Protein AF-A0A4Q2CZ76-F1 (afdb_monomer)

InterPro domains:
  IPR004839 Aminotransferase, class I/classII, large domain [PF00155] (88-412)
  IPR005103 Auxiliary Activity family 9, catalytic domain [PF03443] (423-597)
  IPR005103 Auxiliary Activity family 9, catalytic domain [cd21175] (411-605)
  IPR015421 Pyridoxal phosphate-dependent transferase, major domain [G3DSA:3.40.640.10] (71-321)
  IPR015422 Pyridoxal phosphate-dependent transferase, small domain [G3DSA:3.90.1150.10] (42-412)
  IPR015424 Pyridoxal phosphate-dependent transferase [SSF53383] (43-417)
  IPR049892 Auxiliary Activity family 9 [PTHR33353] (420-607)

Sequence (607 aa):
MSPDASNVDSCPKLSQYGVIRLHEGIKVAKYEEEVLKNMFSDTNPDGVVNMGVAENTLMCDFLSDYFEKHFKLRDLDFTYGDSLASSRRLRDALARFFNAKFGPWKEVSVENLMAGAGLLPVTAQLGRALVDPGNGILLTSPYYHGFDFALTSQHDIKLVGVPVPLGDLCTLRELNHFATSLKESEARGTEIQAVLLCNPQNPYGRCYPLEVIAEYCRFCEEHNLHLISDEIYALSTFSSQDVPNPEPFHSIISLNLDSIGVKESRIHMIYGMSKDFDANGFRAGVLFTRNDELFKSILATSIFMLVATPTAGLWSALLNDQGALETYVERNQEALRGAYEHITSWLRFHGVSYFPSAAGHFLMVDLRQKLLTQVEAYGALVGITEDQNMVERERSLQAYLATQCKVVLGPGIIAGGVQSNAAVRQPLNNTPVEAVNSQAMLCNNNPRGASETISVSAGSTVGFKLDNTLYHQGPAAIYLGQVPGGQAAASWNGAGSAWFKIAEWGARFNPFQFTTQNLSQLSTTIPRNTPSGDYLLRIEQIGLHVAGKPQYYISCAQITVTGGGSGNPPKVSIPGYVSASDPGLAVNIYNPVPTSYTVPGPRVWTG

Nearest PDB structures (foldseek):
  3piu-assembly1_A-2  TM=8.944E-01  e=2.252E-29  Malus domestica
  1ynu-assembly1_A  TM=8.884E-01  e=5.801E-29  Malus domestica
  1m4n-assembly1_A-2  TM=8.720E-01  e=4.068E-29  Malus domestica
  1m7y-assembly1_A  TM=8.665E-01  e=1.180E-28  Malus domestica
  6s8w-assembly2_C  TM=8.066E-01  e=1.119E-11  Aspergillus fumigatus Af293

pLDDT: mean 90.1, std 10.75, range [34.75, 98.88]

Solvent-accessible surface area (backbone atoms only — not comparable to full-atom values): 32699 Å² total; per-residue (Å²): 136,80,82,83,92,78,79,79,82,79,71,83,78,70,52,71,70,50,56,68,44,44,65,56,51,52,51,52,53,48,45,42,60,67,38,70,75,32,39,49,41,97,92,32,78,87,27,28,45,71,65,43,60,84,70,46,68,90,54,54,68,60,53,49,59,46,43,73,75,65,50,77,90,53,80,60,49,80,54,91,57,80,39,65,46,22,44,55,66,29,35,53,21,48,23,52,39,42,52,72,74,43,56,41,60,60,87,57,50,51,90,32,45,35,38,15,51,16,49,56,58,44,49,25,50,50,40,61,74,63,42,55,70,63,22,26,33,40,29,61,24,56,55,63,69,63,51,52,59,29,36,36,69,82,46,52,29,40,79,42,51,27,76,49,58,79,92,32,57,71,38,70,64,36,55,58,41,46,58,48,47,50,55,54,31,46,74,71,73,29,54,67,38,33,37,46,45,53,40,34,28,48,60,59,8,40,38,38,46,64,68,38,56,52,46,54,47,42,52,22,52,76,68,72,26,31,38,38,38,38,33,38,30,57,64,30,43,35,58,42,94,87,33,70,79,52,67,64,74,61,48,79,59,36,52,63,40,74,84,67,74,30,63,58,64,34,46,32,39,35,36,36,41,36,53,57,59,45,32,60,88,64,25,41,11,35,41,38,40,72,27,66,69,59,51,54,57,45,48,76,60,27,77,82,32,45,35,55,51,60,50,34,43,47,51,26,44,48,50,64,33,62,68,61,44,50,54,48,46,56,51,46,23,50,50,49,34,51,53,51,53,53,54,49,52,51,31,56,77,71,68,50,50,63,51,83,47,35,18,50,82,57,64,41,71,50,53,49,81,75,51,67,67,32,38,93,83,36,9,87,78,36,65,35,57,89,77,52,46,71,68,55,32,48,51,27,41,50,51,35,31,40,73,76,66,31,33,38,68,54,83,84,74,58,65,78,74,86,79,64,74,49,22,26,24,43,53,80,63,88,76,60,51,64,58,58,78,32,73,38,62,42,34,26,71,80,31,44,79,40,83,46,65,46,79,43,48,35,57,36,79,48,67,47,80,49,99,58,58,34,79,61,49,31,37,36,38,34,31,43,27,56,49,57,90,95,60,49,43,87,77,55,75,62,75,48,70,37,30,33,33,52,39,74,37,46,62,47,62,88,69,67,43,41,68,41,61,72,36,45,59,55,71,43,40,41,30,46,25,40,48,54,44,41,20,37,42,31,42,39,35,39,28,37,78,45,69,67,52,42,29,34,47,48,34,27,30,26,31,31,35,35,85,29,38,87,49,81,75,77,57,36,29,45,42,67,54,50,60,88,82,34,66,60,52,53,44,44,72,77,69,70,62,52,85,72,82,59,70,78,53,75,72,66,50,78,91

Radius of gyration: 27.8 Å; Cα contacts (8 Å, |Δi|>4): 1175; chains: 1; bounding box: 68×81×77 Å

Organism: NCBI:txid2316362

Mean predicted aligned error: 13.36 Å

Foldseek 3Di:
DDDDPPCPPPDDDDDPLCVVCVVVVVVVVVCCVQAVVFADDPVRPVGFDEAADQFDDLCVVLLVVCCVPQADDDPQLVDLEDALLFHPLLLQLVQLLCVVQQQFPDRRDSLQKGKFQAVLQVLLLLLQLFDAAQAEEEEEPPADPSNCVSRCSPGNYDYQHQDDDPVCPLHLSSVVSVVVSQVVCVVVVHHYAAYEAEAVGPPAAAGRAPVNLLVNQVSCQVSVHAYEYECAFQLQFEAEPVRNDGRHHHDSSNDPCVVSVGDQQRYKYKYFCRFLPSCVPQGIIMIGGPNSVSSVSSSVVSSVTYRNSSSSRSSSRQSVPPVSVVVSSVVSRVSLRVLLCVVVVVCVVVVWDWRDHGIGNHTGTDCCVPAQVPCVVCCVPLVHDPFDAPVVSQVSNQCSCCPVVSYHHHGSDGPPPPDDPLQKQAEPDQAFDFDLQDLCLQAHDNGHARPDAAEDEQFDKDWDQAPDQDAQFAKKWKKKFADDPPDALRPDSSFDFGIATADMWGFDVPPTGTPSHRDRMDMGGRAQQPDFAKIKIKMWTWRCVDALGITIDIMIGIYTYPNHRNDDGRTDGGSPQFDSPPCLNNDDCPPPHDRDHDHGGDDRDRD

Secondary structure (DSSP, 8-state):
-PPP------PPPPPHHHHHHHHHHHHHHHHHHHTGGGB-BTTBTTSBEEESS----TTHHHHHHHHHHH----GGGGTT-S-TTS-HHHHHHHHHHHHHHS--SS---GGGEEEESSHHHHHHHHHHHH--TT-EEEEEES--THHIIIIIHHH-PEEEEEE--TTTTTSTTHHHHHHHHHHHHHHTT--EEEEEEESS-TTT--PPPHHHHHHHHHHHHHTT-EEEEE-TTTT-B---SS-SSPPPP--GGGS-GGGGT--GGGEEEEEEHHHHTS-GGG--EEEEE--HHHHHHHHTTGGGGPPPHHHHHHHHHHHH-HHHHHHHHHHHHHHHHHHHHHHHHHHHHTT-EEE---BSS--EEE-IIIIIS-HHHHHHHHT--TTS-HHHHHHHHHHHIIIII-EEE-----------STTEE--SS-PPB--TTSGGGTTSSSPPPPS--EEEETTSEEEEE-SS---S-S-EEEEEEEPPTT--TTT----SEEEEEEEEE-EETTTTEETTTT-SEEEEEPPTTSPSEEEEEEEEEEE-SSTT--EEEEEEEEEEEES-----PPPEETTTSS-TT-HHHH--SSSSPPS----SSSPPP--

Structure (mmCIF, N/CA/C/O backbone):
data_AF-A0A4Q2CZ76-F1
#
_entry.id   AF-A0A4Q2CZ76-F1
#
loop_
_atom_site.group_PDB
_atom_site.id
_atom_site.type_symbol
_atom_site.label_atom_id
_atom_site.label_alt_id
_atom_site.label_comp_id
_atom_site.label_asym_id
_atom_site.label_entity_id
_atom_site.label_seq_id
_atom_site.pdbx_PDB_ins_code
_atom_site.Cartn_x
_atom_site.Cartn_y
_atom_site.Cartn_z
_atom_site.occupancy
_atom_site.B_iso_or_equiv
_atom_site.auth_seq_id
_atom_site.auth_comp_id
_atom_site.auth_asym_id
_atom_site.auth_atom_id
_atom_site.pdbx_PDB_model_num
ATOM 1 N N . MET A 1 1 ? -0.044 56.359 30.256 1.00 38.72 1 MET A N 1
ATOM 2 C CA . MET A 1 1 ? -0.125 55.834 28.879 1.00 38.72 1 MET A CA 1
ATOM 3 C C . MET A 1 1 ? 0.753 54.602 28.832 1.00 38.72 1 MET A C 1
ATOM 5 O O . MET A 1 1 ? 1.966 54.736 28.765 1.00 38.72 1 MET A O 1
ATOM 9 N N . SER A 1 2 ? 0.152 53.429 29.025 1.00 34.75 2 SER A N 1
ATOM 10 C CA . SER A 1 2 ? 0.850 52.150 28.882 1.00 34.75 2 SER A CA 1
ATOM 11 C C . SER A 1 2 ? 1.024 51.867 27.388 1.00 34.75 2 SER A C 1
ATOM 13 O O . SER A 1 2 ? 0.061 52.085 26.650 1.00 34.75 2 SER A O 1
ATOM 15 N N . PRO A 1 3 ? 2.212 51.444 26.927 1.00 43.62 3 PRO A N 1
ATOM 16 C CA . PRO A 1 3 ? 2.411 51.117 25.529 1.00 43.62 3 PRO A CA 1
ATOM 17 C C . PRO A 1 3 ? 1.664 49.829 25.180 1.00 43.62 3 PRO A C 1
ATOM 19 O O . PRO A 1 3 ? 1.620 48.874 25.955 1.00 43.62 3 PRO A O 1
ATOM 22 N N . ASP A 1 4 ? 1.049 49.887 24.010 1.00 42.38 4 ASP A N 1
ATOM 23 C CA . ASP A 1 4 ? 0.194 48.902 23.370 1.00 42.38 4 ASP A CA 1
ATOM 24 C C . ASP A 1 4 ? 0.905 47.545 23.221 1.00 42.38 4 ASP A C 1
ATOM 26 O O . ASP A 1 4 ? 1.942 47.432 22.565 1.00 42.38 4 ASP A O 1
ATOM 30 N N . ALA A 1 5 ? 0.349 46.508 23.845 1.00 47.62 5 ALA A N 1
ATOM 31 C CA . ALA A 1 5 ? 0.760 45.122 23.663 1.00 47.62 5 ALA A CA 1
ATOM 32 C C . ALA A 1 5 ? -0.071 44.508 22.527 1.00 47.62 5 ALA A C 1
ATOM 34 O O . ALA A 1 5 ? -0.942 43.673 22.757 1.00 47.62 5 ALA A O 1
ATOM 35 N N . SER A 1 6 ? 0.168 44.949 21.294 1.00 51.31 6 SER A N 1
ATOM 36 C CA . SER A 1 6 ? -0.503 44.407 20.109 1.00 51.31 6 SER A CA 1
ATOM 37 C C . SER A 1 6 ? 0.462 44.277 18.931 1.00 51.31 6 SER A C 1
ATOM 39 O O . SER A 1 6 ? 0.296 44.864 17.871 1.00 51.31 6 SER A O 1
ATOM 41 N N . ASN A 1 7 ? 1.497 43.457 19.111 1.00 47.97 7 ASN A N 1
ATOM 42 C CA . ASN A 1 7 ? 2.179 42.836 17.978 1.00 47.97 7 ASN A CA 1
ATOM 43 C C . ASN A 1 7 ? 2.759 41.485 18.408 1.00 47.97 7 ASN A C 1
ATOM 45 O O . ASN A 1 7 ? 3.966 41.302 18.544 1.00 47.97 7 ASN A O 1
ATOM 49 N N . VAL A 1 8 ? 1.862 40.540 18.706 1.00 54.59 8 VAL A N 1
ATOM 50 C CA . VAL A 1 8 ? 2.235 39.124 18.740 1.00 54.59 8 VAL A CA 1
ATOM 51 C C . VAL A 1 8 ? 2.258 38.661 17.290 1.00 54.59 8 VAL A C 1
ATOM 53 O O . VAL A 1 8 ? 1.216 38.570 16.648 1.00 54.59 8 VAL A O 1
ATOM 56 N N . ASP A 1 9 ? 3.475 38.457 16.805 1.00 54.34 9 ASP A N 1
ATOM 57 C CA . ASP A 1 9 ? 3.898 37.945 15.503 1.00 54.34 9 ASP A CA 1
ATOM 58 C C . ASP A 1 9 ? 2.855 37.019 14.834 1.00 54.34 9 ASP A C 1
ATOM 60 O O . ASP A 1 9 ? 2.777 35.817 15.108 1.00 54.34 9 ASP A O 1
ATOM 64 N N . SER A 1 10 ? 1.980 37.577 13.988 1.00 63.91 10 SER A N 1
ATOM 65 C CA . SER A 1 10 ? 0.907 36.811 13.345 1.00 63.91 10 SER A CA 1
ATOM 66 C C . SER A 1 10 ? 1.432 36.145 12.075 1.00 63.91 10 SER A C 1
ATOM 68 O O . SER A 1 10 ? 1.146 36.582 10.958 1.00 63.91 10 SER A O 1
ATOM 70 N N . CYS A 1 11 ? 2.233 35.095 12.242 1.00 74.31 11 CYS A N 1
ATOM 71 C CA . CYS A 1 11 ? 2.697 34.293 11.115 1.00 74.31 11 CYS A CA 1
ATOM 72 C C . CYS A 1 11 ? 1.478 33.773 10.313 1.00 74.31 11 CYS A C 1
ATOM 74 O O . CYS A 1 11 ? 0.494 33.332 10.927 1.00 74.31 11 CYS A O 1
ATOM 76 N N . PRO A 1 12 ? 1.490 33.828 8.965 1.00 82.62 12 PRO A N 1
ATOM 77 C CA . PRO A 1 12 ? 0.405 33.285 8.155 1.00 82.62 12 PRO A CA 1
ATOM 78 C C . PRO A 1 12 ? 0.113 31.826 8.527 1.00 82.62 12 PRO A C 1
ATOM 80 O O . PRO A 1 12 ? 1.020 31.000 8.615 1.00 82.62 12 PRO A O 1
ATOM 83 N N . LYS A 1 13 ? -1.164 31.495 8.756 1.00 87.62 13 LYS A N 1
ATOM 84 C CA . LYS A 1 13 ? -1.570 30.122 9.088 1.00 87.62 13 LYS A CA 1
ATOM 85 C C . LYS A 1 13 ? -1.468 29.228 7.852 1.00 87.62 13 LYS A C 1
ATOM 87 O O . LYS A 1 13 ? -1.825 29.645 6.751 1.00 87.62 13 LYS A O 1
ATOM 92 N N . LEU A 1 14 ? -1.049 27.978 8.052 1.00 86.38 14 LEU A N 1
ATOM 93 C CA . LEU A 1 14 ? -1.166 26.937 7.030 1.00 86.38 14 LEU A CA 1
ATOM 94 C C . LEU A 1 14 ? -2.639 26.729 6.640 1.00 86.38 14 LEU A C 1
ATOM 96 O O . LEU A 1 14 ? -3.550 26.964 7.440 1.00 86.38 14 LEU A O 1
ATOM 100 N N . SER A 1 15 ? -2.871 26.240 5.420 1.00 84.69 15 SER A N 1
ATOM 101 C CA . SER A 1 15 ? -4.197 25.771 5.005 1.00 84.69 15 SER A CA 1
ATOM 102 C C . SER A 1 15 ? -4.664 24.609 5.892 1.00 84.69 15 SER A C 1
ATOM 104 O O . SER A 1 15 ? -3.853 23.945 6.537 1.00 84.69 15 SER A O 1
ATOM 106 N N . GLN A 1 16 ? -5.966 24.307 5.890 1.00 75.75 16 GLN A N 1
ATOM 107 C CA . GLN A 1 16 ? -6.500 23.150 6.623 1.00 75.75 16 GLN A CA 1
ATOM 108 C C . GLN A 1 16 ? -5.801 21.842 6.217 1.00 75.75 16 GLN A C 1
ATOM 110 O O . GLN A 1 16 ? -5.419 21.064 7.087 1.00 75.75 16 GLN A O 1
ATOM 115 N N . TYR A 1 17 ? -5.525 21.652 4.921 1.00 73.31 17 TYR A N 1
ATOM 116 C CA . TYR A 1 17 ? -4.724 20.528 4.423 1.00 73.31 17 TYR A CA 1
ATOM 117 C C . TYR A 1 17 ? -3.311 20.507 5.018 1.00 73.31 17 TYR A C 1
ATOM 119 O O . TYR A 1 17 ? -2.848 19.459 5.465 1.00 73.31 17 TYR A O 1
ATOM 127 N N . GLY A 1 18 ? -2.639 21.662 5.074 1.00 79.12 18 GLY A N 1
ATOM 128 C CA . GLY A 1 18 ? -1.312 21.782 5.681 1.00 79.12 18 GLY A CA 1
ATOM 129 C C . GLY A 1 18 ? -1.313 21.457 7.178 1.00 79.12 18 GLY A C 1
ATOM 130 O O . GLY A 1 18 ? -0.443 20.728 7.644 1.00 79.12 18 GLY A O 1
ATOM 131 N N . VAL A 1 19 ? -2.318 21.927 7.925 1.00 78.75 19 VAL A N 1
ATOM 132 C CA . VAL A 1 19 ? -2.466 21.639 9.364 1.00 78.75 19 VAL A CA 1
ATOM 133 C C . VAL A 1 19 ? -2.749 20.157 9.618 1.00 78.75 19 VAL A C 1
ATOM 135 O O . VAL A 1 19 ? -2.127 19.564 10.496 1.00 78.75 19 VAL A O 1
ATOM 138 N N . ILE A 1 20 ? -3.638 19.532 8.837 1.00 71.06 20 ILE A N 1
ATOM 139 C CA . ILE A 1 20 ? -3.931 18.092 8.948 1.00 71.06 20 ILE A CA 1
ATOM 140 C C . ILE A 1 20 ? -2.655 17.269 8.726 1.00 71.06 20 ILE A C 1
ATOM 142 O O . ILE A 1 20 ? -2.410 16.295 9.438 1.00 71.06 20 ILE A O 1
ATOM 146 N N . ARG A 1 21 ? -1.806 17.687 7.778 1.00 73.06 21 ARG A N 1
ATOM 147 C CA . ARG A 1 21 ? -0.557 16.992 7.435 1.00 73.06 21 ARG A CA 1
ATOM 148 C C . ARG A 1 21 ? 0.594 17.257 8.394 1.00 73.06 21 ARG A C 1
ATOM 150 O O . ARG A 1 21 ? 1.510 16.441 8.442 1.00 73.06 21 ARG A O 1
ATOM 157 N N . LEU A 1 22 ? 0.549 18.339 9.167 1.00 77.31 22 LEU A N 1
ATOM 158 C CA . LEU A 1 22 ? 1.632 18.720 10.073 1.00 77.31 22 LEU A CA 1
ATOM 159 C C . LEU A 1 22 ? 1.988 17.5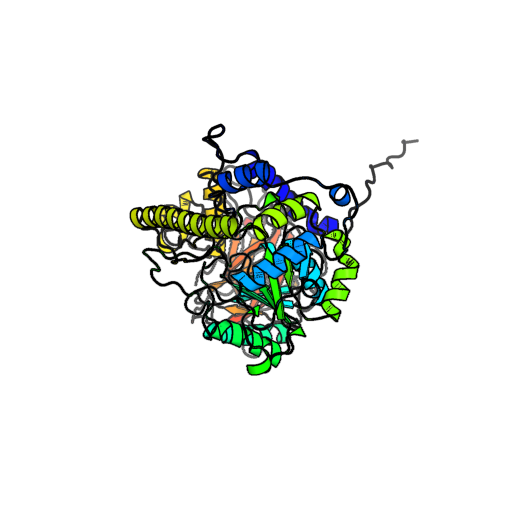95 11.056 1.00 77.31 22 LEU A C 1
ATOM 161 O O . LEU A 1 22 ? 3.165 17.308 11.255 1.00 77.31 22 LEU A O 1
ATOM 165 N N . HIS A 1 23 ? 0.986 16.912 11.616 1.00 68.56 23 HIS A N 1
ATOM 166 C CA . HIS A 1 23 ? 1.210 15.802 12.547 1.00 68.56 23 HIS A CA 1
ATOM 167 C C . HIS A 1 23 ? 1.973 14.633 11.909 1.00 68.56 23 HIS A C 1
ATOM 169 O O . HIS A 1 23 ? 2.876 14.083 12.536 1.00 68.56 23 HIS A O 1
ATOM 175 N N . GLU A 1 24 ? 1.649 14.269 10.665 1.00 67.50 24 GLU A N 1
ATOM 176 C CA . GLU A 1 24 ? 2.380 13.227 9.934 1.00 67.50 24 GLU A CA 1
ATOM 177 C C . GLU A 1 24 ? 3.778 13.708 9.530 1.00 67.50 24 GLU A C 1
ATOM 179 O O . GLU A 1 24 ? 4.747 12.971 9.687 1.00 67.50 24 GLU A O 1
ATOM 184 N N . GLY A 1 25 ? 3.914 14.970 9.110 1.00 75.25 25 GLY A N 1
ATOM 185 C CA . GLY A 1 25 ? 5.209 15.575 8.792 1.00 75.25 25 GLY A CA 1
ATOM 186 C C . GLY A 1 25 ? 6.185 15.553 9.972 1.00 75.25 25 GLY A C 1
ATOM 187 O O . GLY A 1 25 ? 7.355 15.232 9.789 1.00 75.25 25 GLY A O 1
ATOM 188 N N . ILE A 1 26 ? 5.706 15.803 11.195 1.00 78.94 26 ILE A N 1
ATOM 189 C CA . ILE A 1 26 ? 6.522 15.703 12.417 1.00 78.94 26 ILE A CA 1
ATOM 190 C C . ILE A 1 26 ? 7.009 14.263 12.643 1.00 78.94 26 ILE A C 1
ATOM 192 O O . ILE A 1 26 ? 8.168 14.060 13.002 1.00 78.94 26 ILE A O 1
ATOM 196 N N . LYS A 1 27 ? 6.158 13.252 12.413 1.00 71.88 27 LYS A N 1
ATOM 197 C CA . LYS A 1 27 ? 6.563 11.839 12.525 1.00 71.88 27 LYS A CA 1
ATOM 198 C C . LYS A 1 27 ? 7.611 11.468 11.478 1.00 71.88 27 LYS A C 1
ATOM 200 O O . LYS A 1 27 ? 8.577 10.795 11.817 1.00 71.88 27 LYS A O 1
ATOM 205 N N . VAL A 1 28 ? 7.435 11.921 10.235 1.00 76.12 28 VAL A N 1
ATOM 206 C CA . VAL A 1 28 ? 8.400 11.691 9.149 1.00 76.12 28 VAL A CA 1
ATOM 207 C C . VAL A 1 28 ? 9.739 12.353 9.467 1.00 76.12 28 VAL A C 1
ATOM 209 O O . VAL A 1 28 ? 10.765 11.694 9.361 1.00 76.12 28 VAL A O 1
ATOM 212 N N . ALA A 1 29 ? 9.739 13.603 9.940 1.00 79.25 29 ALA A N 1
ATOM 213 C CA . ALA A 1 29 ? 10.963 14.298 10.344 1.00 79.25 29 ALA A CA 1
ATOM 214 C C . ALA A 1 29 ? 11.687 13.570 11.488 1.00 79.25 29 ALA A C 1
ATOM 216 O O . ALA A 1 29 ? 12.908 13.438 11.476 1.00 79.25 29 ALA A O 1
ATOM 217 N N . LYS A 1 30 ? 10.934 13.041 12.460 1.00 80.88 30 LYS A N 1
ATOM 218 C CA . LYS A 1 30 ? 11.495 12.215 13.534 1.00 80.88 30 LYS A CA 1
ATOM 219 C C . LYS A 1 30 ? 12.101 10.913 12.997 1.00 80.88 30 LYS A C 1
ATOM 221 O O . LYS A 1 30 ? 13.199 10.554 13.399 1.00 80.88 30 LYS A O 1
ATOM 226 N N . TYR A 1 31 ? 11.412 10.225 12.086 1.00 79.00 31 TYR A N 1
ATOM 227 C CA . TYR A 1 31 ? 11.931 9.016 11.440 1.00 79.00 31 TYR A CA 1
ATOM 228 C C . TYR A 1 31 ? 13.206 9.298 10.633 1.00 79.00 31 TYR A C 1
ATOM 230 O O . TYR A 1 31 ? 14.155 8.521 10.685 1.00 79.00 31 TYR A O 1
ATOM 238 N N . GLU A 1 32 ? 13.259 10.422 9.920 1.00 81.81 32 GLU A N 1
ATOM 239 C CA . GLU A 1 32 ? 14.459 10.851 9.204 1.00 81.81 32 GLU A CA 1
ATOM 240 C C . GLU A 1 32 ? 15.646 11.032 10.161 1.00 81.81 32 GLU A C 1
ATOM 242 O O . GLU A 1 32 ? 16.732 10.516 9.900 1.00 81.81 32 GLU A O 1
ATOM 247 N N . GLU A 1 33 ? 15.429 11.709 11.289 1.00 85.81 33 GLU A N 1
ATOM 248 C CA . GLU A 1 33 ? 16.470 11.967 12.283 1.00 85.81 33 GLU A CA 1
ATOM 249 C C . GLU A 1 33 ? 16.933 10.693 13.007 1.00 85.81 33 GLU A C 1
ATOM 251 O O . GLU A 1 33 ? 18.130 10.455 13.142 1.00 85.81 33 GLU A O 1
ATOM 256 N N . GLU A 1 34 ? 15.997 9.860 13.464 1.00 83.00 34 GLU A N 1
ATOM 257 C CA . GLU A 1 34 ? 16.302 8.708 14.322 1.00 83.00 34 GLU A CA 1
ATOM 258 C C . GLU A 1 34 ? 16.700 7.450 13.543 1.00 83.00 34 GLU A C 1
ATOM 260 O O . GLU A 1 34 ? 17.435 6.615 14.073 1.00 83.00 34 GLU A O 1
ATOM 265 N N . VAL A 1 35 ? 16.216 7.297 12.306 1.00 85.06 35 VAL A N 1
ATOM 266 C CA . VAL A 1 35 ? 16.440 6.100 11.484 1.00 85.06 35 VAL A CA 1
ATOM 267 C C . VAL A 1 35 ? 17.337 6.418 10.299 1.00 85.06 35 VAL A C 1
ATOM 269 O O . VAL A 1 35 ? 18.436 5.879 10.229 1.00 85.06 35 VAL A O 1
ATOM 272 N N . LEU A 1 36 ? 16.916 7.295 9.379 1.00 84.81 36 LEU A N 1
ATOM 273 C CA . LEU A 1 36 ? 17.634 7.487 8.108 1.00 84.81 36 LEU A CA 1
ATOM 274 C C . LEU A 1 36 ? 19.033 8.087 8.299 1.00 84.81 36 LEU A C 1
ATOM 276 O O . LEU A 1 36 ? 19.985 7.635 7.666 1.00 84.81 36 LEU A O 1
ATOM 280 N N . LYS A 1 37 ? 19.186 9.064 9.198 1.00 88.88 37 LYS A N 1
ATOM 281 C CA . LYS A 1 37 ? 20.495 9.667 9.510 1.00 88.88 37 LYS A CA 1
ATOM 282 C C . LYS A 1 37 ? 21.375 8.800 10.409 1.00 88.88 37 LYS A C 1
ATOM 284 O O . LYS A 1 37 ? 22.561 9.083 10.544 1.00 88.88 37 LYS A O 1
ATOM 289 N N . ASN A 1 38 ? 20.816 7.749 11.005 1.00 91.69 38 ASN A N 1
ATOM 290 C CA . ASN A 1 38 ? 21.509 6.858 11.928 1.00 91.69 38 ASN A CA 1
ATOM 291 C C . ASN A 1 38 ? 21.495 5.402 11.440 1.00 91.69 38 ASN A C 1
ATOM 293 O O . ASN A 1 38 ? 21.516 4.483 12.252 1.00 91.69 38 ASN A O 1
ATOM 297 N N . MET A 1 39 ? 21.431 5.158 10.128 1.00 91.06 39 MET A N 1
ATOM 298 C CA . MET A 1 39 ? 21.422 3.791 9.600 1.00 91.06 39 MET A CA 1
ATOM 299 C C . MET A 1 39 ? 22.748 3.074 9.860 1.00 91.06 39 MET A C 1
ATOM 301 O O . MET A 1 39 ? 23.823 3.684 9.865 1.00 91.06 39 MET A O 1
ATOM 305 N N . PHE A 1 40 ? 22.652 1.763 10.067 1.00 93.00 40 PHE A N 1
ATOM 306 C CA . PHE A 1 40 ? 23.796 0.867 10.144 1.00 93.00 40 PHE A CA 1
ATOM 307 C C . PHE A 1 40 ? 24.637 0.954 8.863 1.00 93.00 40 PHE A C 1
ATOM 309 O O . PHE A 1 40 ? 24.106 0.938 7.753 1.00 93.00 40 PHE A O 1
ATOM 316 N N . SER A 1 41 ? 25.956 1.037 9.024 1.00 91.62 41 SER A N 1
ATOM 317 C CA . SER A 1 41 ? 26.944 0.957 7.941 1.00 91.62 41 SER A CA 1
ATOM 318 C C . SER A 1 41 ? 28.304 0.549 8.508 1.00 91.62 41 SER A C 1
ATOM 320 O O . SER A 1 41 ? 28.500 0.602 9.721 1.00 91.62 41 SER A O 1
ATOM 322 N N . ASP A 1 42 ? 29.281 0.243 7.651 1.00 91.56 42 ASP A N 1
ATOM 323 C CA . ASP A 1 42 ? 30.663 -0.028 8.087 1.00 91.56 42 ASP A CA 1
ATOM 324 C C . ASP A 1 42 ? 31.254 1.124 8.922 1.00 91.56 42 ASP A C 1
ATOM 326 O O . ASP A 1 42 ? 32.062 0.908 9.824 1.00 91.56 42 ASP A O 1
ATOM 330 N N . THR A 1 43 ? 30.820 2.360 8.653 1.00 94.75 43 THR A N 1
ATOM 331 C CA . THR A 1 43 ? 31.214 3.565 9.398 1.00 94.75 43 THR A CA 1
ATOM 332 C C . THR A 1 43 ? 30.299 3.903 10.578 1.00 94.75 43 THR A C 1
ATOM 334 O O . THR A 1 43 ? 30.635 4.777 11.373 1.00 94.75 43 THR A O 1
ATOM 337 N N . ASN A 1 44 ? 29.153 3.230 10.704 1.00 94.81 44 ASN A N 1
ATOM 338 C CA . ASN A 1 44 ? 28.199 3.373 11.805 1.00 94.81 44 ASN A CA 1
ATOM 339 C C . ASN A 1 44 ? 27.704 1.984 12.260 1.00 94.81 44 ASN A C 1
ATOM 341 O O . ASN A 1 44 ? 26.535 1.646 12.042 1.00 94.81 44 ASN A O 1
ATOM 345 N N . PRO A 1 45 ? 28.576 1.148 12.856 1.00 94.06 45 PRO A N 1
ATOM 346 C CA . PRO A 1 45 ? 28.246 -0.242 13.184 1.00 94.06 45 PRO A CA 1
ATOM 347 C C . PRO A 1 45 ? 27.191 -0.369 14.293 1.00 94.06 45 PRO A C 1
ATOM 349 O O . PRO A 1 45 ? 26.556 -1.411 14.422 1.00 94.06 45 PRO A O 1
ATOM 352 N N . ASP A 1 46 ? 26.970 0.697 15.065 1.00 91.88 46 ASP A N 1
ATOM 353 C CA . ASP A 1 46 ? 25.925 0.792 16.087 1.00 91.88 46 ASP A CA 1
ATOM 354 C C . ASP A 1 46 ? 24.636 1.449 15.559 1.00 91.88 46 ASP A C 1
ATOM 356 O O . ASP A 1 46 ? 23.762 1.818 16.351 1.00 91.88 46 ASP A O 1
ATOM 360 N N . GLY A 1 47 ? 24.526 1.662 14.247 1.00 93.25 47 GLY A N 1
ATOM 361 C CA . GLY A 1 47 ? 23.362 2.272 13.615 1.00 93.25 47 GLY A CA 1
ATOM 362 C C . GLY A 1 47 ? 22.132 1.362 13.571 1.00 93.25 47 GLY A C 1
ATOM 363 O O . GLY A 1 47 ? 22.156 0.193 13.952 1.00 93.25 47 GLY A O 1
ATOM 364 N N . VAL A 1 48 ? 21.028 1.921 13.088 1.00 93.00 48 VAL A N 1
ATOM 365 C CA . VAL A 1 48 ? 19.743 1.246 12.917 1.00 93.00 48 VAL A CA 1
ATOM 366 C C . VAL A 1 48 ? 19.768 0.346 11.686 1.00 93.00 48 VAL A C 1
ATOM 368 O O . VAL A 1 48 ? 20.021 0.806 10.572 1.00 93.00 48 VAL A O 1
ATOM 371 N N . VAL A 1 49 ? 19.431 -0.928 11.867 1.00 92.75 49 VAL A N 1
ATOM 372 C CA . VAL A 1 49 ? 19.190 -1.867 10.769 1.00 92.75 49 VAL A CA 1
ATOM 373 C C . VAL A 1 49 ? 17.736 -1.720 10.325 1.00 92.75 49 VAL A C 1
ATOM 375 O O . VAL A 1 49 ? 16.802 -2.135 11.018 1.00 92.75 49 VAL A O 1
ATOM 378 N N . ASN A 1 50 ? 17.530 -1.093 9.169 1.00 88.44 50 ASN A N 1
ATOM 379 C CA . ASN A 1 50 ? 16.198 -0.866 8.623 1.00 88.44 50 ASN A CA 1
ATOM 380 C C . ASN A 1 50 ? 15.773 -2.016 7.703 1.00 88.44 50 ASN A C 1
ATOM 382 O O . ASN A 1 50 ? 16.144 -2.057 6.537 1.00 88.44 50 ASN A O 1
ATOM 386 N N . MET A 1 51 ? 14.958 -2.926 8.228 1.00 88.62 51 MET A N 1
ATOM 387 C CA . MET A 1 51 ? 14.329 -4.019 7.475 1.00 88.62 51 MET A CA 1
ATOM 388 C C . MET A 1 51 ? 12.833 -3.756 7.233 1.00 88.62 51 MET A C 1
ATOM 390 O O . MET A 1 51 ? 12.082 -4.667 6.890 1.00 88.62 51 MET A O 1
ATOM 394 N N . GLY A 1 52 ? 12.367 -2.523 7.463 1.00 81.94 52 GLY A N 1
ATOM 395 C CA . GLY A 1 52 ? 10.970 -2.131 7.269 1.00 81.94 52 GLY A CA 1
ATOM 396 C C . GLY A 1 52 ? 10.682 -1.485 5.923 1.00 81.94 52 GLY A C 1
ATOM 397 O O . GLY A 1 52 ? 9.520 -1.256 5.590 1.00 81.94 52 GLY A O 1
ATOM 398 N N . VAL A 1 53 ? 11.723 -1.202 5.143 1.00 82.44 53 VAL A N 1
ATOM 399 C CA . VAL A 1 53 ? 11.604 -0.661 3.794 1.00 82.44 53 VAL A CA 1
ATOM 400 C C . VAL A 1 53 ? 11.934 -1.764 2.807 1.00 82.44 53 VAL A C 1
ATOM 402 O O . VAL A 1 53 ? 12.998 -2.370 2.855 1.00 82.44 53 VAL A O 1
ATOM 405 N N . ALA A 1 54 ? 11.011 -2.003 1.882 1.00 84.94 54 ALA A N 1
ATOM 406 C CA . ALA A 1 54 ? 11.244 -2.885 0.757 1.00 84.94 54 ALA A CA 1
ATOM 407 C C . ALA A 1 54 ? 12.180 -2.159 -0.235 1.00 84.94 54 ALA A C 1
ATOM 409 O O . ALA A 1 54 ? 11.715 -1.505 -1.174 1.00 84.94 54 ALA A O 1
ATOM 410 N N . GLU A 1 55 ? 13.485 -2.238 -0.004 1.00 86.38 55 GLU A N 1
ATOM 411 C CA . GLU A 1 55 ? 14.545 -1.707 -0.860 1.00 86.38 55 GLU A CA 1
ATOM 412 C C . GLU A 1 55 ? 15.489 -2.839 -1.258 1.00 86.38 55 GLU A C 1
ATOM 414 O O . GLU A 1 55 ? 15.994 -3.559 -0.400 1.00 86.38 55 GLU A O 1
ATOM 419 N N . ASN A 1 56 ? 15.677 -3.009 -2.567 1.00 87.19 56 ASN A N 1
ATOM 420 C CA . ASN A 1 56 ? 16.626 -3.959 -3.128 1.00 87.19 56 ASN A CA 1
ATOM 421 C C . ASN A 1 56 ? 17.925 -3.210 -3.436 1.00 87.19 56 ASN A C 1
ATOM 423 O O . ASN A 1 56 ? 17.881 -2.117 -4.005 1.00 87.19 56 ASN A O 1
ATOM 427 N N . THR A 1 57 ? 19.050 -3.776 -3.010 1.00 90.31 57 THR A N 1
ATOM 428 C CA . THR A 1 57 ? 20.395 -3.231 -3.251 1.00 90.31 57 THR A CA 1
ATOM 429 C C . THR A 1 57 ? 21.342 -4.272 -3.842 1.00 90.31 57 THR A C 1
ATOM 431 O O . THR A 1 57 ? 22.546 -4.030 -3.956 1.00 90.31 57 THR A O 1
ATOM 434 N N . LEU A 1 58 ? 20.818 -5.445 -4.207 1.00 94.38 58 LEU A N 1
ATOM 435 C CA . LEU A 1 58 ? 21.606 -6.626 -4.551 1.00 94.38 58 LEU A CA 1
ATOM 436 C C . LEU A 1 58 ? 22.315 -6.495 -5.903 1.00 94.38 58 LEU A C 1
ATOM 438 O O . LEU A 1 58 ? 23.286 -7.210 -6.141 1.00 94.38 58 LEU A O 1
ATOM 442 N N . MET A 1 59 ? 21.850 -5.584 -6.763 1.00 96.00 59 MET A N 1
ATOM 443 C CA . MET A 1 59 ? 22.373 -5.394 -8.122 1.00 96.00 59 MET A CA 1
ATOM 444 C C . MET A 1 59 ? 22.849 -3.959 -8.415 1.00 96.00 59 MET A C 1
ATOM 446 O O . MET A 1 59 ? 22.955 -3.550 -9.577 1.00 96.00 59 MET A O 1
ATOM 450 N N . CYS A 1 60 ? 23.141 -3.169 -7.376 1.00 93.75 60 CYS A N 1
ATOM 451 C CA . CYS A 1 60 ? 23.616 -1.789 -7.528 1.00 93.75 60 CYS A CA 1
ATOM 452 C C . CYS A 1 60 ? 24.939 -1.685 -8.308 1.00 93.75 60 CYS A C 1
ATOM 454 O O . CYS A 1 60 ? 25.147 -0.712 -9.037 1.00 93.75 60 CYS A O 1
ATOM 456 N N . ASP A 1 61 ? 25.826 -2.673 -8.176 1.00 95.50 61 ASP A N 1
ATOM 457 C CA . ASP A 1 61 ? 27.106 -2.746 -8.887 1.00 95.50 61 ASP A CA 1
ATOM 458 C C . ASP A 1 61 ? 26.903 -2.856 -10.405 1.00 95.50 61 ASP A C 1
ATOM 460 O O . ASP A 1 61 ? 27.499 -2.095 -11.167 1.00 95.50 61 ASP A O 1
ATOM 464 N N . PHE A 1 62 ? 25.999 -3.741 -10.837 1.00 97.00 62 PHE A N 1
ATOM 465 C CA . PHE A 1 62 ? 25.651 -3.925 -12.240 1.00 97.00 62 PHE A CA 1
ATOM 466 C C . PHE A 1 62 ? 25.097 -2.637 -12.843 1.00 97.00 62 PHE A C 1
ATOM 468 O O . PHE A 1 62 ? 25.548 -2.207 -13.903 1.00 97.00 62 PHE A O 1
ATOM 475 N N . LEU A 1 63 ? 24.116 -2.017 -12.179 1.00 96.19 63 LEU A N 1
ATOM 476 C CA . LEU A 1 63 ? 23.461 -0.818 -12.705 1.00 96.19 63 LEU A CA 1
ATOM 477 C C . LEU A 1 63 ? 24.429 0.360 -12.786 1.00 96.19 63 LEU A C 1
ATOM 479 O O . LEU A 1 63 ? 24.400 1.098 -13.769 1.00 96.19 63 LEU A O 1
ATOM 483 N N . SER A 1 64 ? 25.300 0.514 -11.786 1.00 95.69 64 SER A N 1
ATOM 484 C CA . SER A 1 64 ? 26.314 1.572 -11.780 1.00 95.69 64 SER A CA 1
ATOM 485 C C . SER A 1 64 ? 27.277 1.409 -12.957 1.00 95.69 64 SER A C 1
ATOM 487 O O . SER A 1 64 ? 27.396 2.316 -13.780 1.00 95.69 64 SER A O 1
ATOM 489 N N . ASP A 1 65 ? 27.878 0.223 -13.106 1.00 97.38 65 ASP A N 1
ATOM 490 C CA . ASP A 1 65 ? 28.812 -0.075 -14.199 1.00 97.38 65 ASP A CA 1
ATOM 491 C C . ASP A 1 65 ? 28.152 0.061 -15.582 1.00 97.38 65 ASP A C 1
ATOM 493 O O . ASP A 1 65 ? 28.736 0.623 -16.514 1.00 97.38 65 ASP A O 1
ATOM 497 N N . TYR A 1 66 ? 26.908 -0.407 -15.715 1.00 97.69 66 TYR A N 1
ATOM 498 C CA . TYR A 1 66 ? 26.157 -0.309 -16.960 1.00 97.69 66 TYR A CA 1
ATOM 499 C C . TYR A 1 66 ? 25.865 1.152 -17.320 1.00 97.69 66 TYR A C 1
ATOM 501 O O . TYR A 1 66 ? 26.172 1.611 -18.424 1.00 97.69 66 TYR A O 1
ATOM 509 N N . PHE A 1 67 ? 25.293 1.927 -16.400 1.00 96.56 67 PHE A N 1
ATOM 510 C CA . PHE A 1 67 ? 24.908 3.298 -16.709 1.00 96.56 67 PHE A CA 1
ATOM 511 C C . PHE A 1 67 ? 26.110 4.209 -16.959 1.00 96.56 67 PHE A C 1
ATOM 513 O O . PHE A 1 67 ? 26.039 5.027 -17.874 1.00 96.56 67 PHE A O 1
ATOM 520 N N . GLU A 1 68 ? 27.233 4.029 -16.262 1.00 96.12 68 GLU A N 1
ATOM 521 C CA . GLU A 1 68 ? 28.468 4.776 -16.541 1.00 96.12 68 GLU A CA 1
ATOM 522 C C . GLU A 1 68 ? 28.961 4.599 -17.988 1.00 96.12 68 GLU A C 1
ATOM 524 O O . GLU A 1 68 ? 29.472 5.542 -18.597 1.00 96.12 68 GLU A O 1
ATOM 529 N N . LYS A 1 69 ? 28.774 3.409 -18.572 1.00 96.38 69 LYS A N 1
ATOM 530 C CA . LYS A 1 69 ? 29.230 3.081 -19.935 1.00 96.38 69 LYS A CA 1
ATOM 531 C C . LYS A 1 69 ? 28.210 3.423 -21.018 1.00 96.38 69 LYS A C 1
ATOM 533 O O . LYS A 1 69 ? 28.592 3.771 -22.139 1.00 96.38 69 LYS A O 1
ATOM 538 N N . HIS A 1 70 ? 26.922 3.301 -20.704 1.00 94.94 70 HIS A N 1
ATOM 539 C CA . HIS A 1 70 ? 25.849 3.295 -21.701 1.00 94.94 70 HIS A CA 1
ATOM 540 C C . HIS A 1 70 ? 24.962 4.549 -21.674 1.00 94.94 70 HIS A C 1
ATOM 542 O O . HIS A 1 70 ? 24.194 4.776 -22.614 1.00 94.94 70 HIS A O 1
ATOM 548 N N . PHE A 1 71 ? 25.086 5.411 -20.661 1.00 92.00 71 PHE A N 1
ATOM 549 C CA . PHE A 1 71 ? 24.329 6.658 -20.583 1.00 92.00 71 PHE A CA 1
ATOM 550 C C . PHE A 1 71 ? 25.067 7.842 -21.212 1.00 92.00 71 PHE A C 1
ATOM 552 O O . PHE A 1 71 ? 26.237 8.104 -20.941 1.00 92.00 71 PHE A O 1
ATOM 559 N N . LYS A 1 72 ? 24.345 8.614 -22.031 1.00 89.94 72 LYS A N 1
ATOM 560 C CA . LYS A 1 72 ? 24.804 9.905 -22.553 1.00 89.94 72 LYS A CA 1
ATOM 561 C C . LYS A 1 72 ? 23.668 10.918 -22.525 1.00 89.94 72 LYS A C 1
ATOM 563 O O . LYS A 1 72 ? 22.571 10.634 -23.016 1.00 89.94 72 LYS A O 1
ATOM 568 N N . LEU A 1 73 ? 23.969 12.103 -22.000 1.00 93.62 73 LEU A N 1
ATOM 569 C CA . LEU A 1 73 ? 23.091 13.266 -22.096 1.00 93.62 73 LEU A CA 1
ATOM 570 C C . LEU A 1 73 ? 22.962 13.711 -23.557 1.00 93.62 73 LEU A C 1
ATOM 572 O O . LEU A 1 73 ? 23.922 13.662 -24.328 1.00 93.62 73 LEU A O 1
ATOM 576 N N . ARG A 1 74 ? 21.762 14.153 -23.926 1.00 92.69 74 ARG A N 1
ATOM 577 C CA . ARG A 1 74 ? 21.430 14.775 -25.212 1.00 92.69 74 ARG A CA 1
ATOM 578 C C . ARG A 1 74 ? 20.940 16.197 -24.970 1.00 92.69 74 ARG A C 1
ATOM 580 O O . ARG A 1 74 ? 20.426 16.485 -23.896 1.00 92.69 74 ARG A O 1
ATOM 587 N N . ASP A 1 75 ? 20.974 17.046 -25.991 1.00 94.88 75 ASP A N 1
ATOM 588 C CA . ASP A 1 75 ? 20.474 18.427 -25.888 1.00 94.88 75 ASP A CA 1
ATOM 589 C C . ASP A 1 75 ? 19.017 18.496 -25.392 1.00 94.88 75 ASP A C 1
ATOM 591 O O . ASP A 1 75 ? 18.668 19.355 -24.586 1.00 94.88 75 ASP A O 1
ATOM 595 N N . LEU A 1 76 ? 18.178 17.534 -25.803 1.00 91.62 76 LEU A N 1
ATOM 596 C CA . LEU A 1 76 ? 16.789 17.404 -25.343 1.00 91.62 76 LEU A CA 1
ATOM 597 C C . LEU A 1 76 ? 16.674 17.207 -23.820 1.00 91.62 76 LEU A C 1
ATOM 599 O O . LEU A 1 76 ? 15.665 17.581 -23.229 1.00 91.62 76 LEU A O 1
ATOM 603 N N . ASP A 1 77 ? 17.691 16.632 -23.175 1.00 93.50 77 ASP A N 1
ATOM 604 C CA . ASP A 1 77 ? 17.670 16.366 -21.736 1.00 93.50 77 ASP A CA 1
ATOM 605 C C . ASP A 1 77 ? 17.827 17.661 -20.903 1.00 93.50 77 ASP A C 1
ATOM 607 O O . ASP A 1 77 ? 17.547 17.655 -19.708 1.00 93.50 77 ASP A O 1
ATOM 611 N N . PHE A 1 78 ? 18.189 18.788 -21.534 1.00 94.50 78 PHE A N 1
ATOM 612 C CA . PHE A 1 78 ? 18.240 20.123 -20.919 1.00 94.50 78 PHE A CA 1
ATOM 613 C C . PHE A 1 78 ? 16.974 20.969 -21.168 1.00 94.50 78 PHE A C 1
ATOM 615 O O . PHE A 1 78 ? 16.941 22.148 -20.813 1.00 94.50 78 PHE A O 1
ATOM 622 N N . THR A 1 79 ? 15.933 20.402 -21.789 1.00 92.12 79 THR A N 1
ATOM 623 C CA . THR A 1 79 ? 14.663 21.092 -22.087 1.00 92.12 79 THR A CA 1
ATOM 624 C C . THR A 1 79 ? 13.479 20.425 -21.373 1.00 92.12 79 THR A C 1
ATOM 626 O O . THR A 1 79 ? 13.652 19.483 -20.601 1.00 92.12 79 THR A O 1
ATOM 629 N N . TYR A 1 80 ? 12.247 20.875 -21.647 1.00 86.00 80 TYR A N 1
ATOM 630 C CA . TYR A 1 80 ? 11.016 20.226 -21.166 1.00 86.00 80 TYR A CA 1
ATOM 631 C C . TYR A 1 80 ? 10.752 18.831 -21.772 1.00 86.00 80 TYR A C 1
ATOM 633 O O . TYR A 1 80 ? 9.737 18.208 -21.459 1.00 86.00 80 TYR A O 1
ATOM 641 N N . GLY A 1 81 ? 11.645 18.322 -22.625 1.00 88.69 81 GLY A N 1
ATOM 642 C CA . GLY A 1 81 ? 11.488 17.035 -23.292 1.00 88.69 81 GLY A CA 1
ATOM 643 C C . GLY A 1 81 ? 10.587 17.103 -24.526 1.00 88.69 81 GLY A C 1
ATOM 644 O O . GLY A 1 81 ? 10.340 18.166 -25.091 1.00 88.69 81 GLY A O 1
ATOM 645 N N . ASP A 1 82 ? 10.132 15.936 -24.980 1.00 91.88 82 ASP A N 1
ATOM 646 C CA . ASP A 1 82 ? 9.415 15.737 -26.247 1.00 91.88 82 ASP A CA 1
ATOM 647 C C . ASP A 1 82 ? 7.946 15.310 -26.070 1.00 91.88 82 ASP A C 1
ATOM 649 O O . ASP A 1 82 ? 7.259 15.034 -27.054 1.00 91.88 82 ASP A O 1
ATOM 653 N N . SER A 1 83 ? 7.442 15.227 -24.831 1.00 93.12 83 SER A N 1
ATOM 654 C CA . SER A 1 83 ? 6.064 14.806 -24.565 1.00 93.12 83 SER A CA 1
ATOM 655 C C . SER A 1 83 ? 5.596 15.104 -23.137 1.00 93.12 83 SER A C 1
ATOM 657 O O . SER A 1 83 ? 6.328 14.906 -22.170 1.00 93.12 83 SER A O 1
ATOM 659 N N . LEU A 1 84 ? 4.319 15.481 -23.004 1.00 92.69 84 LEU A N 1
ATOM 660 C CA . LEU A 1 84 ? 3.631 15.633 -21.715 1.00 92.69 84 LEU A CA 1
ATOM 661 C C . LEU A 1 84 ? 3.226 14.292 -21.084 1.00 92.69 84 LEU A C 1
ATOM 663 O O . LEU A 1 84 ? 2.909 14.252 -19.904 1.00 92.69 84 LEU A O 1
ATOM 667 N N . ALA A 1 85 ? 3.283 13.178 -21.816 1.00 93.94 85 ALA A N 1
ATOM 668 C CA . ALA A 1 85 ? 3.123 11.839 -21.242 1.00 93.94 85 ALA A CA 1
ATOM 669 C C . ALA A 1 85 ? 4.461 11.269 -20.716 1.00 93.94 85 ALA A C 1
ATOM 671 O O . ALA A 1 85 ? 4.577 10.062 -20.502 1.00 93.94 85 ALA A O 1
ATOM 672 N N . SER A 1 86 ? 5.466 12.137 -20.522 1.00 92.00 86 SER A N 1
ATOM 673 C CA . SER A 1 86 ? 6.887 11.818 -20.333 1.00 92.00 86 SER A CA 1
ATOM 674 C C . SER A 1 86 ? 7.593 11.342 -21.608 1.00 92.00 86 SER A C 1
ATOM 676 O O . SER A 1 86 ? 6.963 11.092 -22.640 1.00 92.00 86 SER A O 1
ATOM 678 N N . SER A 1 87 ? 8.926 11.272 -21.539 1.00 93.38 87 SER A N 1
ATOM 679 C CA . SER A 1 87 ? 9.831 11.136 -22.684 1.00 93.38 87 SER A CA 1
ATOM 680 C C . SER A 1 87 ? 9.403 10.042 -23.661 1.00 93.38 87 SER A C 1
ATOM 682 O O . SER A 1 87 ? 9.217 8.885 -23.273 1.00 93.38 87 SER A O 1
ATOM 684 N N . ARG A 1 88 ? 9.325 10.383 -24.954 1.00 94.94 88 ARG A N 1
ATOM 685 C CA . ARG A 1 88 ? 8.985 9.419 -26.009 1.00 94.94 88 ARG A CA 1
ATOM 686 C C . ARG A 1 88 ? 10.008 8.287 -26.087 1.00 94.94 88 ARG A C 1
ATOM 688 O O . ARG A 1 88 ? 9.607 7.137 -26.194 1.00 94.94 88 ARG A O 1
ATOM 695 N N . ARG A 1 89 ? 11.302 8.594 -25.910 1.00 94.12 89 ARG A N 1
ATOM 696 C CA . ARG A 1 89 ? 12.386 7.592 -25.846 1.00 94.12 89 ARG A CA 1
ATOM 697 C C . ARG A 1 89 ? 12.123 6.526 -24.770 1.00 94.12 89 ARG A C 1
ATOM 699 O O . ARG A 1 89 ? 12.292 5.341 -25.042 1.00 94.12 89 ARG A O 1
ATOM 706 N N . LEU A 1 90 ? 11.686 6.945 -23.579 1.00 96.50 90 LEU A N 1
ATOM 707 C CA . LEU A 1 90 ? 11.368 6.025 -22.483 1.00 96.50 90 LEU A CA 1
ATOM 708 C C . LEU A 1 90 ? 10.114 5.211 -22.782 1.00 96.50 90 LEU A C 1
ATOM 710 O O . LEU A 1 90 ? 10.113 4.003 -22.579 1.00 96.50 90 LEU A O 1
ATOM 714 N N . ARG A 1 91 ? 9.056 5.850 -23.287 1.00 97.69 91 ARG A N 1
ATOM 715 C CA . ARG A 1 91 ? 7.809 5.150 -23.616 1.00 97.69 91 ARG A CA 1
ATOM 716 C C . ARG A 1 91 ? 7.983 4.137 -24.747 1.00 97.69 91 ARG A C 1
ATOM 718 O O . ARG A 1 91 ? 7.436 3.046 -24.642 1.00 97.69 91 ARG A O 1
ATOM 725 N N . ASP A 1 92 ? 8.783 4.451 -25.768 1.00 97.69 92 ASP A N 1
ATOM 726 C CA . ASP A 1 92 ? 9.156 3.510 -26.835 1.00 97.69 92 ASP A CA 1
ATOM 727 C C . ASP A 1 92 ? 9.885 2.280 -26.252 1.00 97.69 92 ASP A C 1
ATOM 729 O O . ASP A 1 92 ? 9.581 1.143 -26.616 1.00 97.69 92 ASP A O 1
ATOM 733 N N . ALA A 1 93 ? 10.819 2.494 -25.316 1.00 98.06 93 ALA A N 1
ATOM 734 C CA . ALA A 1 93 ? 11.547 1.413 -24.649 1.00 98.06 93 ALA A CA 1
ATOM 735 C C . ALA A 1 93 ? 10.631 0.559 -23.751 1.00 98.06 93 ALA A C 1
ATOM 737 O O . ALA A 1 93 ? 10.693 -0.666 -23.790 1.00 98.06 93 ALA A O 1
ATOM 738 N N . LEU A 1 94 ? 9.733 1.198 -22.993 1.00 98.38 94 LEU A N 1
ATOM 739 C CA . LEU A 1 94 ? 8.733 0.529 -22.156 1.00 98.38 94 LEU A CA 1
ATOM 740 C C . LEU A 1 94 ? 7.757 -0.315 -22.981 1.00 98.38 94 LEU A C 1
ATOM 742 O O . LEU A 1 94 ? 7.460 -1.440 -22.598 1.00 98.38 94 LEU A O 1
ATOM 746 N N . ALA A 1 95 ? 7.281 0.190 -24.123 1.00 98.50 95 ALA A N 1
ATOM 747 C CA . ALA A 1 95 ? 6.405 -0.572 -25.010 1.00 98.50 95 ALA A CA 1
ATOM 748 C C . ALA A 1 95 ? 7.094 -1.857 -25.496 1.00 98.50 95 ALA A C 1
ATOM 750 O O . ALA A 1 95 ? 6.522 -2.941 -25.401 1.00 98.50 95 ALA A O 1
ATOM 751 N N . ARG A 1 96 ? 8.351 -1.765 -25.951 1.00 98.31 96 ARG A N 1
ATOM 752 C CA . ARG A 1 96 ? 9.150 -2.943 -26.343 1.00 98.31 96 ARG A CA 1
ATOM 753 C C . ARG A 1 96 ? 9.340 -3.909 -25.178 1.00 98.31 96 ARG A C 1
ATOM 755 O O . ARG A 1 96 ? 9.118 -5.105 -25.341 1.00 98.31 96 ARG A O 1
ATOM 762 N N . PHE A 1 97 ? 9.700 -3.381 -24.012 1.00 98.44 97 PHE A N 1
ATOM 763 C CA . PHE A 1 97 ? 9.880 -4.150 -22.787 1.00 98.44 97 PHE A CA 1
ATOM 764 C C . PHE A 1 97 ? 8.619 -4.935 -22.409 1.00 98.44 97 PHE A C 1
ATOM 766 O O . PHE A 1 97 ? 8.696 -6.147 -22.223 1.00 98.44 97 PHE A O 1
ATOM 773 N N . PHE A 1 98 ? 7.450 -4.289 -22.364 1.00 98.56 98 PHE A N 1
ATOM 774 C CA . PHE A 1 98 ? 6.198 -4.965 -22.023 1.00 98.56 98 PHE A CA 1
ATOM 775 C C . PHE A 1 98 ? 5.803 -6.013 -23.062 1.00 98.56 98 PHE A C 1
ATOM 777 O O . PHE A 1 98 ? 5.462 -7.131 -22.685 1.00 98.56 98 PHE A O 1
ATOM 784 N N . ASN A 1 99 ? 5.923 -5.714 -24.358 1.00 98.44 99 ASN A N 1
ATOM 785 C CA . ASN A 1 99 ? 5.658 -6.709 -25.401 1.00 98.44 99 ASN A CA 1
ATOM 786 C C . ASN A 1 99 ? 6.591 -7.931 -25.301 1.00 98.44 99 ASN A C 1
ATOM 788 O O . ASN A 1 99 ? 6.161 -9.044 -25.587 1.00 98.44 99 ASN A O 1
ATOM 792 N N . ALA A 1 100 ? 7.840 -7.746 -24.859 1.00 97.31 100 ALA A N 1
ATOM 793 C CA . ALA A 1 100 ? 8.810 -8.830 -24.714 1.00 97.31 100 ALA A CA 1
ATOM 794 C C . ALA A 1 100 ? 8.675 -9.624 -23.400 1.00 97.31 100 ALA A C 1
ATOM 796 O O . ALA A 1 100 ? 8.893 -10.834 -23.400 1.00 97.31 100 ALA A O 1
ATOM 797 N N . LYS A 1 101 ? 8.359 -8.965 -22.277 1.00 96.56 101 LYS A N 1
ATOM 798 C CA . LYS A 1 101 ? 8.416 -9.570 -20.931 1.00 96.56 101 LYS A CA 1
ATOM 799 C C . LYS A 1 101 ? 7.053 -9.872 -20.307 1.00 96.56 101 LYS A C 1
ATOM 801 O O . LYS A 1 101 ? 6.982 -10.751 -19.460 1.00 96.56 101 LYS A O 1
ATOM 806 N N . PHE A 1 102 ? 5.992 -9.166 -20.701 1.00 97.94 102 PHE A N 1
ATOM 807 C CA . PHE A 1 102 ? 4.672 -9.259 -20.054 1.00 97.94 102 PHE A CA 1
ATOM 808 C C . PHE A 1 102 ? 3.654 -10.043 -20.896 1.00 97.94 102 PHE A C 1
ATOM 810 O O . PHE A 1 102 ? 2.537 -10.279 -20.442 1.00 97.94 102 PHE A O 1
ATOM 817 N N . GLY A 1 103 ? 4.034 -10.464 -22.110 1.00 96.38 103 GLY A N 1
ATOM 818 C CA . GLY A 1 103 ? 3.214 -11.299 -22.993 1.00 96.38 103 GLY A CA 1
ATOM 819 C C . GLY A 1 103 ? 1.805 -10.748 -23.244 1.00 96.38 103 GLY A C 1
ATOM 820 O O . GLY A 1 103 ? 0.839 -11.485 -23.047 1.00 96.38 103 GLY A O 1
ATOM 821 N N . PRO A 1 104 ? 1.652 -9.464 -23.620 1.00 98.19 104 PRO A N 1
ATOM 822 C CA . PRO A 1 104 ? 0.342 -8.849 -23.742 1.00 98.19 104 PRO A CA 1
ATOM 823 C C . PRO A 1 104 ? -0.497 -9.521 -24.837 1.00 98.19 104 PRO A C 1
ATOM 825 O O . PRO A 1 104 ? 0.011 -9.838 -25.912 1.00 98.19 104 PRO A O 1
ATOM 828 N N . TRP A 1 105 ? -1.803 -9.684 -24.600 1.00 97.69 105 TRP A N 1
ATOM 829 C CA . TRP A 1 105 ? -2.720 -10.286 -25.580 1.00 97.69 105 TRP A CA 1
ATOM 830 C C . TRP A 1 105 ? -2.846 -9.447 -26.860 1.00 97.69 105 TRP A C 1
ATOM 832 O O . TRP A 1 105 ? -2.934 -9.966 -27.971 1.00 97.69 105 TRP A O 1
ATOM 842 N N . LYS A 1 106 ? -2.850 -8.123 -26.698 1.00 97.62 106 LYS A N 1
ATOM 843 C CA . LYS A 1 106 ? -2.808 -7.137 -27.783 1.00 97.62 106 LYS A CA 1
ATOM 844 C C . LYS A 1 106 ? -1.563 -6.291 -27.586 1.00 97.62 106 LYS A C 1
ATOM 846 O O . LYS A 1 106 ? -1.303 -5.889 -26.453 1.00 97.62 106 LYS A O 1
ATOM 851 N N . GLU A 1 107 ? -0.869 -5.969 -28.671 1.00 98.12 107 GLU A N 1
ATOM 852 C CA . GLU A 1 107 ? 0.369 -5.186 -28.642 1.00 98.12 107 GLU A CA 1
ATOM 853 C C . GLU A 1 107 ? 0.224 -3.899 -27.807 1.00 98.12 107 GLU A C 1
ATOM 855 O O . GLU A 1 107 ? -0.791 -3.193 -27.864 1.00 98.12 107 GLU A O 1
ATOM 860 N N . VAL A 1 108 ? 1.240 -3.619 -26.990 1.00 98.50 108 VAL A N 1
ATOM 861 C CA . VAL A 1 108 ? 1.356 -2.372 -26.226 1.00 98.50 108 VAL A CA 1
ATOM 862 C C . VAL A 1 108 ? 2.028 -1.327 -27.105 1.00 98.50 108 VAL A C 1
ATOM 864 O O . VAL A 1 108 ? 3.156 -1.535 -27.551 1.00 98.50 108 VAL A O 1
ATOM 867 N N . SER A 1 109 ? 1.371 -0.186 -27.311 1.00 97.12 109 SER A N 1
ATOM 868 C CA . SER A 1 109 ? 1.945 0.952 -28.033 1.00 97.12 109 SER A CA 1
ATOM 869 C C . SER A 1 109 ? 2.256 2.120 -27.095 1.00 97.12 109 SER A C 1
ATOM 871 O O . SER A 1 109 ? 1.808 2.169 -25.946 1.00 97.12 109 SER A O 1
ATOM 873 N N . VAL A 1 110 ? 3.027 3.100 -27.573 1.00 96.69 110 VAL A N 1
ATOM 874 C CA . VAL A 1 110 ? 3.398 4.274 -26.763 1.00 96.69 110 VAL A CA 1
ATOM 875 C C . VAL A 1 110 ? 2.208 5.146 -26.383 1.00 96.69 110 VAL A C 1
ATOM 877 O O . VAL A 1 110 ? 2.257 5.840 -25.369 1.00 96.69 110 VAL A O 1
ATOM 880 N N . GLU A 1 111 ? 1.138 5.108 -27.169 1.00 95.38 111 GLU A N 1
ATOM 881 C CA . GLU A 1 111 ? -0.128 5.796 -26.926 1.00 95.38 111 GLU A CA 1
ATOM 882 C C . GLU A 1 111 ? -0.875 5.217 -25.721 1.00 95.38 111 GLU A C 1
ATOM 884 O O . GLU A 1 111 ? -1.718 5.898 -25.149 1.00 95.38 111 GLU A O 1
ATOM 889 N N . ASN A 1 112 ? -0.552 3.989 -25.300 1.00 96.12 112 ASN A N 1
ATOM 890 C CA . ASN A 1 112 ? -1.135 3.379 -24.106 1.00 96.12 112 ASN A CA 1
ATOM 891 C C . ASN A 1 112 ? -0.368 3.730 -22.823 1.00 96.12 112 ASN A C 1
ATOM 893 O O . ASN A 1 112 ? -0.812 3.362 -21.738 1.00 96.12 112 ASN A O 1
ATOM 897 N N . LEU A 1 113 ? 0.792 4.392 -22.931 1.00 98.31 113 LEU A N 1
ATOM 898 C CA . LEU A 1 113 ? 1.755 4.535 -21.840 1.00 98.31 113 LEU A CA 1
ATOM 899 C C . LEU A 1 113 ? 1.951 5.990 -21.411 1.00 98.31 113 LEU A C 1
ATOM 901 O O . LEU A 1 113 ? 2.149 6.885 -22.234 1.00 98.31 113 LEU A O 1
ATOM 905 N N . MET A 1 114 ? 2.005 6.201 -20.099 1.00 97.94 114 MET A N 1
ATOM 906 C CA . MET A 1 114 ? 2.437 7.450 -19.476 1.00 97.94 114 MET A CA 1
ATOM 907 C C . MET A 1 114 ? 3.416 7.144 -18.350 1.00 97.94 114 MET A C 1
ATOM 909 O O . MET A 1 114 ? 3.144 6.274 -17.532 1.00 97.94 114 MET A O 1
ATOM 913 N N . ALA A 1 115 ? 4.539 7.858 -18.282 1.00 97.00 115 ALA A N 1
ATOM 914 C CA . ALA A 1 115 ? 5.510 7.666 -17.206 1.00 97.00 115 ALA A CA 1
ATOM 915 C C . ALA A 1 115 ? 5.522 8.843 -16.223 1.00 97.00 115 ALA A C 1
ATOM 917 O O . ALA A 1 115 ? 5.418 10.000 -16.627 1.00 97.00 115 ALA A O 1
ATOM 918 N N . GLY A 1 116 ? 5.701 8.541 -14.939 1.00 96.75 116 GLY A N 1
ATOM 919 C CA . GLY A 1 116 ? 5.835 9.521 -13.866 1.00 96.75 116 GLY A CA 1
ATOM 920 C C . GLY A 1 116 ? 6.964 9.193 -12.886 1.00 96.75 116 GLY A C 1
ATOM 921 O O . GLY A 1 116 ? 7.592 8.140 -12.986 1.00 96.75 116 GLY A O 1
ATOM 922 N N . ALA A 1 117 ? 7.240 10.097 -11.945 1.00 95.50 117 ALA A N 1
ATOM 923 C CA . ALA A 1 117 ? 8.358 10.075 -10.996 1.00 95.50 117 ALA A CA 1
ATOM 924 C C . ALA A 1 117 ? 8.215 8.997 -9.888 1.00 95.50 117 ALA A C 1
ATOM 926 O O . ALA A 1 117 ? 8.271 9.262 -8.680 1.00 95.50 117 ALA A O 1
ATOM 927 N N . GLY A 1 118 ? 8.046 7.745 -10.316 1.00 95.88 118 GLY A N 1
ATOM 928 C CA . GLY A 1 118 ? 7.696 6.570 -9.520 1.00 95.88 118 GLY A CA 1
ATOM 929 C C . GLY A 1 118 ? 6.187 6.337 -9.425 1.00 95.88 118 GLY A C 1
ATOM 930 O O . GLY A 1 118 ? 5.396 7.132 -9.927 1.00 95.88 118 GLY A O 1
ATOM 931 N N . LEU A 1 119 ? 5.789 5.240 -8.773 1.00 95.50 119 LEU A N 1
ATOM 932 C CA . LEU A 1 119 ? 4.378 4.846 -8.733 1.00 95.50 119 LEU A CA 1
ATOM 933 C C . LEU A 1 119 ? 3.504 5.705 -7.824 1.00 95.50 119 LEU A C 1
ATOM 935 O O . LEU A 1 119 ? 2.409 6.034 -8.240 1.00 95.50 119 LEU A O 1
ATOM 939 N N . LEU A 1 120 ? 3.967 6.155 -6.653 1.00 92.94 120 LEU A N 1
ATOM 940 C CA . LEU A 1 120 ? 3.129 6.975 -5.759 1.00 92.94 120 LEU A CA 1
ATOM 941 C C . LEU A 1 120 ? 2.456 8.188 -6.447 1.00 92.94 120 LEU A C 1
ATOM 943 O O . LEU A 1 120 ? 1.239 8.318 -6.318 1.00 92.94 120 LEU A O 1
ATOM 947 N N . PRO A 1 121 ? 3.166 9.056 -7.201 1.00 94.06 121 PRO A N 1
ATOM 948 C CA . PRO A 1 121 ? 2.507 10.154 -7.913 1.00 94.06 121 PRO A CA 1
ATOM 949 C C . PRO A 1 121 ? 1.618 9.680 -9.075 1.00 94.06 121 PRO A C 1
ATOM 951 O O . PRO A 1 121 ? 0.583 10.296 -9.322 1.00 94.06 121 PRO A O 1
ATOM 954 N N . VAL A 1 122 ? 1.975 8.584 -9.757 1.00 96.56 122 VAL A N 1
ATOM 955 C CA . VAL A 1 122 ? 1.143 7.983 -10.816 1.00 96.56 122 VAL A CA 1
ATOM 956 C C . VAL A 1 122 ? -0.170 7.458 -10.232 1.00 96.56 122 VAL A C 1
ATOM 958 O O . VAL A 1 122 ? -1.239 7.786 -10.737 1.00 96.56 122 VAL A O 1
ATOM 961 N N . THR A 1 123 ? -0.105 6.710 -9.132 1.00 95.94 123 THR A N 1
ATOM 962 C CA . THR A 1 123 ? -1.254 6.184 -8.390 1.00 95.94 123 THR A CA 1
ATOM 963 C C . THR A 1 123 ? -2.137 7.308 -7.855 1.00 95.94 123 THR A C 1
ATOM 965 O O . THR A 1 123 ? -3.354 7.200 -7.944 1.00 95.94 123 THR A O 1
ATOM 968 N N . ALA A 1 124 ? -1.559 8.406 -7.355 1.00 94.12 124 ALA A N 1
ATOM 969 C CA . ALA A 1 124 ? -2.329 9.565 -6.899 1.00 94.12 124 ALA A CA 1
ATOM 970 C C . ALA A 1 124 ? -3.133 10.213 -8.044 1.00 94.12 124 ALA A C 1
ATOM 972 O O . ALA A 1 124 ? -4.337 10.431 -7.909 1.00 94.12 124 ALA A O 1
ATOM 973 N N . GLN A 1 125 ? -2.499 10.459 -9.199 1.00 94.81 125 GLN A N 1
ATOM 974 C CA . GLN A 1 125 ? -3.187 11.010 -10.376 1.00 94.81 125 GLN A CA 1
ATOM 975 C C . GLN A 1 125 ? -4.248 10.051 -10.925 1.00 94.81 125 GLN A C 1
ATOM 977 O O . GLN A 1 125 ? -5.342 10.488 -11.272 1.00 94.81 125 GLN A O 1
ATOM 982 N N . LEU A 1 126 ? -3.945 8.751 -10.966 1.00 96.06 126 LEU A N 1
ATOM 983 C CA . LEU A 1 126 ? -4.888 7.721 -11.390 1.00 96.06 126 LEU A CA 1
ATOM 984 C C . LEU A 1 126 ? -6.104 7.665 -10.460 1.00 96.06 126 LEU A C 1
ATOM 986 O O . LEU A 1 126 ? -7.231 7.716 -10.936 1.00 96.06 126 LEU A O 1
ATOM 990 N N . GLY A 1 127 ? -5.885 7.635 -9.142 1.00 95.38 127 GLY A N 1
ATOM 991 C CA . GLY A 1 127 ? -6.957 7.651 -8.148 1.00 95.38 127 GLY A CA 1
ATOM 992 C C . GLY A 1 127 ? -7.853 8.876 -8.292 1.00 95.38 127 GLY A C 1
ATOM 993 O O . GLY A 1 127 ? -9.067 8.733 -8.368 1.00 95.38 127 GLY A O 1
ATOM 994 N N . ARG A 1 128 ? -7.265 10.070 -8.432 1.00 93.12 128 ARG A N 1
ATOM 995 C CA . ARG A 1 128 ? -8.014 11.317 -8.652 1.00 93.12 128 ARG A CA 1
ATOM 996 C C . ARG A 1 128 ? -8.837 11.313 -9.941 1.00 93.12 128 ARG A C 1
ATOM 998 O O . ARG A 1 128 ? -9.876 11.962 -9.996 1.00 93.12 128 ARG A O 1
ATOM 1005 N N . ALA A 1 129 ? -8.345 10.666 -10.992 1.00 95.81 129 ALA A N 1
ATOM 1006 C CA . ALA A 1 129 ? -9.039 10.609 -12.273 1.00 95.81 129 ALA A CA 1
ATOM 1007 C C . ALA A 1 129 ? -10.160 9.556 -12.303 1.00 95.81 129 ALA A C 1
ATOM 1009 O O . ALA A 1 129 ? -11.037 9.650 -13.157 1.00 95.81 129 ALA A O 1
ATOM 1010 N N . LEU A 1 130 ? -10.121 8.570 -11.400 1.00 96.94 130 LEU A N 1
ATOM 1011 C CA . LEU A 1 130 ? -11.071 7.457 -11.343 1.00 96.94 130 LEU A CA 1
ATOM 1012 C C . LEU A 1 130 ? -12.117 7.576 -10.230 1.00 96.94 130 LEU A C 1
ATOM 1014 O O . LEU A 1 130 ? -13.185 6.985 -10.361 1.00 96.94 130 LEU A O 1
ATOM 1018 N N . VAL A 1 131 ? -11.800 8.262 -9.128 1.00 96.94 131 VAL A N 1
ATOM 1019 C CA . VAL A 1 131 ? -12.589 8.206 -7.890 1.00 96.94 131 VAL A CA 1
ATOM 1020 C C . VAL A 1 131 ? -12.905 9.602 -7.377 1.00 96.94 131 VAL A C 1
ATOM 1022 O O . VAL A 1 131 ? -12.014 10.436 -7.192 1.00 96.94 131 VAL A O 1
ATOM 1025 N N . ASP A 1 132 ? -14.186 9.834 -7.111 1.00 95.25 132 ASP A N 1
ATOM 1026 C CA . ASP A 1 132 ? -14.682 11.083 -6.554 1.00 95.25 132 ASP A CA 1
ATOM 1027 C C . ASP A 1 132 ? -14.275 11.237 -5.074 1.00 95.25 132 ASP A C 1
ATOM 1029 O O . ASP A 1 132 ? -14.182 10.250 -4.335 1.00 95.25 132 ASP A O 1
ATOM 1033 N N . PRO A 1 133 ? -14.059 12.471 -4.584 1.00 91.06 133 PRO A N 1
ATOM 1034 C CA . PRO A 1 133 ? -13.815 12.712 -3.164 1.00 91.06 133 PRO A CA 1
ATOM 1035 C C . PRO A 1 133 ? -14.933 12.134 -2.282 1.00 91.06 133 PRO A C 1
ATOM 1037 O O . PRO A 1 133 ? -16.113 12.396 -2.510 1.00 91.06 133 PRO A O 1
ATOM 1040 N N . GLY A 1 134 ? -14.567 11.370 -1.251 1.00 87.06 134 GLY A N 1
ATOM 1041 C CA . GLY A 1 134 ? -15.497 10.684 -0.350 1.00 87.06 134 GLY A CA 1
ATOM 1042 C C . GLY A 1 134 ? -15.901 9.266 -0.783 1.00 87.06 134 GLY A C 1
ATOM 1043 O O . GLY A 1 134 ? -16.411 8.520 0.067 1.00 87.06 134 GLY A O 1
ATOM 1044 N N . ASN A 1 135 ? -15.625 8.879 -2.033 1.00 93.69 135 ASN A N 1
ATOM 1045 C CA . ASN A 1 135 ? -15.823 7.529 -2.568 1.00 93.69 135 ASN A CA 1
ATOM 1046 C C . ASN A 1 135 ? -14.576 6.655 -2.358 1.00 93.69 135 ASN A C 1
ATOM 1048 O O . ASN A 1 135 ? -13.553 7.117 -1.842 1.00 93.69 135 ASN A O 1
ATOM 1052 N N . GLY A 1 136 ? -14.686 5.359 -2.662 1.00 94.19 136 GLY A N 1
ATOM 1053 C CA . GLY A 1 136 ? -13.737 4.355 -2.197 1.00 94.19 136 GLY A CA 1
ATOM 1054 C C . GLY A 1 136 ? -13.104 3.448 -3.249 1.00 94.19 136 GLY A C 1
ATOM 1055 O O . GLY A 1 136 ? -13.624 3.245 -4.348 1.00 94.19 136 GLY A O 1
ATOM 1056 N N . ILE A 1 137 ? -11.970 2.868 -2.848 1.00 98.00 137 ILE A N 1
ATOM 1057 C CA . ILE A 1 137 ? -11.237 1.821 -3.568 1.00 98.00 137 ILE A CA 1
ATOM 1058 C C . ILE A 1 137 ? -11.104 0.605 -2.652 1.00 98.00 137 ILE A C 1
ATOM 1060 O O . ILE A 1 137 ? -10.621 0.735 -1.524 1.00 98.00 137 ILE A O 1
ATOM 1064 N N . LEU A 1 138 ? -11.505 -0.570 -3.139 1.00 98.12 138 LEU A N 1
ATOM 1065 C CA . LEU A 1 138 ? -11.276 -1.839 -2.443 1.00 98.12 138 LEU A CA 1
ATOM 1066 C C . LEU A 1 138 ? -9.881 -2.380 -2.754 1.00 98.12 138 LEU A C 1
ATOM 1068 O O . LEU A 1 138 ? -9.439 -2.345 -3.900 1.00 98.12 138 LEU A O 1
ATOM 1072 N N . LEU A 1 139 ? -9.212 -2.933 -1.749 1.00 96.81 139 LEU A N 1
ATOM 1073 C CA . LEU A 1 139 ? -7.944 -3.642 -1.911 1.00 96.81 139 LEU A CA 1
ATOM 1074 C C . LEU A 1 139 ? -7.762 -4.677 -0.807 1.00 96.81 139 LEU A C 1
ATOM 1076 O O . LEU A 1 139 ? -8.267 -4.505 0.297 1.00 96.81 139 LEU A O 1
ATOM 1080 N N . THR A 1 140 ? -7.023 -5.739 -1.085 1.00 92.50 140 THR A N 1
ATOM 1081 C CA . THR A 1 140 ? -6.767 -6.831 -0.141 1.00 92.50 140 THR A CA 1
ATOM 1082 C C . THR A 1 140 ? -6.036 -6.334 1.104 1.00 92.50 140 THR A C 1
ATOM 1084 O O . THR A 1 140 ? -5.078 -5.589 0.985 1.00 92.50 140 THR A O 1
ATOM 1087 N N . SER A 1 141 ? -6.425 -6.763 2.303 1.00 84.44 141 SER A N 1
ATOM 1088 C CA . SER A 1 141 ? -5.692 -6.520 3.551 1.00 84.44 141 SER A CA 1
ATOM 1089 C C . SER A 1 141 ? -5.073 -7.833 4.051 1.00 84.44 141 SER A C 1
ATOM 1091 O O . SER A 1 141 ? -5.806 -8.821 4.175 1.00 84.44 141 SER A O 1
ATOM 1093 N N . PRO A 1 142 ? -3.757 -7.870 4.351 1.00 79.81 142 PRO A N 1
ATOM 1094 C CA . PRO A 1 142 ? -2.835 -6.729 4.438 1.00 79.81 142 PRO A CA 1
ATOM 1095 C C . PRO A 1 142 ? -2.369 -6.195 3.069 1.00 79.81 142 PRO A C 1
ATOM 1097 O O . PRO A 1 142 ? -2.227 -6.959 2.116 1.00 79.81 142 PRO A O 1
ATOM 1100 N N . TYR A 1 143 ? -2.081 -4.889 3.009 1.00 85.88 143 TYR A N 1
ATOM 1101 C CA . TYR A 1 143 ? -1.547 -4.191 1.832 1.00 85.88 143 TYR A CA 1
ATOM 1102 C C . TYR A 1 143 ? -0.415 -3.218 2.188 1.00 85.88 143 TYR A C 1
ATOM 1104 O O . TYR A 1 143 ? -0.175 -2.885 3.349 1.00 85.88 143 TYR A O 1
ATOM 1112 N N . TYR A 1 144 ? 0.259 -2.712 1.156 1.00 86.25 144 TYR A N 1
ATOM 1113 C CA . TYR A 1 144 ? 1.278 -1.675 1.264 1.00 86.25 144 TYR A CA 1
ATOM 1114 C C . TYR A 1 144 ? 0.709 -0.318 1.726 1.00 86.25 144 TYR A C 1
ATOM 1116 O O . TYR A 1 144 ? 0.022 0.374 0.976 1.00 86.25 144 TYR A O 1
ATOM 1124 N N . HIS A 1 145 ? 1.097 0.125 2.925 1.00 78.94 145 HIS A N 1
ATOM 1125 C CA . HIS A 1 145 ? 0.681 1.407 3.526 1.00 78.94 145 HIS A CA 1
ATOM 1126 C C . HIS A 1 145 ? 0.963 2.646 2.645 1.00 78.94 145 HIS A C 1
ATOM 1128 O O . HIS A 1 145 ? 0.379 3.713 2.834 1.00 78.94 145 HIS A O 1
ATOM 1134 N N . GLY A 1 146 ? 1.861 2.567 1.655 1.00 81.25 146 GLY A N 1
ATOM 1135 C CA . GLY A 1 146 ? 2.074 3.692 0.739 1.00 81.25 146 GLY A CA 1
ATOM 1136 C C . GLY A 1 146 ? 0.847 4.059 -0.095 1.00 81.25 146 GLY A C 1
ATOM 1137 O O . GLY A 1 146 ? 0.737 5.213 -0.510 1.00 81.25 146 GLY A O 1
ATOM 1138 N N . PHE A 1 147 ? -0.105 3.140 -0.276 1.00 87.69 147 PHE A N 1
ATOM 1139 C CA . PHE A 1 147 ? -1.376 3.459 -0.921 1.00 87.69 147 PHE A CA 1
ATOM 1140 C C . PHE A 1 147 ? -2.184 4.483 -0.122 1.00 87.69 147 PHE A C 1
ATOM 1142 O O . PHE A 1 147 ? -2.739 5.400 -0.729 1.00 87.69 147 PHE A O 1
ATOM 1149 N N . ASP A 1 148 ? -2.176 4.426 1.216 1.00 83.50 148 ASP A N 1
ATOM 1150 C CA . ASP A 1 148 ? -2.836 5.440 2.047 1.00 83.50 148 ASP A CA 1
ATOM 1151 C C . ASP A 1 148 ? -2.252 6.831 1.773 1.00 83.50 148 ASP A C 1
ATOM 1153 O O . ASP A 1 148 ? -2.983 7.816 1.631 1.00 83.50 148 ASP A O 1
ATOM 1157 N N . PHE A 1 149 ? -0.930 6.926 1.611 1.00 78.94 149 PHE A N 1
ATOM 1158 C CA . PHE A 1 149 ? -0.277 8.186 1.262 1.00 78.94 149 PHE A CA 1
ATOM 1159 C C . PHE A 1 149 ? -0.627 8.661 -0.151 1.00 78.94 149 PHE A C 1
ATOM 1161 O O . PHE A 1 149 ? -0.892 9.846 -0.332 1.00 78.94 149 PHE A O 1
ATOM 1168 N N . ALA A 1 150 ? -0.656 7.773 -1.144 1.00 85.12 150 ALA A N 1
ATOM 1169 C CA . ALA A 1 150 ? -0.957 8.162 -2.521 1.00 85.12 150 ALA A CA 1
ATOM 1170 C C . ALA A 1 150 ? -2.428 8.565 -2.722 1.00 85.12 150 ALA A C 1
ATOM 1172 O O . ALA A 1 150 ? -2.704 9.540 -3.415 1.00 85.12 150 ALA A O 1
ATOM 1173 N N . LEU A 1 151 ? -3.368 7.831 -2.121 1.00 86.00 151 LEU A N 1
ATOM 1174 C CA . LEU A 1 151 ? -4.786 7.904 -2.489 1.00 86.00 151 LEU A CA 1
ATOM 1175 C C . LEU A 1 151 ? -5.610 8.723 -1.494 1.00 86.00 151 LEU A C 1
ATOM 1177 O O . LEU A 1 151 ? -6.380 9.589 -1.901 1.00 86.00 151 LEU A O 1
ATOM 1181 N N . THR A 1 152 ? -5.396 8.550 -0.189 1.00 79.06 152 THR A N 1
ATOM 1182 C CA . THR A 1 152 ? -6.187 9.294 0.811 1.00 79.06 152 THR A CA 1
ATOM 1183 C C . THR A 1 152 ? -5.688 10.725 0.967 1.00 79.06 152 THR A C 1
ATOM 1185 O O . THR A 1 152 ? -6.443 11.635 1.313 1.00 79.06 152 THR A O 1
ATOM 1188 N N . SER A 1 153 ? -4.388 10.958 0.729 1.00 67.06 153 SER A N 1
ATOM 1189 C CA . SER A 1 153 ? -3.757 12.114 1.353 1.00 67.06 153 SER A CA 1
ATOM 1190 C C . SER A 1 153 ? -4.014 13.453 0.686 1.00 67.06 153 SER A C 1
ATOM 1192 O O . SER A 1 153 ? -3.901 14.494 1.341 1.00 67.06 153 SER A O 1
ATOM 1194 N N . GLN A 1 154 ? -4.356 13.408 -0.595 1.00 66.31 154 GLN A N 1
ATOM 1195 C CA . GLN A 1 154 ? -4.552 14.581 -1.436 1.00 66.31 154 GLN A CA 1
ATOM 1196 C C . GLN A 1 154 ? -5.986 14.702 -1.968 1.00 66.31 154 GLN A C 1
ATOM 1198 O O . GLN A 1 154 ? -6.326 15.746 -2.525 1.00 66.31 154 GLN A O 1
ATOM 1203 N N . HIS A 1 155 ? -6.810 13.656 -1.834 1.00 67.31 155 HIS A N 1
ATOM 1204 C CA . HIS A 1 155 ? -8.015 13.498 -2.660 1.00 67.31 155 HIS A CA 1
ATOM 1205 C C . HIS A 1 155 ? -9.274 13.077 -1.892 1.00 67.31 155 HIS A C 1
ATOM 1207 O O . HIS A 1 155 ? -10.325 12.965 -2.508 1.00 67.31 155 HIS A O 1
ATOM 1213 N N . ASP A 1 156 ? -9.187 12.867 -0.571 1.00 75.94 156 ASP A N 1
ATOM 1214 C CA . ASP A 1 156 ? -10.310 12.396 0.265 1.00 75.94 156 ASP A CA 1
ATOM 1215 C C . ASP A 1 156 ? -10.925 11.068 -0.234 1.00 75.94 156 ASP A C 1
ATOM 1217 O O . ASP A 1 156 ? -12.087 10.758 0.022 1.00 75.94 156 ASP A O 1
ATOM 1221 N N . ILE A 1 157 ? -10.135 10.275 -0.969 1.00 87.56 157 ILE A N 1
ATOM 1222 C CA . ILE A 1 157 ? -10.495 8.925 -1.409 1.00 87.56 157 ILE A CA 1
ATOM 1223 C C . ILE A 1 157 ? -10.371 7.987 -0.211 1.00 87.56 157 ILE A C 1
ATOM 1225 O O . ILE A 1 157 ? -9.361 7.995 0.498 1.00 87.56 157 ILE A O 1
ATOM 1229 N N . LYS A 1 158 ? -11.378 7.140 -0.003 1.00 88.06 158 LYS A N 1
ATOM 1230 C CA . LYS A 1 158 ? -11.387 6.128 1.054 1.00 88.06 158 LYS A CA 1
ATOM 1231 C C . LYS A 1 158 ? -10.750 4.833 0.558 1.00 88.06 158 LYS A C 1
ATOM 1233 O O . LYS A 1 158 ? -11.270 4.179 -0.339 1.00 88.06 158 LYS A O 1
ATOM 1238 N N . LEU A 1 159 ? -9.653 4.415 1.178 1.00 88.69 159 LEU A N 1
ATOM 1239 C CA . LEU A 1 159 ? -9.152 3.056 0.992 1.00 88.69 159 LEU A CA 1
ATOM 1240 C C . LEU A 1 159 ? -9.888 2.094 1.918 1.00 88.69 159 LEU A C 1
ATOM 1242 O O . LEU A 1 159 ? -9.935 2.302 3.130 1.00 88.69 159 LEU A O 1
ATOM 1246 N N . VAL A 1 160 ? -10.466 1.044 1.339 1.00 90.19 160 VAL A N 1
ATOM 1247 C CA . VAL A 1 160 ? -11.221 0.024 2.065 1.00 90.19 160 VAL A CA 1
ATOM 1248 C C . VAL A 1 160 ? -10.480 -1.304 1.960 1.00 90.19 160 VAL A C 1
ATOM 1250 O O . VAL A 1 160 ? -10.598 -2.032 0.975 1.00 90.19 160 VAL A O 1
ATOM 1253 N N . GLY A 1 161 ? -9.700 -1.607 2.999 1.00 89.94 161 GLY A N 1
ATOM 1254 C CA . GLY A 1 161 ? -8.999 -2.880 3.131 1.00 89.94 161 GLY A CA 1
ATOM 1255 C C . GLY A 1 161 ? -9.974 -4.042 3.319 1.00 89.94 161 GLY A C 1
ATOM 1256 O O . GLY A 1 161 ? -10.646 -4.121 4.344 1.00 89.94 161 GLY A O 1
ATOM 1257 N N . VAL A 1 162 ? -10.017 -4.958 2.355 1.00 90.12 162 VAL A N 1
ATOM 1258 C CA . VAL A 1 162 ? -10.791 -6.199 2.390 1.00 90.12 162 VAL A CA 1
ATOM 1259 C C . VAL A 1 162 ? -10.039 -7.210 3.256 1.00 90.12 162 VAL A C 1
ATOM 1261 O O . VAL A 1 162 ? -8.957 -7.645 2.863 1.00 90.12 162 VAL A O 1
ATOM 1264 N N . PRO A 1 163 ? -10.541 -7.591 4.440 1.00 83.19 163 PRO A N 1
ATOM 1265 C CA . PRO A 1 163 ? -9.852 -8.549 5.294 1.00 83.19 163 PRO A CA 1
ATOM 1266 C C . PRO A 1 163 ? -9.908 -9.942 4.661 1.00 83.19 163 PRO A C 1
ATOM 1268 O O . PRO A 1 163 ? -10.968 -10.561 4.612 1.00 83.19 163 PRO A O 1
ATOM 1271 N N . VAL A 1 164 ? -8.762 -10.450 4.202 1.00 83.81 164 VAL A N 1
ATOM 1272 C CA . VAL A 1 164 ? -8.676 -11.766 3.558 1.00 83.81 164 VAL A CA 1
ATOM 1273 C C . VAL A 1 164 ? -7.815 -12.692 4.417 1.00 83.81 164 VAL A C 1
ATOM 1275 O O . VAL A 1 164 ? -6.657 -12.375 4.705 1.00 83.81 164 VAL A O 1
ATOM 1278 N N . PRO A 1 165 ? -8.340 -13.848 4.859 1.00 84.00 165 PRO A N 1
ATOM 1279 C CA . PRO A 1 165 ? -7.529 -14.850 5.536 1.00 84.00 165 PRO A CA 1
ATOM 1280 C C . PRO A 1 165 ? -6.352 -15.291 4.658 1.00 84.00 165 PRO A C 1
ATOM 1282 O O . PRO A 1 165 ? -6.522 -15.537 3.470 1.00 84.00 165 PRO A O 1
ATOM 1285 N N . LEU A 1 166 ? -5.167 -15.489 5.246 1.00 81.25 166 LEU A N 1
ATOM 1286 C CA . LEU A 1 166 ? -3.961 -15.859 4.482 1.00 81.25 166 LEU A CA 1
ATOM 1287 C C . LEU A 1 166 ? -4.122 -17.131 3.636 1.00 81.25 166 LEU A C 1
ATOM 1289 O O . LEU A 1 166 ? -3.479 -17.260 2.604 1.00 81.25 166 LEU A O 1
ATOM 1293 N N . GLY A 1 167 ? -4.967 -18.072 4.067 1.00 83.19 167 GLY A N 1
ATOM 1294 C CA . GLY A 1 167 ? -5.259 -19.292 3.307 1.00 83.19 167 GLY A CA 1
ATOM 1295 C C . GLY A 1 167 ? -6.182 -19.086 2.101 1.00 83.19 167 GLY A C 1
ATOM 1296 O O . GLY A 1 167 ? -6.318 -20.005 1.295 1.00 83.19 167 GLY A O 1
ATOM 1297 N N . ASP A 1 168 ? -6.821 -17.921 1.994 1.00 90.94 168 ASP A N 1
ATOM 1298 C CA . ASP A 1 168 ? -7.684 -17.527 0.879 1.00 90.94 168 ASP A CA 1
ATOM 1299 C C . ASP A 1 168 ? -6.985 -16.538 -0.067 1.00 90.94 168 ASP A C 1
ATOM 1301 O O . ASP A 1 168 ? -7.428 -16.409 -1.210 1.00 90.94 168 ASP A O 1
ATOM 1305 N N . LEU A 1 169 ? -5.899 -15.889 0.381 1.00 91.50 169 LEU A N 1
ATOM 1306 C CA . LEU A 1 169 ? -5.108 -14.958 -0.426 1.00 91.50 169 LEU A CA 1
ATOM 1307 C C . LEU A 1 169 ? -4.639 -15.595 -1.731 1.00 91.50 169 LEU A C 1
ATOM 1309 O O . LEU A 1 169 ? -4.164 -16.733 -1.742 1.00 91.50 169 LEU A O 1
ATOM 1313 N N . CYS A 1 170 ? -4.719 -14.827 -2.816 1.00 95.00 170 CYS A N 1
ATOM 1314 C CA . CYS A 1 170 ? -4.328 -15.267 -4.157 1.00 95.00 170 CYS A CA 1
ATOM 1315 C C . CYS A 1 170 ? -5.156 -16.452 -4.685 1.00 95.00 170 CYS A C 1
ATOM 1317 O O . CYS A 1 170 ? -4.727 -17.151 -5.599 1.00 95.00 170 CYS A O 1
ATOM 1319 N N . THR A 1 171 ? -6.352 -16.688 -4.133 1.00 96.44 171 THR A N 1
ATOM 1320 C CA . THR A 1 171 ? -7.293 -17.714 -4.613 1.00 96.44 171 THR A CA 1
ATOM 1321 C C . THR A 1 171 ? -8.639 -17.095 -4.973 1.00 96.44 171 THR A C 1
ATOM 1323 O O . THR A 1 171 ? -8.979 -16.012 -4.508 1.00 96.44 171 THR A O 1
ATOM 1326 N N . LEU A 1 172 ? -9.479 -17.820 -5.719 1.00 97.75 172 LEU A N 1
ATOM 1327 C CA . LEU A 1 172 ? -10.844 -17.374 -6.042 1.00 97.75 172 LEU A CA 1
ATOM 1328 C C . LEU A 1 172 ? -11.703 -17.068 -4.800 1.00 97.75 172 LEU A C 1
ATOM 1330 O O . LEU A 1 172 ? -12.639 -16.278 -4.878 1.00 97.75 172 LEU A O 1
ATOM 1334 N N . ARG A 1 173 ? -11.392 -17.669 -3.640 1.00 96.00 173 ARG A N 1
ATOM 1335 C CA . ARG A 1 173 ? -12.132 -17.418 -2.391 1.00 96.00 173 ARG A CA 1
ATOM 1336 C C . ARG A 1 173 ? -11.972 -15.983 -1.899 1.00 96.00 173 ARG A C 1
ATOM 1338 O O . ARG A 1 173 ? -12.869 -15.492 -1.219 1.00 96.00 173 ARG A O 1
ATOM 1345 N N . GLU A 1 174 ? -10.889 -15.313 -2.283 1.00 95.44 174 GLU A N 1
ATOM 1346 C CA . GLU A 1 174 ? -10.641 -13.907 -1.982 1.00 95.44 174 GLU A CA 1
ATOM 1347 C C . GLU A 1 174 ? -11.784 -13.003 -2.468 1.00 95.44 174 GLU A C 1
ATOM 1349 O O . GLU A 1 174 ? -12.250 -12.140 -1.725 1.00 95.44 174 GLU A O 1
ATOM 1354 N N . LEU A 1 175 ? -12.329 -13.267 -3.659 1.00 98.12 175 LEU A N 1
ATOM 1355 C CA . LEU A 1 175 ? -13.368 -12.440 -4.277 1.00 98.12 175 LEU A CA 1
ATOM 1356 C C . LEU A 1 175 ? -14.706 -12.486 -3.516 1.00 98.12 175 LEU A C 1
ATOM 1358 O O . LEU A 1 175 ? -15.473 -11.526 -3.563 1.00 98.12 175 LEU A O 1
ATOM 1362 N N . ASN A 1 176 ? -14.966 -13.538 -2.729 1.00 95.94 176 ASN A N 1
ATOM 1363 C CA . ASN A 1 176 ? -16.128 -13.572 -1.830 1.00 95.94 176 ASN A CA 1
ATOM 1364 C C . ASN A 1 176 ? -16.020 -12.509 -0.724 1.00 95.94 176 ASN A C 1
ATOM 1366 O O . ASN A 1 176 ? -17.022 -11.900 -0.331 1.00 95.94 176 ASN A O 1
ATOM 1370 N N . HIS A 1 177 ? -14.801 -12.265 -0.230 1.00 95.12 177 HIS A N 1
ATOM 1371 C CA . HIS A 1 177 ? -14.534 -11.219 0.757 1.00 95.12 177 HIS A CA 1
ATOM 1372 C C . HIS A 1 177 ? -14.680 -9.834 0.119 1.00 95.12 177 HIS A C 1
ATOM 1374 O O . HIS A 1 177 ? -15.295 -8.955 0.723 1.00 95.12 177 HIS A O 1
ATOM 1380 N N . PHE A 1 178 ? -14.237 -9.663 -1.134 1.00 97.75 178 PHE A N 1
ATOM 1381 C CA . PHE A 1 178 ? -14.456 -8.429 -1.902 1.00 97.75 178 PHE A CA 1
ATOM 1382 C C . PHE A 1 178 ? -15.941 -8.140 -2.123 1.00 97.75 178 PHE A C 1
ATOM 1384 O O . PHE A 1 178 ? -16.390 -7.034 -1.836 1.00 97.75 178 PHE A O 1
ATOM 1391 N N . ALA A 1 179 ? -16.726 -9.134 -2.544 1.00 97.62 179 ALA A N 1
ATOM 1392 C CA . ALA A 1 179 ? -18.171 -8.987 -2.719 1.00 97.62 179 ALA A CA 1
ATOM 1393 C C . ALA A 1 179 ? -18.884 -8.613 -1.408 1.00 97.62 179 ALA A C 1
ATOM 1395 O O . ALA A 1 179 ? -19.839 -7.834 -1.409 1.00 97.62 179 ALA A O 1
ATOM 1396 N N . THR A 1 180 ? -18.415 -9.148 -0.277 1.00 91.75 180 THR A N 1
ATOM 1397 C CA . THR A 1 180 ? -18.934 -8.797 1.052 1.00 91.75 180 THR A CA 1
ATOM 1398 C C . THR A 1 180 ? -18.570 -7.354 1.415 1.00 91.75 180 THR A C 1
ATOM 1400 O O . THR A 1 180 ? -19.452 -6.562 1.741 1.00 91.75 180 THR A O 1
ATOM 1403 N N . SER A 1 181 ? -17.294 -6.977 1.291 1.00 88.94 181 SER A N 1
ATOM 1404 C CA . SER A 1 181 ? -16.811 -5.625 1.604 1.00 88.94 181 SER A CA 1
ATOM 1405 C C . SER A 1 181 ? -17.388 -4.541 0.693 1.00 88.94 181 SER A C 1
ATOM 1407 O O . SER A 1 181 ? -17.606 -3.423 1.162 1.00 88.94 181 SER A O 1
ATOM 1409 N N . LEU A 1 182 ? -17.683 -4.855 -0.572 1.00 95.44 182 LEU A N 1
ATOM 1410 C CA . LEU A 1 182 ? -18.402 -3.967 -1.484 1.00 95.44 182 LEU A CA 1
ATOM 1411 C C . LEU A 1 182 ? -19.786 -3.622 -0.917 1.00 95.44 182 LEU A C 1
ATOM 1413 O O . LEU A 1 182 ? -20.054 -2.458 -0.625 1.00 95.44 182 LEU A O 1
ATOM 1417 N N . LYS A 1 183 ? -20.610 -4.644 -0.641 1.00 91.44 183 LYS A N 1
ATOM 1418 C CA . LYS A 1 183 ? -21.966 -4.474 -0.084 1.00 91.44 183 LYS A CA 1
ATOM 1419 C C . LYS A 1 183 ? -21.961 -3.716 1.237 1.00 91.44 183 LYS A C 1
ATOM 1421 O O . LYS A 1 183 ? -22.802 -2.855 1.477 1.00 91.44 183 LYS A O 1
ATOM 1426 N N . GLU A 1 184 ? -21.017 -4.037 2.116 1.00 83.62 184 GLU A N 1
ATOM 1427 C CA . GLU A 1 184 ? -20.891 -3.346 3.395 1.00 83.62 184 GLU A CA 1
ATOM 1428 C C . GLU A 1 184 ? -20.474 -1.878 3.244 1.00 83.62 184 GLU A C 1
ATOM 1430 O O . GLU A 1 184 ? -20.904 -1.033 4.028 1.00 83.62 184 GLU A O 1
ATOM 1435 N N . SER A 1 185 ? -19.625 -1.561 2.267 1.00 82.75 185 SER A N 1
ATOM 1436 C CA . SER A 1 185 ? -19.187 -0.183 2.025 1.00 82.75 185 SER A CA 1
ATOM 1437 C C . SER A 1 185 ? -20.332 0.667 1.497 1.00 82.75 185 SER A C 1
ATOM 1439 O O . SER A 1 185 ? -20.577 1.751 2.032 1.00 82.75 185 SER A O 1
ATOM 1441 N N . GLU A 1 186 ? -21.099 0.129 0.551 1.00 84.56 186 GLU A N 1
ATOM 1442 C CA . GLU A 1 186 ? -22.310 0.759 0.025 1.00 84.56 186 GLU A CA 1
ATOM 1443 C C . GLU A 1 186 ? -23.351 0.977 1.132 1.00 84.56 186 GLU A C 1
ATOM 1445 O O . GLU A 1 186 ? -23.899 2.071 1.266 1.00 84.56 186 GLU A O 1
ATOM 1450 N N . ALA A 1 187 ? -23.564 -0.021 1.999 1.00 79.19 187 ALA A N 1
ATOM 1451 C CA . ALA A 1 187 ? -24.467 0.097 3.145 1.00 79.19 187 ALA A CA 1
ATOM 1452 C C . ALA A 1 187 ? -24.039 1.190 4.144 1.00 79.19 187 ALA A C 1
ATOM 1454 O O . ALA A 1 187 ? -24.888 1.787 4.806 1.00 79.19 187 ALA A O 1
ATOM 1455 N N . ARG A 1 188 ? -22.735 1.482 4.236 1.00 81.56 188 ARG A N 1
ATOM 1456 C CA . ARG A 1 188 ? -22.159 2.577 5.040 1.00 81.56 188 ARG A CA 1
ATOM 1457 C C . ARG A 1 188 ? -22.079 3.911 4.279 1.00 81.56 188 ARG A C 1
ATOM 1459 O O . ARG A 1 188 ? -21.420 4.841 4.741 1.00 81.56 188 ARG A O 1
ATOM 1466 N N . GLY A 1 189 ? -22.703 4.018 3.105 1.00 82.06 189 GLY A N 1
ATOM 1467 C CA . GLY A 1 189 ? -22.710 5.239 2.294 1.00 82.06 189 GLY A CA 1
ATOM 1468 C C . GLY A 1 189 ? -21.357 5.577 1.663 1.00 82.06 189 GLY A C 1
ATOM 1469 O O . GLY A 1 189 ? -21.073 6.745 1.411 1.00 82.06 189 GLY A O 1
ATOM 1470 N N . THR A 1 190 ? -20.494 4.581 1.452 1.00 86.19 190 THR A N 1
ATOM 1471 C CA . THR A 1 190 ? -19.255 4.727 0.681 1.00 86.19 190 THR A CA 1
ATOM 1472 C C . THR A 1 190 ? -19.412 3.991 -0.640 1.00 86.19 190 THR A C 1
ATOM 1474 O O . THR A 1 190 ? -19.348 2.765 -0.680 1.00 86.19 190 THR A O 1
ATOM 1477 N N . GLU A 1 191 ? -19.621 4.746 -1.713 1.00 96.62 191 GLU A N 1
ATOM 1478 C CA . GLU A 1 191 ? -19.643 4.205 -3.069 1.00 96.62 191 GLU A CA 1
ATOM 1479 C C . GLU A 1 191 ? -18.229 3.767 -3.465 1.00 96.62 191 GLU A C 1
ATOM 1481 O O . GLU A 1 191 ? -17.265 4.517 -3.299 1.00 96.62 191 GLU A O 1
ATOM 1486 N N . ILE A 1 192 ? -18.095 2.535 -3.954 1.00 98.31 192 ILE A N 1
ATOM 1487 C CA . ILE A 1 192 ? -16.829 2.001 -4.458 1.00 98.31 192 ILE A CA 1
ATOM 1488 C C . ILE A 1 192 ? -16.781 2.231 -5.966 1.00 98.31 192 ILE A C 1
ATOM 1490 O O . ILE A 1 192 ? -17.729 1.893 -6.664 1.00 98.31 192 ILE A O 1
ATOM 1494 N N . GLN A 1 193 ? -15.673 2.779 -6.466 1.00 98.62 193 GLN A N 1
ATOM 1495 C CA . GLN A 1 193 ? -15.492 3.077 -7.897 1.00 98.62 193 GLN A CA 1
ATOM 1496 C C . GLN A 1 193 ? -14.325 2.301 -8.526 1.00 98.62 193 GLN A C 1
ATOM 1498 O O . GLN A 1 193 ? -14.248 2.169 -9.750 1.00 98.62 193 GLN A O 1
ATOM 1503 N N . ALA A 1 194 ? -13.429 1.738 -7.708 1.00 98.69 194 ALA A N 1
ATOM 1504 C CA . ALA A 1 194 ? -12.326 0.924 -8.199 1.00 98.69 194 ALA A CA 1
ATOM 1505 C C . ALA A 1 194 ? -11.909 -0.191 -7.229 1.00 98.69 194 ALA A C 1
ATOM 1507 O O . ALA A 1 194 ? -12.179 -0.152 -6.027 1.00 98.69 194 ALA A O 1
ATOM 1508 N N . VAL A 1 195 ? -11.187 -1.162 -7.777 1.00 98.88 195 VAL A N 1
ATOM 1509 C CA . VAL A 1 195 ? -10.432 -2.190 -7.063 1.00 98.88 195 VAL A CA 1
ATOM 1510 C C . VAL A 1 195 ? -8.947 -2.011 -7.380 1.00 98.88 195 VAL A C 1
ATOM 1512 O O . VAL A 1 195 ? -8.584 -1.753 -8.528 1.00 98.88 195 VAL A O 1
ATOM 1515 N N . LEU A 1 196 ? -8.085 -2.160 -6.375 1.00 98.69 196 LEU A N 1
ATOM 1516 C CA . LEU A 1 196 ? -6.634 -2.208 -6.534 1.00 98.69 196 LEU A CA 1
ATOM 1517 C C . LEU A 1 196 ? -6.132 -3.611 -6.182 1.00 98.69 196 LEU A C 1
ATOM 1519 O O . LEU A 1 196 ? -6.248 -4.062 -5.043 1.00 98.69 196 LEU A O 1
ATOM 1523 N N . LEU A 1 197 ? -5.545 -4.274 -7.173 1.00 98.56 197 LEU A N 1
ATOM 1524 C CA . LEU A 1 197 ? -4.878 -5.564 -7.060 1.00 98.56 197 LEU A CA 1
ATOM 1525 C C . LEU A 1 197 ? -3.364 -5.342 -7.088 1.00 98.56 197 LEU A C 1
ATOM 1527 O O . LEU A 1 197 ? -2.866 -4.685 -7.991 1.00 98.56 197 LEU A O 1
ATOM 1531 N N . CYS A 1 198 ? -2.622 -5.899 -6.133 1.00 98.00 198 CYS A N 1
ATOM 1532 C CA . CYS A 1 198 ? -1.156 -5.907 -6.163 1.00 98.00 198 CYS A CA 1
ATOM 1533 C C . CYS A 1 198 ? -0.679 -7.320 -6.507 1.00 98.00 198 CYS A C 1
ATOM 1535 O O . CYS A 1 198 ? -0.952 -8.250 -5.749 1.00 98.00 198 CYS A O 1
ATOM 1537 N N . ASN A 1 199 ? -0.017 -7.485 -7.651 1.00 98.25 199 ASN A N 1
ATOM 1538 C CA . ASN A 1 199 ? 0.413 -8.773 -8.183 1.00 98.25 199 ASN A CA 1
ATOM 1539 C C . ASN A 1 199 ? 1.834 -8.668 -8.766 1.00 98.25 199 ASN A C 1
ATOM 1541 O O . ASN A 1 199 ? 1.997 -8.042 -9.807 1.00 98.25 199 ASN A O 1
ATOM 1545 N N . PRO A 1 200 ? 2.858 -9.310 -8.181 1.00 98.06 200 PRO A N 1
ATOM 1546 C CA . PRO A 1 200 ? 2.824 -10.136 -6.972 1.00 98.06 200 PRO A CA 1
ATOM 1547 C C . PRO A 1 200 ? 2.359 -9.406 -5.701 1.00 98.06 200 PRO A C 1
ATOM 1549 O O . PRO A 1 200 ? 2.582 -8.210 -5.538 1.00 98.06 200 PRO A O 1
ATOM 1552 N N . GLN A 1 201 ? 1.717 -10.140 -4.789 1.00 95.62 201 GLN A N 1
ATOM 1553 C CA . GLN A 1 201 ? 1.088 -9.598 -3.583 1.00 95.62 201 GLN A CA 1
ATOM 1554 C C . GLN A 1 201 ? 2.134 -9.081 -2.587 1.00 95.62 201 GLN A C 1
ATOM 1556 O O . GLN A 1 201 ? 3.002 -9.832 -2.147 1.00 95.62 201 GLN A O 1
ATOM 1561 N N . ASN A 1 202 ? 2.025 -7.816 -2.180 1.00 93.19 202 ASN A N 1
ATOM 1562 C CA . ASN A 1 202 ? 2.768 -7.240 -1.058 1.00 93.19 202 ASN A CA 1
ATOM 1563 C C . ASN A 1 202 ? 1.827 -7.058 0.151 1.00 93.19 202 ASN A C 1
ATOM 1565 O O . ASN A 1 202 ? 0.837 -6.330 0.008 1.00 93.19 202 ASN A O 1
ATOM 1569 N N . PRO A 1 203 ? 2.106 -7.661 1.330 1.00 90.94 203 PRO A N 1
ATOM 1570 C CA . PRO A 1 203 ? 3.390 -8.227 1.788 1.00 90.94 203 PRO A CA 1
ATOM 1571 C C . PRO A 1 203 ? 3.550 -9.761 1.715 1.00 90.94 203 PRO A C 1
ATOM 1573 O O . PRO A 1 203 ? 4.519 -10.297 2.252 1.00 90.94 203 PRO A O 1
ATOM 1576 N N . TYR A 1 204 ? 2.619 -10.496 1.108 1.00 91.88 204 TYR A N 1
ATOM 1577 C CA . TYR A 1 204 ? 2.596 -11.965 1.141 1.00 91.88 204 TYR A CA 1
ATOM 1578 C C . TYR A 1 204 ? 3.678 -12.627 0.273 1.00 91.88 204 TYR A C 1
ATOM 1580 O O . TYR A 1 204 ? 4.169 -13.703 0.612 1.00 91.88 204 TYR A O 1
ATOM 1588 N N . GLY A 1 205 ? 4.072 -11.977 -0.821 1.00 95.44 205 GLY A N 1
ATOM 1589 C CA . GLY A 1 205 ? 5.165 -12.393 -1.695 1.00 95.44 205 GLY A CA 1
ATOM 1590 C C . GLY A 1 205 ? 4.807 -13.552 -2.624 1.00 95.44 205 GLY A C 1
ATOM 1591 O O . GLY A 1 205 ? 5.592 -14.484 -2.794 1.00 95.44 205 GLY A O 1
ATOM 1592 N N . ARG A 1 206 ? 3.603 -13.536 -3.210 1.00 95.62 206 ARG A N 1
ATOM 1593 C CA . ARG A 1 206 ? 3.152 -14.554 -4.177 1.00 95.62 206 ARG A CA 1
ATOM 1594 C C . ARG A 1 206 ? 2.449 -13.943 -5.380 1.00 95.62 206 ARG A C 1
ATOM 1596 O O . ARG A 1 206 ? 1.787 -12.916 -5.255 1.00 95.62 206 ARG A O 1
ATOM 1603 N N . CYS A 1 207 ? 2.588 -14.595 -6.527 1.00 98.12 207 CYS A N 1
ATOM 1604 C CA . CYS A 1 207 ? 1.841 -14.271 -7.737 1.00 98.12 207 CYS A CA 1
ATOM 1605 C C . CYS A 1 207 ? 0.396 -14.767 -7.631 1.00 98.12 207 CYS A C 1
ATOM 1607 O O . CYS A 1 207 ? 0.124 -15.785 -6.989 1.00 98.12 207 CYS A O 1
ATOM 1609 N N . TYR A 1 208 ? -0.516 -14.057 -8.291 1.00 98.44 208 TYR A N 1
ATOM 1610 C CA . TYR A 1 208 ? -1.883 -14.521 -8.495 1.00 98.44 208 TYR A CA 1
ATOM 1611 C C . TYR A 1 208 ? -1.942 -15.447 -9.717 1.00 98.44 208 TYR A C 1
ATOM 1613 O O . TYR A 1 208 ? -1.423 -15.068 -10.771 1.00 98.44 208 TYR A O 1
ATOM 1621 N N . PRO A 1 209 ? -2.625 -16.603 -9.621 1.00 98.19 209 PRO A N 1
ATOM 1622 C CA . PRO A 1 209 ? -2.942 -17.411 -10.789 1.00 98.19 209 PRO A CA 1
ATOM 1623 C C . PRO A 1 209 ? -3.770 -16.628 -11.810 1.00 98.19 209 PRO A C 1
ATOM 1625 O O . PRO A 1 209 ? -4.607 -15.790 -11.443 1.00 98.19 209 PRO A O 1
ATOM 1628 N N . LEU A 1 210 ? -3.574 -16.920 -13.097 1.00 97.31 210 LEU A N 1
ATOM 1629 C CA . LEU A 1 210 ? -4.222 -16.197 -14.196 1.00 97.31 210 LEU A CA 1
ATOM 1630 C C . LEU A 1 210 ? -5.757 -16.214 -14.085 1.00 97.31 210 LEU A C 1
ATOM 1632 O O . LEU A 1 210 ? -6.414 -15.214 -14.381 1.00 97.31 210 LEU A O 1
ATOM 1636 N N . GLU A 1 211 ? -6.343 -17.320 -13.620 1.00 98.12 211 GLU A N 1
ATOM 1637 C CA . GLU A 1 211 ? -7.785 -17.444 -13.411 1.00 98.12 211 GLU A CA 1
ATOM 1638 C C . GLU A 1 211 ? -8.319 -16.511 -12.319 1.00 98.12 211 GLU A C 1
ATOM 1640 O O . GLU A 1 211 ? -9.448 -16.034 -12.431 1.00 98.12 211 GLU A O 1
ATOM 1645 N N . VAL A 1 212 ? -7.515 -16.202 -11.297 1.00 98.62 212 VAL A N 1
ATOM 1646 C CA . VAL A 1 212 ? -7.903 -15.279 -10.222 1.00 98.62 212 VAL A CA 1
ATOM 1647 C C . VAL A 1 212 ? -7.851 -13.838 -10.726 1.00 98.62 212 VAL A C 1
ATOM 1649 O O . VAL A 1 212 ? -8.773 -13.070 -10.465 1.00 98.62 212 VAL A O 1
ATOM 1652 N N . ILE A 1 213 ? -6.834 -13.479 -11.519 1.00 98.75 213 ILE A N 1
ATOM 1653 C CA . ILE A 1 213 ? -6.744 -12.158 -12.170 1.00 98.75 213 ILE A CA 1
ATOM 1654 C C . ILE A 1 213 ? -7.935 -11.947 -13.121 1.00 98.75 213 ILE A C 1
ATOM 1656 O O . ILE A 1 213 ? -8.557 -10.881 -13.126 1.00 98.75 213 ILE A O 1
ATOM 1660 N N . ALA A 1 214 ? -8.302 -12.976 -13.894 1.00 98.75 214 ALA A N 1
ATOM 1661 C CA . ALA A 1 214 ? -9.482 -12.937 -14.754 1.00 98.75 214 ALA A CA 1
ATOM 1662 C C . ALA A 1 214 ? -10.782 -12.759 -13.949 1.00 98.75 214 ALA A C 1
ATOM 1664 O O . ALA A 1 214 ? -11.678 -12.039 -14.390 1.00 98.75 214 ALA A O 1
ATOM 1665 N N . GLU A 1 215 ? -10.885 -13.367 -12.765 1.00 98.81 215 GLU A N 1
ATOM 1666 C CA . GLU A 1 215 ? -12.050 -13.200 -11.893 1.00 98.81 215 GLU A CA 1
ATOM 1667 C C . GLU A 1 215 ? -12.142 -11.790 -11.297 1.00 98.81 215 GLU A C 1
ATOM 1669 O O . GLU A 1 215 ? -13.228 -11.218 -11.263 1.00 98.81 215 GLU A O 1
ATOM 1674 N N . TYR A 1 216 ? -11.017 -11.162 -10.943 1.00 98.81 216 TYR A N 1
ATOM 1675 C CA . TYR A 1 216 ? -10.988 -9.738 -10.586 1.00 98.81 216 TYR A CA 1
ATOM 1676 C C . TYR A 1 216 ? -11.512 -8.841 -11.714 1.00 98.81 216 TYR A C 1
ATOM 1678 O O . TYR A 1 216 ? -12.269 -7.900 -11.463 1.00 98.81 216 TYR A O 1
ATOM 1686 N N . CYS A 1 217 ? -11.144 -9.143 -12.962 1.00 98.88 217 CYS A N 1
ATOM 1687 C CA . CYS A 1 217 ? -11.642 -8.428 -14.135 1.00 98.88 217 CYS A CA 1
ATOM 1688 C C . CYS A 1 217 ? -13.167 -8.584 -14.291 1.00 98.88 217 CYS A C 1
ATOM 1690 O O . CYS A 1 217 ? -13.856 -7.589 -14.519 1.00 98.88 217 CYS A O 1
ATOM 1692 N N . ARG A 1 218 ? -13.707 -9.802 -14.121 1.00 98.88 218 ARG A N 1
ATOM 1693 C CA . ARG A 1 218 ? -15.161 -10.057 -14.167 1.00 98.88 218 ARG A CA 1
ATOM 1694 C C . ARG A 1 218 ? -15.905 -9.363 -13.035 1.00 98.88 218 ARG A C 1
ATOM 1696 O O . ARG A 1 218 ? -16.905 -8.708 -13.304 1.00 98.88 218 ARG A O 1
ATOM 1703 N N . PHE A 1 219 ? -15.385 -9.449 -11.812 1.00 98.81 219 PHE A N 1
ATOM 1704 C CA . PHE A 1 219 ? -15.936 -8.767 -10.643 1.00 98.81 219 PHE A CA 1
ATOM 1705 C C . PHE A 1 219 ? -16.062 -7.258 -10.894 1.00 98.81 219 PHE A C 1
ATOM 1707 O O . PHE A 1 219 ? -17.111 -6.664 -10.654 1.00 98.81 219 PHE A O 1
ATOM 1714 N N . CYS A 1 220 ? -15.019 -6.631 -11.448 1.00 98.88 220 CYS A N 1
ATOM 1715 C CA . CYS A 1 220 ? -15.064 -5.206 -11.762 1.00 98.88 220 CYS A CA 1
ATOM 1716 C C . CYS A 1 220 ? -16.040 -4.880 -12.903 1.00 98.88 220 CYS A C 1
ATOM 1718 O O . CYS A 1 220 ? -16.732 -3.869 -12.829 1.00 98.88 220 CYS A O 1
ATOM 1720 N N . GLU A 1 221 ? -16.151 -5.716 -13.941 1.00 98.62 221 GLU A N 1
ATOM 1721 C CA . GLU A 1 221 ? -17.155 -5.502 -14.994 1.00 98.62 221 GLU A CA 1
ATOM 1722 C C . GLU A 1 221 ? -18.587 -5.629 -14.452 1.00 98.62 221 GLU A C 1
ATOM 1724 O O . GLU A 1 221 ? -19.405 -4.748 -14.720 1.00 98.62 221 GLU A O 1
ATOM 1729 N N . GLU A 1 222 ? -18.877 -6.669 -13.659 1.00 98.62 222 GLU A N 1
ATOM 1730 C CA . GLU A 1 222 ? -20.197 -6.924 -13.059 1.00 98.62 222 GLU A CA 1
ATOM 1731 C C . GLU A 1 222 ? -20.661 -5.756 -12.184 1.00 98.62 222 GLU A C 1
ATOM 1733 O O . GLU A 1 222 ? -21.816 -5.333 -12.261 1.00 98.62 222 GLU A O 1
ATOM 1738 N N . HIS A 1 223 ? -19.747 -5.199 -11.391 1.00 98.44 223 HIS A N 1
ATOM 1739 C CA . HIS A 1 223 ? -20.041 -4.121 -10.450 1.00 98.44 223 HIS A CA 1
ATOM 1740 C C . HIS A 1 223 ? -19.763 -2.718 -11.004 1.00 98.44 223 HIS A C 1
ATOM 1742 O O . HIS A 1 223 ? -19.844 -1.742 -10.264 1.00 98.44 223 HIS A O 1
ATOM 1748 N N . ASN A 1 224 ? -19.465 -2.589 -12.303 1.00 98.31 224 ASN A N 1
ATOM 1749 C CA . ASN A 1 224 ? -19.154 -1.312 -12.950 1.00 98.31 224 ASN A CA 1
ATOM 1750 C C . ASN A 1 224 ? -17.973 -0.547 -12.300 1.00 98.31 224 ASN A C 1
ATOM 1752 O O . ASN A 1 224 ? -17.978 0.680 -12.234 1.00 98.31 224 ASN A O 1
ATOM 1756 N N . LEU A 1 225 ? -16.938 -1.265 -11.871 1.00 98.81 225 LEU A N 1
ATOM 1757 C CA . LEU A 1 225 ? -15.739 -0.729 -11.224 1.00 98.81 225 LEU A CA 1
ATOM 1758 C C . LEU A 1 225 ? -14.555 -0.658 -12.199 1.00 98.81 225 LEU A C 1
ATOM 1760 O O . LEU A 1 225 ? -14.501 -1.378 -13.199 1.00 98.81 225 LEU A O 1
ATOM 1764 N N . HIS A 1 226 ? -13.577 0.191 -11.891 1.00 98.88 226 HIS A N 1
ATOM 1765 C CA . HIS A 1 226 ? -12.242 0.123 -12.491 1.00 98.88 226 HIS A CA 1
ATOM 1766 C C . HIS A 1 226 ? -11.361 -0.903 -11.765 1.00 98.88 226 HIS A C 1
ATOM 1768 O O . HIS A 1 226 ? -11.520 -1.116 -10.566 1.00 98.88 226 HIS A O 1
ATOM 1774 N N . LEU A 1 227 ? -10.391 -1.491 -12.467 1.00 98.88 227 LEU A N 1
ATOM 1775 C CA . LEU A 1 227 ? -9.368 -2.359 -11.881 1.00 98.88 227 LEU A CA 1
ATOM 1776 C C . LEU A 1 227 ? -7.977 -1.779 -12.133 1.00 98.88 227 LEU A C 1
ATOM 1778 O O . LEU A 1 227 ? -7.568 -1.593 -13.281 1.00 98.88 227 LEU A O 1
ATOM 1782 N N . ILE A 1 228 ? -7.249 -1.527 -11.049 1.00 98.88 228 ILE A N 1
ATOM 1783 C CA . ILE A 1 228 ? -5.850 -1.103 -11.058 1.00 98.88 228 ILE A CA 1
ATOM 1784 C C . ILE A 1 228 ? -4.993 -2.310 -10.661 1.00 98.88 228 ILE A C 1
ATOM 1786 O O . ILE A 1 228 ? -5.071 -2.761 -9.522 1.00 98.88 228 ILE A O 1
ATOM 1790 N N . SER A 1 229 ? -4.178 -2.822 -11.582 1.00 98.81 229 SER A N 1
ATOM 1791 C CA . SER A 1 229 ? -3.177 -3.867 -11.322 1.00 98.81 229 SER A CA 1
ATOM 1792 C C . SER A 1 229 ? -1.820 -3.220 -11.053 1.00 98.81 229 SER A C 1
ATOM 1794 O O . SER A 1 229 ? -1.210 -2.663 -11.966 1.00 98.81 229 SER A O 1
ATOM 1796 N N . ASP A 1 230 ? -1.362 -3.246 -9.804 1.00 98.81 230 ASP A N 1
ATOM 1797 C CA . ASP A 1 230 ? 0.003 -2.890 -9.422 1.00 98.81 230 ASP A CA 1
ATOM 1798 C C . ASP A 1 230 ? 0.931 -4.089 -9.598 1.00 98.81 230 ASP A C 1
ATOM 1800 O O . ASP A 1 230 ? 0.889 -5.043 -8.819 1.00 98.81 230 ASP A O 1
ATOM 1804 N N . GLU A 1 231 ? 1.775 -4.012 -10.625 1.00 98.75 231 GLU A N 1
ATOM 1805 C CA . GLU A 1 231 ? 2.679 -5.081 -11.042 1.00 98.75 231 GLU A CA 1
ATOM 1806 C C . GLU A 1 231 ? 4.149 -4.767 -10.757 1.00 98.75 231 GLU A C 1
ATOM 1808 O O . GLU A 1 231 ? 5.045 -5.333 -11.377 1.00 98.75 231 GLU A O 1
ATOM 1813 N N . ILE A 1 232 ? 4.435 -3.870 -9.805 1.00 98.06 232 ILE A N 1
ATOM 1814 C CA . ILE A 1 232 ? 5.796 -3.387 -9.505 1.00 98.06 232 ILE A CA 1
ATOM 1815 C C . ILE A 1 232 ? 6.825 -4.490 -9.165 1.00 98.06 232 ILE A C 1
ATOM 1817 O O . ILE A 1 232 ? 8.023 -4.232 -9.253 1.00 98.06 232 ILE A O 1
ATOM 1821 N N . TYR A 1 233 ? 6.377 -5.691 -8.780 1.00 98.19 233 TYR A N 1
ATOM 1822 C CA . TYR A 1 233 ? 7.226 -6.843 -8.437 1.00 98.19 233 TYR A CA 1
ATOM 1823 C C . TYR A 1 233 ? 7.272 -7.935 -9.523 1.00 98.19 233 TYR A C 1
ATOM 1825 O O . TYR A 1 233 ? 7.696 -9.056 -9.236 1.00 98.19 233 TYR A O 1
ATOM 1833 N N . ALA A 1 234 ? 6.802 -7.651 -10.742 1.00 98.25 234 ALA A N 1
ATOM 1834 C CA . ALA A 1 234 ? 6.653 -8.620 -11.832 1.00 98.25 234 ALA A CA 1
ATOM 1835 C C . ALA A 1 234 ? 7.905 -9.474 -12.109 1.00 98.25 234 ALA A C 1
ATOM 1837 O O . ALA A 1 234 ? 7.798 -10.675 -12.361 1.00 98.25 234 ALA A O 1
ATOM 1838 N N . LEU A 1 235 ? 9.096 -8.869 -12.064 1.00 97.56 235 LEU A N 1
ATOM 1839 C CA . LEU A 1 235 ? 10.366 -9.537 -12.368 1.00 97.56 235 LEU A CA 1
ATOM 1840 C C . LEU A 1 235 ? 11.110 -10.028 -11.121 1.00 97.56 235 LEU A C 1
ATOM 1842 O O . LEU A 1 235 ? 12.088 -10.762 -11.249 1.00 97.56 235 LEU A O 1
ATOM 1846 N N . SER A 1 236 ? 10.623 -9.705 -9.924 1.00 96.88 236 SER A N 1
ATOM 1847 C CA . SER A 1 236 ? 11.198 -10.119 -8.639 1.00 96.88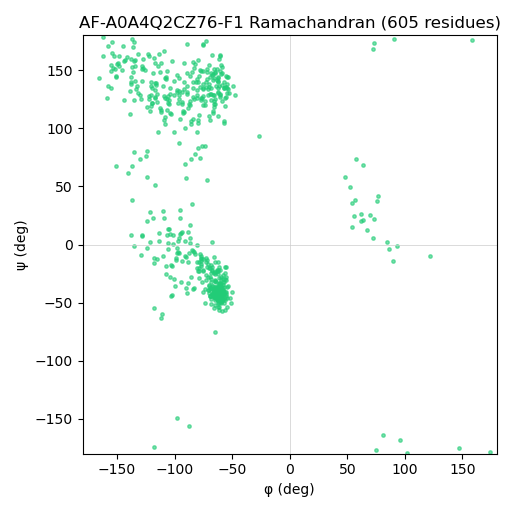 236 SER A CA 1
ATOM 1848 C C . SER A 1 236 ? 10.731 -11.510 -8.186 1.00 96.88 236 SER A C 1
ATOM 1850 O O . SER A 1 236 ? 10.515 -11.721 -6.995 1.00 96.88 236 SER A O 1
ATOM 1852 N N . THR A 1 237 ? 10.521 -12.456 -9.104 1.00 97.38 237 THR A N 1
ATOM 1853 C CA . THR A 1 237 ? 10.053 -13.818 -8.791 1.00 97.38 237 THR A CA 1
ATOM 1854 C C . THR A 1 237 ? 11.205 -14.818 -8.718 1.00 97.38 237 THR A C 1
ATOM 1856 O O . THR A 1 237 ? 12.192 -14.696 -9.437 1.00 97.38 237 THR A O 1
ATOM 1859 N N . PHE A 1 238 ? 11.109 -15.817 -7.839 1.00 97.62 238 PHE A N 1
ATOM 1860 C CA . PHE A 1 238 ? 12.157 -16.824 -7.669 1.00 97.62 238 PHE A CA 1
ATOM 1861 C C . PHE A 1 238 ? 11.607 -18.140 -7.105 1.00 97.62 238 PHE A C 1
ATOM 1863 O O . PHE A 1 238 ? 10.668 -18.161 -6.314 1.00 97.62 238 PHE A O 1
ATOM 1870 N N . SER A 1 239 ? 12.234 -19.258 -7.472 1.00 97.38 239 SER A N 1
ATOM 1871 C CA . SER A 1 239 ? 12.023 -20.559 -6.824 1.00 97.38 239 SER A CA 1
ATOM 1872 C C . SER A 1 239 ? 12.943 -20.715 -5.610 1.00 97.38 239 SER A C 1
ATOM 1874 O O . SER A 1 239 ? 14.106 -20.306 -5.665 1.00 97.38 239 SER A O 1
ATOM 1876 N N . SER A 1 240 ? 12.474 -21.379 -4.558 1.00 96.88 240 SER A N 1
ATOM 1877 C CA . SER A 1 240 ? 13.231 -21.626 -3.322 1.00 96.88 240 SER A CA 1
ATOM 1878 C C . SER A 1 240 ? 13.038 -23.062 -2.817 1.00 96.88 240 SER A C 1
ATOM 1880 O O . SER A 1 240 ? 12.270 -23.834 -3.388 1.00 96.88 240 SER A O 1
ATOM 1882 N N . GLN A 1 241 ? 13.716 -23.440 -1.734 1.00 95.94 241 GLN A N 1
ATOM 1883 C CA . GLN A 1 241 ? 13.490 -24.706 -1.032 1.00 95.94 241 GLN A CA 1
ATOM 1884 C C . GLN A 1 241 ? 12.071 -24.792 -0.458 1.00 95.94 241 GLN A C 1
ATOM 1886 O O . GLN A 1 241 ? 11.477 -25.869 -0.459 1.00 95.94 241 GLN A O 1
ATOM 1891 N N . ASP A 1 242 ? 11.519 -23.665 0.005 1.00 96.19 242 ASP A N 1
ATOM 1892 C CA . ASP A 1 242 ? 10.160 -23.620 0.552 1.00 96.19 242 ASP A CA 1
ATOM 1893 C C . ASP A 1 242 ? 9.094 -23.656 -0.557 1.00 96.19 242 ASP A C 1
ATOM 1895 O O . ASP A 1 242 ? 8.005 -24.197 -0.355 1.00 96.19 242 ASP A O 1
ATOM 1899 N N . VAL A 1 243 ? 9.395 -23.074 -1.726 1.00 96.44 243 VAL A N 1
ATOM 1900 C CA . VAL A 1 243 ? 8.493 -23.001 -2.885 1.00 96.44 243 VAL A CA 1
ATOM 1901 C C . VAL A 1 243 ? 9.268 -23.359 -4.166 1.00 96.44 243 VAL A C 1
ATOM 1903 O O . VAL A 1 243 ? 9.678 -22.470 -4.916 1.00 96.44 243 VAL A O 1
ATOM 1906 N N . PRO A 1 244 ? 9.496 -24.657 -4.443 1.00 97.00 244 PRO A N 1
ATOM 1907 C CA . PRO A 1 244 ? 10.315 -25.084 -5.582 1.00 97.00 244 PRO A CA 1
ATOM 1908 C C . PRO A 1 244 ? 9.637 -24.847 -6.936 1.00 97.00 244 PRO A C 1
ATOM 1910 O O . PRO A 1 244 ? 10.320 -24.633 -7.931 1.00 97.00 244 PRO A O 1
ATOM 1913 N N . ASN A 1 245 ? 8.301 -24.856 -6.967 1.00 96.94 245 ASN A N 1
ATOM 1914 C CA . ASN A 1 245 ? 7.491 -24.604 -8.159 1.00 96.94 245 ASN A CA 1
ATOM 1915 C C . ASN A 1 245 ? 6.513 -23.456 -7.858 1.00 96.94 245 ASN A C 1
ATOM 1917 O O . ASN A 1 245 ? 5.355 -23.724 -7.529 1.00 96.94 245 ASN A O 1
ATOM 1921 N N . PRO A 1 246 ? 6.982 -22.197 -7.842 1.00 96.88 246 PRO A N 1
ATOM 1922 C CA . PRO A 1 246 ? 6.118 -21.061 -7.556 1.00 96.88 246 PRO A CA 1
ATOM 1923 C C . PRO A 1 246 ? 5.140 -20.797 -8.704 1.00 96.88 246 PRO A C 1
ATOM 1925 O O . PRO A 1 246 ? 5.428 -21.122 -9.856 1.00 96.88 246 PRO A O 1
ATOM 1928 N N . GLU A 1 247 ? 4.002 -20.177 -8.384 1.00 97.38 247 GLU A N 1
ATOM 1929 C CA . GLU A 1 247 ? 3.077 -19.660 -9.397 1.00 97.38 247 GLU A CA 1
ATOM 1930 C C . GLU A 1 247 ? 3.819 -18.634 -10.271 1.00 97.38 247 GLU A C 1
ATOM 1932 O O . GLU A 1 247 ? 4.383 -17.673 -9.724 1.00 97.38 247 GLU A O 1
ATOM 1937 N N . PRO A 1 248 ? 3.873 -18.821 -11.601 1.00 96.50 248 PRO A N 1
ATOM 1938 C CA . PRO A 1 248 ? 4.515 -17.860 -12.482 1.00 96.50 248 PRO A CA 1
ATOM 1939 C C . PRO A 1 248 ? 3.797 -16.510 -12.433 1.00 96.50 248 PRO A C 1
ATOM 1941 O O . PRO A 1 248 ? 2.593 -16.412 -12.201 1.00 96.50 248 PRO A O 1
ATOM 1944 N N . PHE A 1 249 ? 4.547 -15.436 -12.669 1.00 98.44 249 PHE A N 1
ATOM 1945 C CA . PHE A 1 249 ? 3.933 -14.125 -12.813 1.00 98.44 249 PHE A CA 1
ATOM 1946 C C . PHE A 1 249 ? 3.102 -14.062 -14.100 1.00 98.44 249 PHE A C 1
ATOM 1948 O O . PHE A 1 249 ? 3.586 -14.355 -15.195 1.00 98.44 249 PHE A O 1
ATOM 1955 N N . HIS A 1 250 ? 1.862 -13.608 -13.952 1.00 98.31 250 HIS A N 1
ATOM 1956 C CA . HIS A 1 250 ? 0.955 -13.300 -15.044 1.00 98.31 250 HIS A CA 1
ATOM 1957 C C . HIS A 1 250 ? 0.568 -11.828 -14.982 1.00 98.31 250 HIS A C 1
ATOM 1959 O O . HIS A 1 250 ? -0.002 -11.382 -13.988 1.00 98.31 250 HIS A O 1
ATOM 1965 N N . SER A 1 251 ? 0.845 -11.080 -16.049 1.00 98.69 251 SER A N 1
ATOM 1966 C CA . SER A 1 251 ? 0.392 -9.694 -16.144 1.00 98.69 251 SER A CA 1
ATOM 1967 C C . SER A 1 251 ? -1.079 -9.618 -16.539 1.00 98.69 251 SER A C 1
ATOM 1969 O O . SER A 1 251 ? -1.543 -10.385 -17.390 1.00 98.69 251 SER A O 1
ATOM 1971 N N . ILE A 1 252 ? -1.804 -8.632 -16.014 1.00 98.75 252 ILE A N 1
ATOM 1972 C CA . ILE A 1 252 ? -3.190 -8.355 -16.393 1.00 98.75 252 ILE A CA 1
ATOM 1973 C C . ILE A 1 252 ? -3.343 -8.075 -17.895 1.00 98.75 252 ILE A C 1
ATOM 1975 O O . ILE A 1 252 ? -4.374 -8.402 -18.481 1.00 98.75 252 ILE A O 1
ATOM 1979 N N . ILE A 1 253 ? -2.313 -7.525 -18.553 1.00 98.50 253 ILE A N 1
ATOM 1980 C CA . ILE A 1 253 ? -2.362 -7.204 -19.990 1.00 98.50 253 ILE A CA 1
ATOM 1981 C C . ILE A 1 253 ? -2.205 -8.442 -20.886 1.00 98.50 253 ILE A C 1
ATOM 1983 O O . ILE A 1 253 ? -2.425 -8.350 -22.095 1.00 98.50 253 ILE A O 1
ATOM 1987 N N . SER A 1 254 ? -1.849 -9.597 -20.312 1.00 98.38 254 SER A N 1
ATOM 1988 C CA . SER A 1 254 ? -1.788 -10.885 -21.019 1.00 98.38 254 SER A CA 1
ATOM 1989 C C . SER A 1 254 ? -3.168 -11.520 -21.241 1.00 98.38 254 SER A C 1
ATOM 1991 O O . SER A 1 254 ? -3.308 -12.437 -22.051 1.00 98.38 254 SER A O 1
ATOM 1993 N N . LEU A 1 255 ? -4.209 -11.026 -20.558 1.00 98.19 255 LEU A N 1
ATOM 1994 C CA . LEU A 1 255 ? -5.565 -11.559 -20.660 1.00 98.19 255 LEU A CA 1
ATOM 1995 C C . LEU A 1 255 ? -6.259 -11.155 -21.967 1.00 98.19 255 LEU A C 1
ATOM 1997 O O . LEU A 1 255 ? -6.261 -9.993 -22.376 1.00 98.19 255 LEU A O 1
ATOM 2001 N N . ASN A 1 256 ? -6.972 -12.112 -22.565 1.00 97.94 256 ASN A N 1
ATOM 2002 C CA . ASN A 1 256 ? -7.954 -11.836 -23.609 1.00 97.94 256 ASN A CA 1
ATOM 2003 C C . ASN A 1 256 ? -9.272 -11.354 -22.978 1.00 97.94 256 ASN A C 1
ATOM 2005 O O . ASN A 1 256 ? -10.199 -12.142 -22.770 1.00 97.94 256 ASN A O 1
ATOM 2009 N N . LEU A 1 257 ? -9.342 -10.058 -22.667 1.00 98.19 257 LEU A N 1
ATOM 2010 C CA . LEU A 1 257 ? -10.488 -9.432 -21.994 1.00 98.19 257 LEU A CA 1
ATOM 2011 C C . LEU A 1 257 ? -11.805 -9.583 -22.780 1.00 98.19 257 LEU A C 1
ATOM 2013 O O . LEU A 1 257 ? -12.847 -9.846 -22.177 1.00 98.19 257 LEU A O 1
ATOM 2017 N N . ASP A 1 258 ? -11.746 -9.539 -24.117 1.00 96.94 258 ASP A N 1
ATOM 2018 C CA . ASP A 1 258 ? -12.913 -9.731 -24.990 1.00 96.94 258 ASP A CA 1
ATOM 2019 C C . ASP A 1 258 ? -13.544 -11.121 -24.780 1.00 96.94 258 ASP A C 1
ATOM 2021 O O . ASP A 1 258 ? -14.766 -11.256 -24.713 1.00 96.94 258 ASP A O 1
ATOM 2025 N N . SER A 1 259 ? -12.717 -12.161 -24.609 1.00 97.62 259 SER A N 1
ATOM 2026 C CA . SER A 1 259 ? -13.195 -13.539 -24.403 1.00 97.62 259 SER A CA 1
ATOM 2027 C C . SER A 1 259 ? -13.885 -13.774 -23.056 1.00 97.62 259 SER A C 1
ATOM 2029 O O . SER A 1 259 ? -14.653 -14.726 -22.924 1.00 97.62 259 SER A O 1
ATOM 2031 N N . ILE A 1 260 ? -13.635 -12.908 -22.069 1.00 97.75 260 ILE A N 1
ATOM 2032 C CA . ILE A 1 260 ? -14.258 -12.968 -20.740 1.00 97.75 260 ILE A CA 1
ATOM 2033 C C . ILE A 1 260 ? -15.304 -11.865 -20.529 1.00 97.75 260 ILE A C 1
ATOM 2035 O O . ILE A 1 260 ? -15.809 -11.723 -19.419 1.00 97.75 260 ILE A O 1
ATOM 2039 N N . GLY A 1 261 ? -15.651 -11.119 -21.585 1.00 98.00 261 GLY A N 1
ATOM 2040 C CA . GLY A 1 261 ? -16.707 -10.106 -21.566 1.00 98.00 261 GLY A CA 1
ATOM 2041 C C . GLY A 1 261 ? -16.358 -8.823 -20.808 1.00 98.00 261 GLY A C 1
ATOM 2042 O O . GLY A 1 261 ? -17.271 -8.121 -20.388 1.00 98.00 261 GLY A O 1
ATOM 2043 N N . VAL A 1 262 ? -15.071 -8.513 -20.625 1.00 98.62 262 VAL A N 1
ATOM 2044 C CA . VAL A 1 262 ? -14.605 -7.357 -19.840 1.00 98.62 262 VAL A CA 1
ATOM 2045 C C . VAL A 1 262 ? -14.140 -6.234 -20.760 1.00 98.62 262 VAL A C 1
ATOM 2047 O O . VAL A 1 262 ? -13.385 -6.459 -21.706 1.00 98.62 262 VAL A O 1
ATOM 2050 N N . LYS A 1 263 ? -14.550 -4.994 -20.472 1.00 98.38 263 LYS A N 1
ATOM 2051 C CA . LYS A 1 263 ? -14.127 -3.822 -21.250 1.00 98.38 263 LYS A CA 1
ATOM 2052 C C . LYS A 1 263 ? -12.706 -3.405 -20.884 1.00 98.38 263 LYS A C 1
ATOM 2054 O O . LYS A 1 263 ? -12.433 -3.041 -19.742 1.00 98.38 263 LYS A O 1
ATOM 2059 N N . GLU A 1 264 ? -11.824 -3.320 -21.881 1.00 96.94 264 GLU A N 1
ATOM 2060 C CA . GLU A 1 264 ? -10.436 -2.864 -21.678 1.00 96.94 264 GLU A CA 1
ATOM 2061 C C . GLU A 1 264 ? -10.346 -1.454 -21.073 1.00 96.94 264 GLU A C 1
ATOM 2063 O O . GLU A 1 264 ? -9.384 -1.138 -20.379 1.00 96.94 264 GLU A O 1
ATOM 2068 N N . SER A 1 265 ? -11.363 -0.610 -21.278 1.00 98.00 265 SER A N 1
ATOM 2069 C CA . SER A 1 265 ? -11.423 0.743 -20.714 1.00 98.00 265 SER A CA 1
ATOM 2070 C C . SER A 1 265 ? -11.536 0.781 -19.182 1.00 98.00 265 SER A C 1
ATOM 2072 O O . SER A 1 265 ? -11.395 1.858 -18.602 1.00 98.00 265 SER A O 1
ATOM 2074 N N . ARG A 1 266 ? -11.791 -0.357 -18.522 1.00 98.12 266 ARG A N 1
ATOM 2075 C CA . ARG A 1 266 ? -11.814 -0.484 -17.054 1.00 98.12 266 ARG A CA 1
ATOM 2076 C C . ARG A 1 266 ? -10.484 -0.930 -16.459 1.00 98.12 266 ARG A C 1
ATOM 2078 O O . ARG A 1 266 ? -10.325 -0.866 -15.245 1.00 98.12 266 ARG A O 1
ATOM 2085 N N . ILE A 1 267 ? -9.573 -1.430 -17.290 1.00 98.56 267 ILE A N 1
ATOM 2086 C CA . ILE A 1 267 ? -8.379 -2.138 -16.841 1.00 98.56 267 ILE A CA 1
ATOM 2087 C C . ILE A 1 267 ? -7.159 -1.236 -16.989 1.00 98.56 267 ILE A C 1
ATOM 2089 O O . ILE A 1 267 ? -6.865 -0.716 -18.070 1.00 98.56 267 ILE A O 1
ATOM 2093 N N . HIS A 1 268 ? -6.446 -1.048 -15.884 1.00 98.88 268 HIS A N 1
ATOM 2094 C CA . HIS A 1 268 ? -5.284 -0.175 -15.797 1.00 98.88 268 HIS A CA 1
ATOM 2095 C C . HIS A 1 268 ? -4.154 -0.928 -15.111 1.00 98.88 268 HIS A C 1
ATOM 2097 O O . HIS A 1 268 ? -4.351 -1.510 -14.050 1.00 98.88 268 HIS A O 1
ATOM 2103 N N . MET A 1 269 ? -2.966 -0.911 -15.703 1.00 98.88 269 MET A N 1
ATOM 2104 C CA . MET A 1 269 ? -1.779 -1.512 -15.100 1.00 98.88 269 MET A CA 1
ATOM 2105 C C . MET A 1 269 ? -0.829 -0.397 -14.688 1.00 98.88 269 MET A C 1
ATOM 2107 O O . MET A 1 269 ? -0.605 0.547 -15.449 1.00 98.88 269 MET A O 1
ATOM 2111 N N . ILE A 1 270 ? -0.252 -0.513 -13.500 1.00 98.81 270 ILE A N 1
ATOM 2112 C CA . ILE A 1 270 ? 0.857 0.322 -13.065 1.00 98.81 270 ILE A CA 1
ATOM 2113 C C . ILE A 1 270 ? 2.091 -0.550 -12.825 1.00 98.81 270 ILE A C 1
ATOM 2115 O O . ILE A 1 270 ? 2.000 -1.656 -12.304 1.00 98.81 270 ILE A O 1
ATOM 2119 N N . TYR A 1 271 ? 3.253 -0.050 -13.237 1.00 98.69 271 TYR A N 1
ATOM 2120 C CA . TYR A 1 271 ? 4.547 -0.717 -13.083 1.00 98.69 271 TYR A CA 1
ATOM 2121 C C . TYR A 1 271 ? 5.634 0.307 -12.739 1.00 98.69 271 TYR A C 1
ATOM 2123 O O . TYR A 1 271 ? 5.469 1.504 -12.977 1.00 98.69 271 TYR A O 1
ATOM 2131 N N . GLY A 1 272 ? 6.776 -0.109 -12.196 1.00 96.81 272 GLY A N 1
ATOM 2132 C CA . GLY A 1 272 ? 7.851 0.834 -11.904 1.00 96.81 272 GLY A CA 1
ATOM 2133 C C . GLY A 1 272 ? 9.214 0.200 -11.701 1.00 96.81 272 GLY A C 1
ATOM 2134 O O . GLY A 1 272 ? 9.337 -0.978 -11.403 1.00 96.81 272 GLY A O 1
ATOM 2135 N N . MET A 1 273 ? 10.248 1.034 -11.808 1.00 95.19 273 MET A N 1
ATOM 2136 C CA . MET A 1 273 ? 11.648 0.590 -11.754 1.00 95.19 273 MET A CA 1
ATOM 2137 C C . MET A 1 273 ? 12.185 0.466 -10.325 1.00 95.19 273 MET A C 1
ATOM 2139 O O . MET A 1 273 ? 13.315 0.061 -10.093 1.00 95.19 273 MET A O 1
ATOM 2143 N N . SER A 1 274 ? 11.394 0.855 -9.328 1.00 95.69 274 SER A N 1
ATOM 2144 C CA . SER A 1 274 ? 11.881 0.960 -7.955 1.00 95.69 274 SER A CA 1
ATOM 2145 C C . SER A 1 274 ? 12.201 -0.388 -7.304 1.00 95.69 274 SER A C 1
ATOM 2147 O O . SER A 1 274 ? 13.027 -0.412 -6.401 1.00 95.69 274 SER A O 1
ATOM 2149 N N . LYS A 1 275 ? 11.547 -1.483 -7.712 1.00 95.38 275 LYS A N 1
ATOM 2150 C CA . LYS A 1 275 ? 11.643 -2.778 -7.014 1.00 95.38 275 LYS A CA 1
ATOM 2151 C C . LYS A 1 275 ? 12.393 -3.811 -7.836 1.00 95.38 275 LYS A C 1
ATOM 2153 O O . LYS A 1 275 ? 13.472 -4.234 -7.437 1.00 95.38 275 LYS A O 1
ATOM 2158 N N . ASP A 1 276 ? 11.876 -4.099 -9.025 1.00 95.88 276 ASP A N 1
ATOM 2159 C CA . ASP A 1 276 ? 12.501 -5.026 -9.969 1.00 95.88 276 ASP A CA 1
ATOM 2160 C C . ASP A 1 276 ? 13.886 -4.574 -10.451 1.00 95.88 276 ASP A C 1
ATOM 2162 O O . ASP A 1 276 ? 14.660 -5.424 -10.883 1.00 95.88 276 ASP A O 1
ATOM 2166 N N . PHE A 1 277 ? 14.189 -3.267 -10.375 1.00 95.50 277 PHE A N 1
ATOM 2167 C CA . PHE A 1 277 ? 15.446 -2.677 -10.849 1.00 95.50 277 PHE A CA 1
ATOM 2168 C C . PHE A 1 277 ? 16.304 -1.991 -9.762 1.00 95.50 277 PHE A C 1
ATOM 2170 O O . PHE A 1 277 ? 17.061 -1.084 -10.094 1.00 95.50 277 PHE A O 1
ATOM 2177 N N . ASP A 1 278 ? 16.153 -2.326 -8.471 1.00 91.56 278 ASP A N 1
ATOM 2178 C CA . ASP A 1 278 ? 16.993 -1.797 -7.363 1.00 91.56 278 ASP A CA 1
ATOM 2179 C C . ASP A 1 278 ? 17.081 -0.252 -7.259 1.00 91.56 278 ASP A C 1
ATOM 2181 O O . ASP A 1 278 ? 17.949 0.309 -6.592 1.00 91.56 278 ASP A O 1
ATOM 2185 N N . ALA A 1 279 ? 16.193 0.488 -7.929 1.00 92.06 279 ALA A N 1
ATOM 2186 C CA . ALA A 1 279 ? 16.416 1.904 -8.212 1.00 92.06 279 ALA A CA 1
ATOM 2187 C C . ALA A 1 279 ? 15.286 2.791 -7.692 1.00 92.06 279 ALA A C 1
ATOM 2189 O O . ALA A 1 279 ? 14.658 3.572 -8.421 1.00 92.06 279 ALA A O 1
ATOM 2190 N N . ASN A 1 280 ? 15.046 2.713 -6.382 1.00 90.31 280 ASN A N 1
ATOM 2191 C CA . ASN A 1 280 ? 14.121 3.601 -5.680 1.00 90.31 280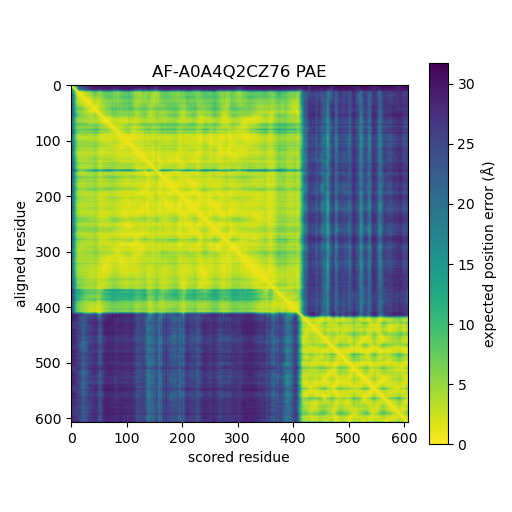 ASN A CA 1
ATOM 2192 C C . ASN A 1 280 ? 14.422 5.080 -5.979 1.00 90.31 280 ASN A C 1
ATOM 2194 O O . ASN A 1 280 ? 13.505 5.836 -6.299 1.00 90.31 280 ASN A O 1
ATOM 2198 N N . GLY A 1 281 ? 15.691 5.495 -5.921 1.00 91.56 281 GLY A N 1
ATOM 2199 C CA . GLY A 1 281 ? 16.108 6.897 -6.056 1.00 91.56 281 GLY A CA 1
ATOM 2200 C C . GLY A 1 281 ? 15.962 7.490 -7.460 1.00 91.56 281 GLY A C 1
ATOM 2201 O O . GLY A 1 281 ? 15.870 8.706 -7.595 1.00 91.56 281 GLY A O 1
ATOM 2202 N N . PHE A 1 282 ? 15.884 6.664 -8.508 1.00 93.44 282 PHE A N 1
ATOM 2203 C CA . PHE A 1 282 ? 15.864 7.161 -9.890 1.00 93.44 282 PHE A CA 1
ATOM 2204 C C . PHE A 1 282 ? 14.482 7.642 -10.328 1.00 93.44 282 PHE A C 1
ATOM 2206 O O . PHE A 1 282 ? 14.387 8.382 -11.296 1.00 93.44 282 PHE A O 1
ATOM 2213 N N . ARG A 1 283 ? 13.422 7.295 -9.588 1.00 94.62 283 ARG A N 1
ATOM 2214 C CA . ARG A 1 283 ? 12.050 7.804 -9.775 1.00 94.62 283 ARG A CA 1
ATOM 2215 C C . ARG A 1 283 ? 11.477 7.557 -11.179 1.00 94.62 283 ARG A C 1
ATOM 2217 O O . ARG A 1 283 ? 11.275 8.489 -11.951 1.00 94.62 283 ARG A O 1
ATOM 2224 N N . ALA A 1 284 ? 11.122 6.309 -11.483 1.00 96.06 284 ALA A N 1
ATOM 2225 C CA . ALA A 1 284 ? 10.371 5.969 -12.694 1.00 96.06 284 ALA A CA 1
ATOM 2226 C C . ALA A 1 284 ? 9.236 4.980 -12.395 1.00 96.06 284 ALA A C 1
ATOM 2228 O O . ALA A 1 284 ? 9.456 3.905 -11.837 1.00 96.06 284 ALA A O 1
ATOM 2229 N N . GLY A 1 285 ? 8.020 5.371 -12.760 1.00 97.44 285 GLY A N 1
ATOM 2230 C CA . GLY A 1 285 ? 6.803 4.570 -12.737 1.00 97.44 285 GLY A CA 1
ATOM 2231 C C . GLY A 1 285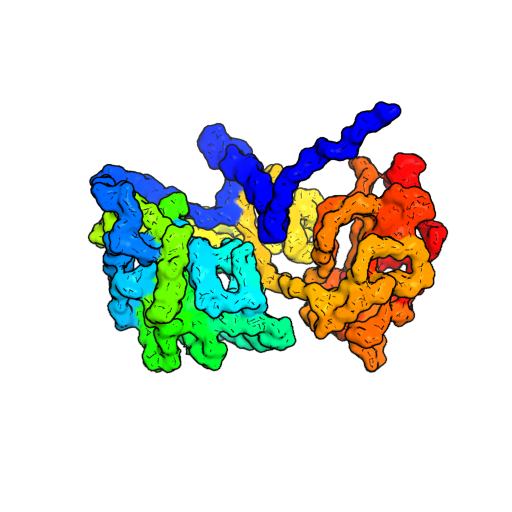 ? 6.036 4.786 -14.035 1.00 97.44 285 GLY A C 1
ATOM 2232 O O . GLY A 1 285 ? 6.245 5.791 -14.715 1.00 97.44 285 GLY A O 1
ATOM 2233 N N . VAL A 1 286 ? 5.175 3.850 -14.399 1.00 98.19 286 VAL A N 1
ATOM 2234 C CA . VAL A 1 286 ? 4.417 3.872 -15.646 1.00 98.19 286 VAL A CA 1
ATOM 2235 C C . VAL A 1 286 ? 2.981 3.442 -15.397 1.00 98.19 286 VAL A C 1
ATOM 2237 O O . VAL A 1 286 ? 2.726 2.502 -14.651 1.00 98.19 286 VAL A O 1
ATOM 2240 N N . LEU A 1 287 ? 2.065 4.156 -16.038 1.00 98.75 287 LEU A N 1
ATOM 2241 C CA . LEU A 1 287 ? 0.674 3.787 -16.228 1.00 98.75 287 LEU A CA 1
ATOM 2242 C C . LEU A 1 287 ? 0.512 3.244 -17.647 1.00 98.75 287 LEU A C 1
ATOM 2244 O O . LEU A 1 287 ? 0.877 3.917 -18.613 1.00 98.75 287 LEU A O 1
ATOM 2248 N N . PHE A 1 288 ? -0.085 2.065 -17.754 1.00 98.81 288 PHE A N 1
ATOM 2249 C CA . PHE A 1 288 ? -0.673 1.541 -18.976 1.00 98.81 288 PHE A CA 1
ATOM 2250 C C . PHE A 1 288 ? -2.199 1.617 -18.882 1.00 98.81 288 PHE A C 1
ATOM 2252 O O . PHE A 1 288 ? -2.803 1.126 -17.925 1.00 98.81 288 PHE A O 1
ATOM 2259 N N . THR A 1 289 ? -2.834 2.211 -19.890 1.00 98.69 289 THR A N 1
ATOM 2260 C CA . THR A 1 289 ? -4.293 2.222 -20.027 1.00 98.69 289 THR A CA 1
ATOM 2261 C C . THR A 1 289 ? -4.705 2.287 -21.493 1.00 98.69 289 THR A C 1
ATOM 2263 O O . THR A 1 289 ? -4.065 2.953 -22.307 1.00 98.69 289 THR A O 1
ATOM 2266 N N . ARG A 1 290 ? -5.810 1.614 -21.831 1.00 98.12 290 ARG A N 1
ATOM 2267 C CA . ARG A 1 290 ? -6.497 1.752 -23.128 1.00 98.12 290 ARG A CA 1
ATOM 2268 C C . ARG A 1 290 ? -7.772 2.587 -23.048 1.00 98.12 290 ARG A C 1
ATOM 2270 O O . ARG A 1 290 ? -8.532 2.665 -24.008 1.00 98.12 290 ARG A O 1
ATOM 2277 N N . ASN A 1 291 ? -8.001 3.233 -21.910 1.00 98.44 291 ASN A N 1
ATOM 2278 C CA . ASN A 1 291 ? -9.050 4.224 -21.761 1.00 98.44 291 ASN A CA 1
ATOM 2279 C C . ASN A 1 291 ? -8.523 5.598 -22.210 1.00 98.44 291 ASN A C 1
ATOM 2281 O O . ASN A 1 291 ? -7.759 6.241 -21.491 1.00 98.44 291 ASN A O 1
ATOM 2285 N N . ASP A 1 292 ? -8.922 6.026 -23.408 1.00 97.56 292 ASP A N 1
ATOM 2286 C CA . ASP A 1 292 ? -8.495 7.292 -24.019 1.00 97.56 292 ASP A CA 1
ATOM 2287 C C . ASP A 1 292 ? -8.972 8.526 -23.228 1.00 97.56 292 ASP A C 1
ATOM 2289 O O . ASP A 1 292 ? -8.225 9.495 -23.081 1.00 97.56 292 ASP A O 1
ATOM 2293 N N . GLU A 1 293 ? -10.176 8.480 -22.649 1.00 97.81 293 GLU A N 1
ATOM 2294 C CA . GLU A 1 293 ? -10.702 9.565 -21.810 1.00 97.81 293 GLU A CA 1
ATOM 2295 C C . GLU A 1 293 ? -9.883 9.710 -20.524 1.00 97.81 293 GLU A C 1
ATOM 2297 O O . GLU A 1 293 ? -9.458 10.814 -20.176 1.00 97.81 293 GLU A O 1
ATOM 2302 N N . LEU A 1 294 ? -9.575 8.589 -19.865 1.00 98.31 294 LEU A N 1
ATOM 2303 C CA . LEU A 1 294 ? -8.713 8.561 -18.685 1.00 98.31 294 LEU A CA 1
ATOM 2304 C C . LEU A 1 294 ? -7.298 9.046 -19.011 1.00 98.31 294 LEU A C 1
ATOM 2306 O O . LEU A 1 294 ? -6.739 9.858 -18.273 1.00 98.31 294 LEU A O 1
ATOM 2310 N N . PHE A 1 295 ? -6.723 8.580 -20.124 1.00 98.19 295 PHE A N 1
ATOM 2311 C CA . PHE A 1 295 ? -5.392 8.996 -20.558 1.00 98.19 295 PHE A CA 1
ATOM 2312 C C . PHE A 1 295 ? -5.330 10.515 -20.740 1.00 98.19 295 PHE A C 1
ATOM 2314 O O . PHE A 1 295 ? -4.428 11.166 -20.212 1.00 98.19 295 PHE A O 1
ATOM 2321 N N . LYS A 1 296 ? -6.311 11.098 -21.440 1.00 97.50 296 LYS A N 1
ATOM 2322 C CA . LYS A 1 296 ? -6.407 12.548 -21.665 1.00 97.50 296 LYS A CA 1
ATOM 2323 C C . LYS A 1 296 ? -6.662 13.322 -20.373 1.00 97.50 296 LYS A C 1
ATOM 2325 O O . LYS A 1 296 ? -6.086 14.396 -20.203 1.00 97.50 296 LYS A O 1
ATOM 2330 N N . SER A 1 297 ? -7.471 12.775 -19.467 1.00 97.06 297 SER A N 1
ATOM 2331 C CA . SER A 1 297 ? -7.733 13.361 -18.148 1.00 97.06 297 SER A CA 1
ATOM 2332 C C . SER A 1 297 ? -6.440 13.505 -17.336 1.00 97.06 297 SER A C 1
ATOM 2334 O O . SER A 1 297 ? -6.108 14.601 -16.887 1.00 97.06 297 SER A O 1
ATOM 2336 N N . ILE A 1 298 ? -5.637 12.439 -17.248 1.00 97.19 298 ILE A N 1
ATOM 2337 C CA . ILE A 1 298 ? -4.349 12.463 -16.536 1.00 97.19 298 ILE A CA 1
ATOM 2338 C C . ILE A 1 298 ? -3.313 13.318 -17.283 1.00 97.19 298 ILE A C 1
ATOM 2340 O O . ILE A 1 298 ? -2.516 14.018 -16.657 1.00 97.19 298 ILE A O 1
ATOM 2344 N N . LEU A 1 299 ? -3.325 13.323 -18.622 1.00 96.88 299 LEU A N 1
ATOM 2345 C CA . LEU A 1 299 ? -2.403 14.128 -19.434 1.00 96.88 299 LEU A CA 1
ATOM 2346 C C . LEU A 1 299 ? -2.532 15.633 -19.148 1.00 96.88 299 LEU A C 1
ATOM 2348 O O . LEU A 1 299 ? -1.548 16.362 -19.248 1.00 96.88 299 LEU A O 1
ATOM 2352 N N . ALA A 1 300 ? -3.719 16.107 -18.758 1.00 96.00 300 ALA A N 1
ATOM 2353 C CA . ALA A 1 300 ? -3.940 17.511 -18.416 1.00 96.00 300 ALA A CA 1
ATOM 2354 C C . ALA A 1 300 ? -3.156 17.964 -17.166 1.00 96.00 300 ALA A C 1
ATOM 2356 O O . ALA A 1 300 ? -2.871 19.152 -17.014 1.00 96.00 300 ALA A O 1
ATOM 2357 N N . THR A 1 301 ? -2.788 17.034 -16.279 1.00 93.38 301 THR A N 1
ATOM 2358 C CA . THR A 1 301 ? -2.071 17.299 -15.018 1.00 93.38 301 THR A CA 1
ATOM 2359 C C . THR A 1 301 ? -0.733 16.563 -14.914 1.00 93.38 301 THR A C 1
ATOM 2361 O O . THR A 1 301 ? -0.020 16.711 -13.919 1.00 93.38 301 THR A O 1
ATOM 2364 N N . SER A 1 302 ? -0.334 15.812 -15.942 1.00 93.81 302 SER A N 1
ATOM 2365 C CA . SER A 1 302 ? 0.862 14.962 -15.927 1.00 93.81 302 SER A CA 1
ATOM 2366 C C . SER A 1 302 ? 2.174 15.732 -15.752 1.00 93.81 302 SER A C 1
ATOM 2368 O O . SER A 1 302 ? 3.150 15.166 -15.258 1.00 93.81 302 SER A O 1
ATOM 2370 N N . ILE A 1 303 ? 2.200 17.030 -16.084 1.00 92.81 303 ILE A N 1
ATOM 2371 C CA . ILE A 1 303 ? 3.378 17.898 -15.921 1.00 92.81 303 ILE A CA 1
ATOM 2372 C C . ILE A 1 303 ? 3.915 17.910 -14.479 1.00 92.81 303 ILE A C 1
ATOM 2374 O O . ILE A 1 303 ? 5.114 18.078 -14.273 1.00 92.81 303 ILE A O 1
ATOM 2378 N N . PHE A 1 304 ? 3.056 17.670 -13.481 1.00 91.31 304 PHE A N 1
ATOM 2379 C CA . PHE A 1 304 ? 3.438 17.634 -12.064 1.00 91.31 304 PHE A CA 1
ATOM 2380 C C . PHE A 1 304 ? 4.135 16.342 -11.632 1.00 91.31 304 PHE A C 1
ATOM 2382 O O . PHE A 1 304 ? 4.615 16.262 -10.504 1.00 91.31 304 PHE A O 1
ATOM 2389 N N . MET A 1 305 ? 4.178 15.325 -12.494 1.00 93.75 305 MET A N 1
ATOM 2390 C CA . MET A 1 305 ? 4.747 14.023 -12.156 1.00 93.75 305 MET A CA 1
ATOM 2391 C C . MET A 1 305 ? 5.779 13.517 -13.158 1.00 93.75 305 MET A C 1
ATOM 2393 O O . MET A 1 305 ? 6.181 12.370 -13.030 1.00 93.75 305 MET A O 1
ATOM 2397 N N . LEU A 1 306 ? 6.202 14.306 -14.149 1.00 93.44 306 LEU A N 1
ATOM 2398 C CA . LEU A 1 306 ? 7.090 13.826 -15.214 1.00 93.44 306 LEU A CA 1
ATOM 2399 C C . LEU A 1 306 ? 8.380 13.189 -14.678 1.00 93.44 306 LEU A C 1
ATOM 2401 O O . LEU A 1 306 ? 8.978 13.649 -13.706 1.00 93.44 306 LEU A O 1
ATOM 2405 N N . VAL A 1 307 ? 8.838 12.145 -15.371 1.00 95.62 307 VAL A N 1
ATOM 2406 C CA . VAL A 1 307 ? 10.181 11.588 -15.166 1.00 95.62 307 VAL A CA 1
ATOM 2407 C C . VAL A 1 307 ? 11.202 12.578 -15.717 1.00 95.62 307 VAL A C 1
ATOM 2409 O O . VAL A 1 307 ? 11.054 13.050 -16.846 1.00 95.62 307 VAL A O 1
ATOM 2412 N N . ALA A 1 308 ? 12.262 12.857 -14.957 1.00 94.12 308 ALA A N 1
ATOM 2413 C CA . ALA A 1 308 ? 13.373 13.667 -15.447 1.00 94.12 308 ALA A CA 1
ATOM 2414 C C . ALA A 1 308 ? 13.967 13.048 -16.728 1.00 94.12 308 ALA A C 1
ATOM 2416 O O . ALA A 1 308 ? 14.196 11.841 -16.804 1.00 94.12 308 ALA A O 1
ATOM 2417 N N . THR A 1 309 ? 14.238 13.858 -17.749 1.00 93.44 309 THR A N 1
ATOM 2418 C CA . THR A 1 309 ? 14.728 13.382 -19.054 1.00 93.44 309 THR A CA 1
ATOM 2419 C C . THR A 1 309 ? 16.077 12.633 -18.987 1.00 93.44 309 THR A C 1
ATOM 2421 O O . THR A 1 309 ? 16.197 11.617 -19.683 1.00 93.44 309 THR A O 1
ATOM 2424 N N . PRO A 1 310 ? 17.041 12.980 -18.098 1.00 93.88 310 PRO A N 1
ATOM 2425 C CA . PRO A 1 310 ? 18.207 12.132 -17.823 1.00 93.88 310 PRO A CA 1
ATOM 2426 C C . PRO A 1 310 ? 17.841 10.743 -17.282 1.00 93.88 310 PRO A C 1
ATOM 2428 O O . PRO A 1 310 ? 18.293 9.740 -17.832 1.00 93.88 310 PRO A O 1
ATOM 2431 N N . THR A 1 311 ? 16.959 10.663 -16.277 1.00 95.12 311 THR A N 1
ATOM 2432 C CA . THR A 1 311 ? 16.427 9.393 -15.749 1.00 95.12 311 THR A CA 1
ATOM 2433 C C . THR A 1 311 ? 15.774 8.569 -16.852 1.00 95.12 311 THR A C 1
ATOM 2435 O O . THR A 1 311 ? 16.018 7.371 -16.974 1.00 95.12 311 THR A O 1
ATOM 2438 N N . ALA A 1 312 ? 14.954 9.209 -17.686 1.00 95.06 312 ALA A N 1
ATOM 2439 C CA . ALA A 1 312 ? 14.335 8.555 -18.826 1.00 95.06 312 ALA A CA 1
ATOM 2440 C C . ALA A 1 312 ? 15.393 7.977 -19.777 1.00 95.06 312 ALA A C 1
ATOM 2442 O O . ALA A 1 312 ? 15.195 6.895 -20.321 1.00 95.06 312 ALA A O 1
ATOM 2443 N N . GLY A 1 313 ? 16.527 8.660 -19.956 1.00 95.12 313 GLY A N 1
ATOM 2444 C CA . GLY A 1 313 ? 17.654 8.172 -20.744 1.00 95.12 313 GLY A CA 1
ATOM 2445 C C . GLY A 1 313 ? 18.370 6.963 -20.165 1.00 95.12 313 GLY A C 1
ATOM 2446 O O . GLY A 1 313 ? 18.655 6.049 -20.935 1.00 95.12 313 GLY A O 1
ATOM 2447 N N . LEU A 1 314 ? 18.597 6.935 -18.849 1.00 95.81 314 LEU A N 1
ATOM 2448 C CA . LEU A 1 314 ? 19.161 5.776 -18.148 1.00 95.81 314 LEU A CA 1
ATOM 2449 C C . LEU A 1 314 ? 18.306 4.532 -18.415 1.00 95.81 314 LEU A C 1
ATOM 2451 O O . LEU A 1 314 ? 18.779 3.559 -19.000 1.00 95.81 314 LEU A O 1
ATOM 2455 N N . TRP A 1 315 ? 17.009 4.610 -18.112 1.00 96.31 315 TRP A N 1
ATOM 2456 C CA . TRP A 1 315 ? 16.096 3.484 -18.314 1.00 96.31 315 TRP A CA 1
ATOM 2457 C C . TRP A 1 315 ? 15.934 3.098 -19.776 1.00 96.31 315 TRP A C 1
ATOM 2459 O O . TRP A 1 315 ? 15.922 1.917 -20.102 1.00 96.31 315 TRP A O 1
ATOM 2469 N N . SER A 1 316 ? 15.869 4.077 -20.679 1.00 96.00 316 SER A N 1
ATOM 2470 C CA . SER A 1 316 ? 15.786 3.784 -22.111 1.00 96.00 316 SER A CA 1
ATOM 2471 C C . SER A 1 316 ? 17.005 3.023 -22.628 1.00 96.00 316 SER A C 1
ATOM 2473 O O . SER A 1 316 ? 16.854 2.252 -23.570 1.00 96.00 316 SER A O 1
ATOM 2475 N N . ALA A 1 317 ? 18.200 3.257 -22.075 1.00 96.75 317 ALA A N 1
ATOM 2476 C CA . ALA A 1 317 ? 19.401 2.536 -22.486 1.00 96.75 317 ALA A CA 1
ATOM 2477 C C . ALA A 1 317 ? 19.286 1.050 -22.119 1.00 96.75 317 ALA A C 1
ATOM 2479 O O . ALA A 1 317 ? 19.330 0.209 -23.011 1.00 96.75 317 ALA A O 1
ATOM 2480 N N . LEU A 1 318 ? 19.025 0.749 -20.841 1.00 97.75 318 LEU A N 1
ATOM 2481 C CA . LEU A 1 318 ? 18.923 -0.631 -20.356 1.00 97.75 318 LEU A CA 1
ATOM 2482 C C . LEU A 1 318 ? 17.738 -1.385 -20.977 1.00 97.75 318 LEU A C 1
ATOM 2484 O O . LEU A 1 318 ? 17.897 -2.510 -21.432 1.00 97.75 318 LEU A O 1
ATOM 2488 N N . LEU A 1 319 ? 16.555 -0.766 -21.053 1.00 97.50 319 LEU A N 1
ATOM 2489 C CA . LEU A 1 319 ? 15.349 -1.430 -21.569 1.00 97.50 319 LEU A CA 1
ATOM 2490 C C . LEU A 1 319 ? 15.419 -1.752 -23.072 1.00 97.50 319 LEU A C 1
ATOM 2492 O O . LEU A 1 319 ? 14.690 -2.625 -23.536 1.00 97.50 319 LEU A O 1
ATOM 2496 N N . ASN A 1 320 ? 16.267 -1.058 -23.841 1.00 96.75 320 ASN A N 1
ATOM 2497 C CA . ASN A 1 320 ? 16.499 -1.372 -25.256 1.00 96.75 320 ASN A CA 1
ATOM 2498 C C . ASN A 1 320 ? 17.651 -2.368 -25.475 1.00 96.75 320 ASN A C 1
ATOM 2500 O O . ASN A 1 320 ? 17.818 -2.860 -26.591 1.00 96.75 320 ASN A O 1
ATOM 2504 N N . ASP A 1 321 ? 18.439 -2.663 -24.444 1.00 97.62 321 ASP A N 1
ATOM 2505 C CA . ASP A 1 321 ? 19.528 -3.632 -24.490 1.00 97.62 321 ASP A CA 1
ATOM 2506 C C . ASP A 1 321 ? 19.041 -4.979 -23.955 1.00 97.62 321 ASP A C 1
ATOM 2508 O O . ASP A 1 321 ? 19.139 -5.285 -22.767 1.00 97.62 321 ASP A O 1
ATOM 2512 N N . GLN A 1 322 ? 18.468 -5.785 -24.850 1.00 95.56 322 GLN A N 1
ATOM 2513 C CA . GLN A 1 322 ? 17.834 -7.048 -24.476 1.00 95.56 322 GLN A CA 1
ATOM 2514 C C . GLN A 1 322 ? 18.795 -8.004 -23.751 1.00 95.56 322 GLN A C 1
ATOM 2516 O O . GLN A 1 322 ? 18.391 -8.638 -22.778 1.00 95.56 322 GLN A O 1
ATOM 2521 N N . GLY A 1 323 ? 20.059 -8.076 -24.182 1.00 97.50 323 GLY A N 1
ATOM 2522 C CA . GLY A 1 323 ? 21.049 -8.964 -23.572 1.00 97.50 323 GLY A CA 1
ATOM 2523 C C . GLY A 1 323 ? 21.428 -8.527 -22.156 1.00 97.50 323 GLY A C 1
ATOM 2524 O O . GLY A 1 323 ? 21.461 -9.354 -21.241 1.00 97.50 323 GLY A O 1
ATOM 2525 N N . ALA A 1 324 ? 21.664 -7.226 -21.950 1.00 98.06 324 ALA A N 1
ATOM 2526 C CA . ALA A 1 324 ? 21.943 -6.694 -20.618 1.00 98.06 324 ALA A CA 1
ATOM 2527 C C . ALA A 1 324 ? 20.730 -6.820 -19.687 1.00 98.06 324 ALA A C 1
ATOM 2529 O O . ALA A 1 324 ? 20.888 -7.199 -18.529 1.00 98.06 324 ALA A O 1
ATOM 2530 N N . LEU A 1 325 ? 19.523 -6.557 -20.196 1.00 98.00 325 LEU A N 1
ATOM 2531 C CA . LEU A 1 325 ? 18.281 -6.694 -19.442 1.00 98.00 325 LEU A CA 1
ATOM 2532 C C . LEU A 1 325 ? 18.031 -8.143 -19.001 1.00 98.00 325 LEU A C 1
ATOM 2534 O O . LEU A 1 325 ? 17.699 -8.373 -17.843 1.00 98.00 325 LEU A O 1
ATOM 2538 N N . GLU A 1 326 ? 18.179 -9.121 -19.898 1.00 97.94 326 GLU A N 1
ATOM 2539 C CA . GLU A 1 326 ? 18.031 -10.545 -19.562 1.00 97.94 326 GLU A CA 1
ATOM 2540 C C . GLU A 1 326 ? 19.042 -10.972 -18.496 1.00 97.94 326 GLU A C 1
ATOM 2542 O O . GLU A 1 326 ? 18.648 -11.511 -17.463 1.00 97.94 326 GLU A O 1
ATOM 2547 N N . THR A 1 327 ? 20.313 -10.606 -18.686 1.00 98.25 327 THR A N 1
ATOM 2548 C CA . THR A 1 327 ? 21.379 -10.873 -17.709 1.00 98.25 327 THR A CA 1
ATOM 2549 C C . THR A 1 327 ? 21.069 -10.248 -16.347 1.00 98.25 327 THR A C 1
ATOM 2551 O O . THR A 1 327 ? 21.281 -10.878 -15.311 1.00 98.25 327 THR A O 1
ATOM 2554 N N . TYR A 1 328 ? 20.578 -9.006 -16.328 1.00 98.19 328 TYR A N 1
ATOM 2555 C CA . TYR A 1 328 ? 20.216 -8.314 -15.096 1.00 98.19 328 TYR A CA 1
ATOM 2556 C C . TYR A 1 328 ? 19.092 -9.037 -14.354 1.00 98.19 328 TYR A C 1
ATOM 2558 O O . TYR A 1 328 ? 19.232 -9.314 -13.165 1.00 98.19 328 TYR A O 1
ATOM 2566 N N . VAL A 1 329 ? 18.001 -9.371 -15.052 1.00 97.75 329 VAL A N 1
ATOM 2567 C CA . VAL A 1 329 ? 16.833 -10.027 -14.449 1.00 97.75 329 VAL A CA 1
ATOM 2568 C C . VAL A 1 329 ? 17.211 -11.389 -13.874 1.00 97.75 329 VAL A C 1
ATOM 2570 O O . VAL A 1 329 ? 16.899 -11.654 -12.717 1.00 97.75 329 VAL A O 1
ATOM 2573 N N . GLU A 1 330 ? 17.933 -12.223 -14.627 1.00 97.88 330 GLU A N 1
ATOM 2574 C CA . GLU A 1 330 ? 18.368 -13.546 -14.157 1.00 97.88 330 GLU A CA 1
ATOM 2575 C C . GLU A 1 330 ? 19.242 -13.450 -12.900 1.00 97.88 330 GLU A C 1
ATOM 2577 O O . GLU A 1 330 ? 18.999 -14.143 -11.908 1.00 97.88 330 GLU A O 1
ATOM 2582 N N . ARG A 1 331 ? 20.227 -12.542 -12.906 1.00 98.31 331 ARG A N 1
ATOM 2583 C CA . ARG A 1 331 ? 21.104 -12.321 -11.749 1.00 98.31 331 ARG A CA 1
ATOM 2584 C C . ARG A 1 331 ? 20.349 -11.760 -10.549 1.00 98.31 331 ARG A C 1
ATOM 2586 O O . ARG A 1 331 ? 20.624 -12.181 -9.428 1.00 98.31 331 ARG A O 1
ATOM 2593 N N . ASN A 1 332 ? 19.401 -10.848 -10.765 1.00 98.12 332 ASN A N 1
ATOM 2594 C CA . ASN A 1 332 ? 18.589 -10.297 -9.686 1.00 98.12 332 ASN A CA 1
ATOM 2595 C C . ASN A 1 332 ? 17.730 -11.393 -9.036 1.00 98.12 332 ASN A C 1
ATOM 2597 O O . ASN A 1 332 ? 17.733 -11.538 -7.819 1.00 98.12 332 ASN A O 1
ATOM 2601 N N . GLN A 1 333 ? 17.064 -12.237 -9.830 1.00 97.88 333 GLN A N 1
ATOM 2602 C CA . GLN A 1 333 ? 16.271 -13.362 -9.315 1.00 97.88 333 GLN A CA 1
ATOM 2603 C C . GLN A 1 333 ? 17.125 -14.379 -8.541 1.00 97.88 333 GLN A C 1
ATOM 2605 O O . GLN A 1 333 ? 16.704 -14.887 -7.499 1.00 97.88 333 GLN A O 1
ATOM 2610 N N . GLU A 1 334 ? 18.347 -14.654 -9.004 1.00 98.06 334 GLU A N 1
ATOM 2611 C CA . GLU A 1 334 ? 19.305 -15.483 -8.272 1.00 98.06 334 GLU A CA 1
ATOM 2612 C C . GLU A 1 334 ? 19.745 -14.844 -6.946 1.00 98.06 334 GLU A C 1
ATOM 2614 O O . GLU A 1 334 ? 19.779 -15.529 -5.918 1.00 98.06 334 GLU A O 1
ATOM 2619 N N . ALA A 1 335 ? 20.038 -13.543 -6.943 1.00 98.12 335 ALA A N 1
ATOM 2620 C CA . ALA A 1 335 ? 20.418 -12.820 -5.736 1.00 98.12 335 ALA A CA 1
ATOM 2621 C C . ALA A 1 335 ? 19.267 -12.777 -4.716 1.00 98.12 335 ALA A C 1
ATOM 2623 O O . ALA A 1 335 ? 19.483 -13.048 -3.533 1.00 98.12 335 ALA A O 1
ATOM 2624 N N . LEU A 1 336 ? 18.037 -12.528 -5.176 1.00 97.75 336 LEU A N 1
ATOM 2625 C CA . LEU A 1 336 ? 16.819 -12.561 -4.362 1.00 97.75 336 LEU A CA 1
ATOM 2626 C C . LEU A 1 336 ? 16.598 -13.937 -3.732 1.00 97.75 336 LEU A C 1
ATOM 2628 O O . LEU A 1 336 ? 16.376 -14.028 -2.523 1.00 97.75 336 LEU A O 1
ATOM 2632 N N . ARG A 1 337 ? 16.741 -15.015 -4.516 1.00 97.94 337 ARG A N 1
ATOM 2633 C CA . ARG A 1 337 ? 16.717 -16.391 -3.999 1.00 97.94 337 ARG A CA 1
ATOM 2634 C C . ARG A 1 337 ? 17.771 -16.589 -2.912 1.00 97.94 337 ARG A C 1
ATOM 2636 O O . ARG A 1 337 ? 17.459 -17.130 -1.856 1.00 97.94 337 ARG A O 1
ATOM 2643 N N . GLY A 1 338 ? 19.008 -16.151 -3.151 1.00 98.00 338 GLY A N 1
ATOM 2644 C CA . GLY A 1 338 ? 20.097 -16.252 -2.176 1.00 98.00 338 GLY A CA 1
ATOM 2645 C C . GLY A 1 338 ? 19.784 -15.530 -0.862 1.00 98.00 338 GLY A C 1
ATOM 2646 O O . GLY A 1 338 ? 19.955 -16.107 0.214 1.00 98.00 338 GLY A O 1
ATOM 2647 N N . ALA A 1 339 ? 19.264 -14.303 -0.941 1.00 96.81 339 ALA A N 1
ATOM 2648 C CA . ALA A 1 339 ? 18.849 -13.525 0.222 1.00 96.81 339 ALA A CA 1
ATOM 2649 C C . ALA A 1 339 ? 17.696 -14.201 0.984 1.00 96.81 339 ALA A C 1
ATOM 2651 O O . ALA A 1 339 ? 17.764 -14.323 2.209 1.00 96.81 339 ALA A O 1
ATOM 2652 N N . TYR A 1 340 ? 16.680 -14.699 0.268 1.00 97.62 340 TYR A N 1
ATOM 2653 C CA . TYR A 1 340 ? 15.551 -15.435 0.841 1.00 97.62 340 TYR A CA 1
ATOM 2654 C C . TYR A 1 340 ? 16.003 -16.705 1.578 1.00 97.62 340 TYR A C 1
ATOM 2656 O O . TYR A 1 340 ? 15.619 -16.932 2.727 1.00 97.62 340 TYR A O 1
ATOM 2664 N N . GLU A 1 341 ? 16.851 -17.528 0.960 1.00 98.00 341 GLU A N 1
ATOM 2665 C CA . GLU A 1 341 ? 17.370 -18.756 1.580 1.00 98.00 341 GLU A CA 1
ATOM 2666 C C . GLU A 1 341 ? 18.214 -18.459 2.820 1.00 98.00 341 GLU A C 1
ATOM 2668 O O . GLU A 1 341 ? 18.125 -19.164 3.828 1.00 98.00 341 GLU A O 1
ATOM 2673 N N . HIS A 1 342 ? 19.003 -17.383 2.781 1.00 97.31 342 HIS A N 1
ATOM 2674 C CA . HIS A 1 342 ? 19.808 -16.964 3.919 1.00 97.31 342 HIS A CA 1
ATOM 2675 C C . HIS A 1 342 ? 18.934 -16.610 5.130 1.00 97.31 342 HIS A C 1
ATOM 2677 O O . HIS A 1 342 ? 19.106 -17.181 6.213 1.00 97.31 342 HIS A O 1
ATOM 2683 N N . ILE A 1 343 ? 17.960 -15.710 4.950 1.00 95.88 343 ILE A N 1
ATOM 2684 C CA . ILE A 1 343 ? 17.109 -15.262 6.058 1.00 95.88 343 ILE A CA 1
ATOM 2685 C C . ILE A 1 343 ? 16.180 -16.375 6.554 1.00 95.88 343 ILE A C 1
ATOM 2687 O O . ILE A 1 343 ? 15.998 -16.531 7.759 1.00 95.88 343 ILE A O 1
ATOM 2691 N N . THR A 1 344 ? 15.635 -17.209 5.667 1.00 97.56 344 THR A N 1
ATOM 2692 C CA . THR A 1 344 ? 14.769 -18.324 6.079 1.00 97.56 344 THR A CA 1
ATOM 2693 C C . THR A 1 344 ? 15.543 -19.428 6.787 1.00 97.56 344 THR A C 1
ATOM 2695 O O . THR A 1 344 ? 15.051 -19.974 7.775 1.00 97.56 344 THR A O 1
ATOM 2698 N N . SER A 1 345 ? 16.787 -19.710 6.384 1.00 97.69 345 SER A N 1
ATOM 2699 C CA . SER A 1 345 ? 17.677 -20.598 7.137 1.00 97.69 345 SER A CA 1
ATOM 2700 C C . SER A 1 345 ? 17.930 -20.071 8.552 1.00 97.69 345 SER A C 1
ATOM 2702 O O . SER A 1 345 ? 17.864 -20.841 9.512 1.00 97.69 345 SER A O 1
ATOM 2704 N N . TRP A 1 346 ? 18.163 -18.763 8.700 1.00 96.94 346 TRP A N 1
ATOM 2705 C CA . TRP A 1 346 ? 18.316 -18.123 10.008 1.00 96.94 346 TRP A CA 1
ATOM 2706 C C . TRP A 1 346 ? 17.039 -18.249 10.857 1.00 96.94 346 TRP A C 1
ATOM 2708 O O . TRP A 1 346 ? 17.095 -18.686 12.007 1.00 96.94 346 TRP A O 1
ATOM 2718 N N . LEU A 1 347 ? 15.868 -17.964 10.277 1.00 95.56 347 LEU A N 1
ATOM 2719 C CA . LEU A 1 347 ? 14.578 -18.088 10.965 1.00 95.56 347 LEU A CA 1
ATOM 2720 C C . LEU A 1 347 ? 14.309 -19.531 11.415 1.00 95.56 347 LEU A C 1
ATOM 2722 O O . LEU A 1 347 ? 13.943 -19.748 12.571 1.00 95.56 347 LEU A O 1
ATOM 2726 N N . ARG A 1 348 ? 14.556 -20.525 10.547 1.00 95.38 348 ARG A N 1
ATOM 2727 C CA . ARG A 1 348 ? 14.430 -21.956 10.879 1.00 95.38 348 ARG A CA 1
ATOM 2728 C C . ARG A 1 348 ? 15.377 -22.361 12.004 1.00 95.38 348 ARG A C 1
ATOM 2730 O O . ARG A 1 348 ? 14.939 -23.028 12.940 1.00 95.38 348 ARG A O 1
ATOM 2737 N N . PHE A 1 349 ? 16.637 -21.922 11.955 1.00 96.38 349 PHE A N 1
ATOM 2738 C CA . PHE A 1 349 ? 17.621 -22.187 13.008 1.00 96.38 349 PHE A CA 1
ATOM 2739 C C . PHE A 1 349 ? 17.160 -21.656 14.375 1.00 96.38 349 PHE A C 1
ATOM 2741 O O . PHE A 1 349 ? 17.298 -22.344 15.385 1.00 96.38 349 PHE A O 1
ATOM 2748 N N . HIS A 1 350 ? 16.533 -20.476 14.408 1.00 92.88 350 HIS A N 1
ATOM 2749 C CA . HIS A 1 350 ? 15.969 -19.885 15.628 1.00 92.88 350 HIS A CA 1
ATOM 2750 C C . HIS A 1 350 ? 14.532 -20.341 15.950 1.00 92.88 350 HIS A C 1
ATOM 2752 O O . HIS A 1 350 ? 13.940 -19.906 16.943 1.00 92.88 350 HIS A O 1
ATOM 2758 N N . GLY A 1 351 ? 13.953 -21.228 15.137 1.00 91.62 351 GLY A N 1
ATOM 2759 C CA . GLY A 1 351 ? 12.583 -21.712 15.289 1.00 91.62 351 GLY A CA 1
ATOM 2760 C C . GLY A 1 351 ? 11.518 -20.616 15.173 1.00 91.62 351 GLY A C 1
ATOM 2761 O O . GLY A 1 351 ? 10.452 -20.748 15.776 1.00 91.62 351 GLY A O 1
ATOM 2762 N N . VAL A 1 352 ? 11.801 -19.521 14.463 1.00 91.81 352 VAL A N 1
ATOM 2763 C CA . VAL A 1 352 ? 10.852 -18.435 14.192 1.00 91.81 352 VAL A CA 1
ATOM 2764 C C . VAL A 1 352 ? 10.013 -18.809 12.973 1.00 91.81 352 VAL A C 1
ATOM 2766 O O . VAL A 1 352 ? 10.544 -19.173 11.927 1.00 91.81 352 VAL A O 1
ATOM 2769 N N . SER A 1 353 ? 8.691 -18.749 13.118 1.00 92.06 353 SER A N 1
ATOM 2770 C CA . SER A 1 353 ? 7.760 -19.061 12.032 1.00 92.06 353 SER A CA 1
ATOM 2771 C C . SER A 1 353 ? 7.668 -17.907 11.035 1.00 92.06 353 SER A C 1
ATOM 2773 O O . SER A 1 353 ? 7.813 -16.743 11.400 1.00 92.06 353 SER A O 1
ATOM 2775 N N . TYR A 1 354 ? 7.411 -18.228 9.773 1.00 93.06 354 TYR A N 1
ATOM 2776 C CA . TYR A 1 354 ? 7.224 -17.262 8.696 1.00 93.06 354 TYR A CA 1
ATOM 2777 C C . TYR A 1 354 ? 6.350 -17.871 7.595 1.00 93.06 354 TYR A C 1
ATOM 2779 O O . TYR A 1 354 ? 6.134 -19.085 7.559 1.00 93.06 354 TYR A O 1
ATOM 2787 N N . PHE A 1 355 ? 5.833 -17.026 6.708 1.00 92.38 355 PHE A N 1
ATOM 2788 C CA . PHE A 1 355 ? 5.037 -17.444 5.559 1.00 92.38 355 PHE A CA 1
ATOM 2789 C C . PHE A 1 355 ? 5.928 -17.539 4.312 1.00 92.38 355 PHE A C 1
ATOM 2791 O O . PHE A 1 355 ? 6.594 -16.553 3.987 1.00 92.38 355 PHE A O 1
ATOM 2798 N N . PRO A 1 356 ? 5.960 -18.690 3.609 1.00 95.06 356 PRO A N 1
ATOM 2799 C CA . PRO A 1 356 ? 6.800 -18.845 2.426 1.00 95.06 356 PRO A CA 1
ATOM 2800 C C . PRO A 1 356 ? 6.427 -17.891 1.292 1.00 95.06 356 PRO A C 1
ATOM 2802 O O . PRO A 1 356 ? 5.259 -17.851 0.879 1.00 95.06 356 PRO A O 1
ATOM 2805 N N . SER A 1 357 ? 7.445 -17.207 0.771 1.00 95.50 357 SER A N 1
ATOM 2806 C CA . SER A 1 357 ? 7.380 -16.252 -0.338 1.00 95.50 357 SER A CA 1
ATOM 2807 C C . SER A 1 357 ? 8.156 -16.786 -1.547 1.00 95.50 357 SER A C 1
ATOM 2809 O O . SER A 1 357 ? 9.079 -17.591 -1.407 1.00 95.50 357 SER A O 1
ATOM 2811 N N . ALA A 1 358 ? 7.753 -16.340 -2.730 1.00 97.00 358 ALA A N 1
ATOM 2812 C CA . ALA A 1 358 ? 8.396 -16.623 -4.009 1.00 97.00 358 ALA A CA 1
ATOM 2813 C C . ALA A 1 358 ? 8.482 -15.380 -4.915 1.00 97.00 358 ALA A C 1
ATOM 2815 O O . ALA A 1 358 ? 8.800 -15.490 -6.101 1.00 97.00 358 ALA A O 1
ATOM 2816 N N . ALA A 1 359 ? 8.140 -14.204 -4.385 1.00 97.19 359 ALA A N 1
ATOM 2817 C CA . ALA A 1 359 ? 8.145 -12.958 -5.130 1.00 97.19 359 ALA A CA 1
ATOM 2818 C C . ALA A 1 359 ? 8.397 -11.743 -4.228 1.00 97.19 359 ALA A C 1
ATOM 2820 O O . ALA A 1 359 ? 8.018 -11.724 -3.055 1.00 97.19 359 ALA A O 1
ATOM 2821 N N . GLY A 1 360 ? 8.992 -10.703 -4.811 1.00 94.62 360 GLY A N 1
ATOM 2822 C CA . GLY A 1 360 ? 9.402 -9.493 -4.106 1.00 94.62 360 GLY A CA 1
ATOM 2823 C C . GLY A 1 360 ? 10.656 -9.705 -3.254 1.00 94.62 360 GLY A C 1
ATOM 2824 O O . GLY A 1 360 ? 11.256 -10.771 -3.233 1.00 94.62 360 GLY A O 1
ATOM 2825 N N . HIS A 1 361 ? 11.071 -8.674 -2.528 1.00 91.81 361 HIS A N 1
ATOM 2826 C CA . HIS A 1 361 ? 12.248 -8.712 -1.648 1.00 91.81 361 HIS A CA 1
ATOM 2827 C C . HIS A 1 361 ? 11.830 -8.481 -0.189 1.00 91.81 361 HIS A C 1
ATOM 2829 O O . HIS A 1 361 ? 12.310 -7.579 0.498 1.00 91.81 361 HIS A O 1
ATOM 2835 N N . PHE A 1 362 ? 10.844 -9.261 0.249 1.00 92.19 362 PHE A N 1
ATOM 2836 C CA . PHE A 1 362 ? 10.299 -9.283 1.604 1.00 92.19 362 PHE A CA 1
ATOM 2837 C C . PHE A 1 362 ? 9.716 -10.669 1.906 1.00 92.19 362 PHE A C 1
ATOM 2839 O O . PHE A 1 362 ? 9.433 -11.462 1.007 1.00 92.19 362 PHE A O 1
ATOM 2846 N N . LEU A 1 363 ? 9.525 -10.952 3.191 1.00 92.00 363 LEU A N 1
ATOM 2847 C CA . LEU A 1 363 ? 8.802 -12.124 3.669 1.00 92.00 363 LEU A CA 1
ATOM 2848 C C . LEU A 1 363 ? 8.053 -11.759 4.948 1.00 92.00 363 LEU A C 1
ATOM 2850 O O . LEU A 1 363 ? 8.502 -10.915 5.726 1.00 92.00 363 LEU A O 1
ATOM 2854 N N . MET A 1 364 ? 6.923 -12.414 5.183 1.00 90.12 364 MET A N 1
ATOM 2855 C CA . MET A 1 364 ? 6.107 -12.132 6.355 1.00 90.12 364 MET A CA 1
ATOM 2856 C C . MET A 1 364 ? 6.494 -13.070 7.503 1.00 90.12 364 MET A C 1
ATOM 2858 O O . MET A 1 364 ? 6.319 -14.287 7.415 1.00 90.12 364 MET A O 1
ATOM 2862 N N . VAL A 1 365 ? 7.038 -12.508 8.583 1.00 90.69 365 VAL A N 1
ATOM 2863 C CA . VAL A 1 365 ? 7.457 -13.257 9.778 1.00 90.69 365 VAL A CA 1
ATOM 2864 C C . VAL A 1 365 ? 6.293 -13.359 10.766 1.00 90.69 365 VAL A C 1
ATOM 2866 O O . VAL A 1 365 ? 5.614 -12.372 11.037 1.00 90.69 365 VAL A O 1
ATOM 2869 N N . ASP A 1 366 ? 6.076 -14.540 11.346 1.00 87.06 366 ASP A N 1
ATOM 2870 C CA . ASP A 1 366 ? 5.072 -14.766 12.387 1.00 87.06 366 ASP A CA 1
ATOM 2871 C C . ASP A 1 366 ? 5.712 -14.786 13.781 1.00 87.06 366 ASP A C 1
ATOM 2873 O O . ASP A 1 366 ? 6.210 -15.804 14.271 1.00 87.06 366 ASP A O 1
ATOM 2877 N N . LEU A 1 367 ? 5.658 -13.633 14.447 1.00 86.94 367 LEU A N 1
ATOM 2878 C CA . LEU A 1 367 ? 6.178 -13.446 15.803 1.00 86.94 367 LEU A CA 1
ATOM 2879 C C . LEU A 1 367 ? 5.131 -13.707 16.894 1.00 86.94 367 LEU A C 1
ATOM 2881 O O . LEU A 1 367 ? 5.434 -13.543 18.081 1.00 86.94 367 LEU A O 1
ATOM 2885 N N . ARG A 1 368 ? 3.910 -14.134 16.533 1.00 80.62 368 ARG A N 1
ATOM 2886 C CA . ARG A 1 368 ? 2.810 -14.289 17.495 1.00 80.62 368 ARG A CA 1
ATOM 2887 C C . ARG A 1 368 ? 3.159 -15.315 18.559 1.00 80.62 368 ARG A C 1
ATOM 2889 O O . ARG A 1 368 ? 3.191 -14.976 19.733 1.00 80.62 368 ARG A O 1
ATOM 2896 N N . GLN A 1 369 ? 3.500 -16.530 18.136 1.00 77.75 369 GLN A N 1
ATOM 2897 C CA . GLN A 1 369 ? 3.751 -17.665 19.034 1.00 77.75 369 GLN A CA 1
ATOM 2898 C C . GLN A 1 369 ? 5.020 -17.513 19.881 1.00 77.75 369 GLN A C 1
ATOM 2900 O O . GLN A 1 369 ? 5.107 -18.066 20.979 1.00 77.75 369 GLN A O 1
ATOM 2905 N N . LYS A 1 370 ? 6.026 -16.799 19.358 1.00 77.50 370 LYS A N 1
ATOM 2906 C CA . LYS A 1 370 ? 7.333 -16.648 20.009 1.00 77.50 370 LYS A CA 1
ATOM 2907 C C . LYS A 1 370 ? 7.397 -15.464 20.960 1.00 77.50 370 LYS A C 1
ATOM 2909 O O . LYS A 1 370 ? 7.971 -15.610 22.029 1.00 77.50 370 LYS A O 1
ATOM 2914 N N . LEU A 1 371 ? 6.835 -14.319 20.576 1.00 76.75 371 LEU A N 1
ATOM 2915 C CA . LEU A 1 371 ? 6.973 -13.076 21.335 1.00 76.75 371 LEU A CA 1
ATOM 2916 C C . LEU A 1 371 ? 5.617 -12.572 21.819 1.00 76.75 371 LEU A C 1
ATOM 2918 O O . LEU A 1 371 ? 5.425 -12.391 23.016 1.00 76.75 371 LEU A O 1
ATOM 2922 N N . LEU A 1 372 ? 4.653 -12.391 20.913 1.00 71.94 372 LEU A N 1
ATOM 2923 C CA . LEU A 1 372 ? 3.440 -11.630 21.233 1.00 71.94 372 LEU A CA 1
ATOM 2924 C C . LEU A 1 372 ? 2.440 -12.392 22.119 1.00 71.94 372 LEU A C 1
ATOM 2926 O O . LEU A 1 372 ? 1.620 -11.760 22.779 1.00 71.94 372 LEU A O 1
ATOM 2930 N N . THR A 1 373 ? 2.473 -13.727 22.172 1.00 76.25 373 THR A N 1
ATOM 2931 C CA . THR A 1 373 ? 1.616 -14.531 23.070 1.00 76.25 373 THR A CA 1
ATOM 2932 C C . THR A 1 373 ? 2.318 -14.976 24.351 1.00 76.25 373 THR A C 1
ATOM 2934 O O . THR A 1 373 ? 1.650 -15.400 25.287 1.00 76.25 373 THR A O 1
ATOM 2937 N N . GLN A 1 374 ? 3.642 -14.855 24.422 1.00 80.00 374 GLN A N 1
ATOM 2938 C CA . GLN A 1 374 ? 4.475 -15.312 25.537 1.00 80.00 374 GLN A CA 1
ATOM 2939 C C . GLN A 1 374 ? 4.641 -14.193 26.582 1.00 80.00 374 GLN A C 1
ATOM 2941 O O . GLN A 1 374 ? 5.753 -13.753 26.876 1.00 80.00 374 GLN A O 1
ATOM 2946 N N . VAL A 1 375 ? 3.519 -13.693 27.115 1.00 79.81 375 VAL A N 1
ATOM 2947 C CA . VAL A 1 375 ? 3.488 -12.520 28.012 1.00 79.81 375 VAL A CA 1
ATOM 2948 C C . VAL A 1 375 ? 4.282 -12.763 29.297 1.00 79.81 375 VAL A C 1
ATOM 2950 O O . VAL A 1 375 ? 5.018 -11.884 29.727 1.00 79.81 375 VAL A O 1
ATOM 2953 N N . GLU A 1 376 ? 4.223 -13.960 29.879 1.00 82.44 376 GLU A N 1
ATOM 2954 C CA . GLU A 1 376 ? 5.016 -14.281 31.074 1.00 82.44 376 GLU A CA 1
ATOM 2955 C C . GLU A 1 376 ? 6.530 -14.214 30.812 1.00 82.44 376 GLU A C 1
ATOM 2957 O O . GLU A 1 376 ? 7.288 -13.743 31.658 1.00 82.44 376 GLU A O 1
ATOM 2962 N N . ALA A 1 377 ? 6.974 -14.650 29.630 1.00 81.69 377 ALA A N 1
ATOM 2963 C CA . ALA A 1 377 ? 8.393 -14.725 29.289 1.00 81.69 377 ALA A CA 1
ATOM 2964 C C . ALA A 1 377 ? 8.961 -13.394 28.770 1.00 81.69 377 ALA A C 1
ATOM 2966 O O . ALA A 1 377 ? 10.096 -13.044 29.091 1.00 81.69 377 ALA A O 1
ATOM 2967 N N . TYR A 1 378 ? 8.191 -12.649 27.969 1.00 81.56 378 TYR A N 1
ATOM 2968 C CA . TYR A 1 378 ? 8.674 -11.458 27.255 1.00 81.56 378 TYR A CA 1
ATOM 2969 C C . TYR A 1 378 ? 7.869 -10.186 27.541 1.00 81.56 378 TYR A C 1
ATOM 2971 O O . TYR A 1 378 ? 8.249 -9.112 27.076 1.00 81.56 378 TYR A O 1
ATOM 2979 N N . GLY A 1 379 ? 6.799 -10.266 28.334 1.00 81.06 379 GLY A N 1
ATOM 2980 C CA . GLY A 1 379 ? 5.905 -9.148 28.644 1.00 81.06 379 GLY A CA 1
ATOM 2981 C C . GLY A 1 379 ? 6.614 -7.932 29.205 1.00 81.06 379 GLY A C 1
ATOM 2982 O O . GLY A 1 379 ? 6.532 -6.843 28.639 1.00 81.06 379 GLY A O 1
ATOM 2983 N N . ALA A 1 380 ? 7.392 -8.141 30.266 1.00 84.00 380 ALA A N 1
ATOM 2984 C CA . ALA A 1 380 ? 8.160 -7.078 30.903 1.00 84.00 380 ALA A CA 1
ATOM 2985 C C . ALA A 1 380 ? 9.245 -6.485 29.986 1.00 84.00 380 ALA A C 1
ATOM 2987 O O . ALA A 1 380 ? 9.542 -5.299 30.087 1.00 84.00 380 ALA A O 1
ATOM 2988 N N . LEU A 1 381 ? 9.824 -7.299 29.096 1.00 84.19 381 LEU A N 1
ATOM 2989 C CA . LEU A 1 381 ? 10.886 -6.872 28.183 1.00 84.19 381 LEU A CA 1
ATOM 2990 C C . LEU A 1 381 ? 10.335 -5.993 27.057 1.00 84.19 381 LEU A C 1
ATOM 2992 O O . LEU A 1 381 ? 10.863 -4.920 26.785 1.00 84.19 381 LEU A O 1
ATOM 2996 N N . VAL A 1 382 ? 9.275 -6.469 26.406 1.00 82.31 382 VAL A N 1
ATOM 2997 C CA . VAL A 1 382 ? 8.710 -5.865 25.194 1.00 82.31 382 VAL A CA 1
ATOM 2998 C C . VAL A 1 382 ? 7.663 -4.795 25.530 1.00 82.31 382 VAL A C 1
ATOM 3000 O O . VAL A 1 382 ? 7.300 -3.990 24.680 1.00 82.31 382 VAL A O 1
ATOM 3003 N N . GLY A 1 383 ? 7.178 -4.755 26.773 1.00 78.44 383 GLY A N 1
ATOM 3004 C CA . GLY A 1 383 ? 6.070 -3.888 27.173 1.00 78.44 383 GLY A CA 1
ATOM 3005 C C . GLY A 1 383 ? 4.721 -4.420 26.688 1.00 78.44 383 GLY A C 1
ATOM 3006 O O . GLY A 1 383 ? 3.866 -3.635 26.264 1.00 78.44 383 GLY A O 1
ATOM 3007 N N . ILE A 1 384 ? 4.552 -5.748 26.714 1.00 75.12 384 ILE A N 1
ATOM 3008 C CA . ILE A 1 384 ? 3.286 -6.409 26.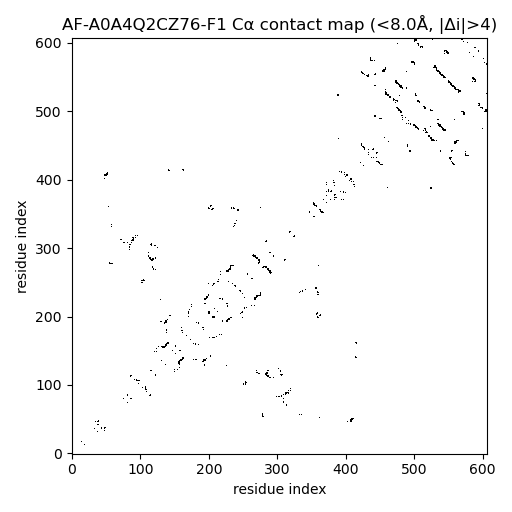388 1.00 75.12 384 ILE A CA 1
ATOM 3009 C C . ILE A 1 384 ? 2.611 -6.979 27.631 1.00 75.12 384 ILE A C 1
ATOM 3011 O O . ILE A 1 384 ? 3.274 -7.482 28.538 1.00 75.12 384 ILE A O 1
ATOM 3015 N N . THR A 1 385 ? 1.286 -6.917 27.660 1.00 72.44 385 THR A N 1
ATOM 3016 C CA . THR A 1 385 ? 0.462 -7.389 28.778 1.00 72.44 385 THR A CA 1
ATOM 3017 C C . THR A 1 385 ? -0.684 -8.271 28.277 1.00 72.44 385 THR A C 1
ATOM 3019 O O . THR A 1 385 ? -0.987 -8.309 27.081 1.00 72.44 385 THR A O 1
ATOM 3022 N N . GLU A 1 386 ? -1.311 -9.039 29.174 1.00 71.75 386 GLU A N 1
ATOM 3023 C CA . GLU A 1 386 ? -2.373 -9.983 28.795 1.00 71.75 386 GLU A CA 1
ATOM 3024 C C . GLU A 1 386 ? -3.627 -9.290 28.243 1.00 71.75 386 GLU A C 1
ATOM 3026 O O . GLU A 1 386 ? -4.291 -9.837 27.364 1.00 71.75 386 GLU A O 1
ATOM 3031 N N . ASP A 1 387 ? -3.912 -8.073 28.701 1.00 64.75 387 ASP A N 1
ATOM 3032 C CA . ASP A 1 387 ? -5.071 -7.255 28.329 1.00 64.75 387 ASP A CA 1
ATOM 3033 C C . ASP A 1 387 ? -4.948 -6.585 26.949 1.00 64.75 387 ASP A C 1
ATOM 3035 O O . ASP A 1 387 ? -5.961 -6.227 26.340 1.00 64.75 387 ASP A O 1
ATOM 3039 N N . GLN A 1 388 ? -3.729 -6.472 26.412 1.00 58.88 388 GLN A N 1
ATOM 3040 C CA . GLN A 1 388 ? -3.495 -5.907 25.084 1.00 58.88 388 GLN A CA 1
ATOM 3041 C C . GLN A 1 388 ? -3.946 -6.852 23.967 1.00 58.88 388 GLN A C 1
ATOM 3043 O O . GLN A 1 388 ? -3.662 -8.056 23.996 1.00 58.88 388 GLN A O 1
ATOM 3048 N N . ASN A 1 389 ? -4.561 -6.299 22.919 1.00 63.53 389 ASN A N 1
ATOM 3049 C CA . ASN A 1 389 ? -4.783 -7.032 21.665 1.00 63.53 389 ASN A CA 1
ATOM 3050 C C . ASN A 1 389 ? -3.494 -7.158 20.840 1.00 63.53 389 ASN A C 1
ATOM 3052 O O . ASN A 1 389 ? -2.479 -6.525 21.113 1.00 63.53 389 ASN A O 1
ATOM 3056 N N . MET A 1 390 ? -3.548 -7.955 19.771 1.00 69.44 390 MET A N 1
ATOM 3057 C CA . MET A 1 390 ? -2.377 -8.217 18.932 1.00 69.44 390 MET A CA 1
ATOM 3058 C C . MET A 1 390 ? -1.791 -6.951 18.286 1.00 69.44 390 MET A C 1
ATOM 3060 O O . MET A 1 390 ? -0.577 -6.852 18.172 1.00 69.44 390 MET A O 1
ATOM 3064 N N . VAL A 1 391 ? -2.626 -5.969 17.930 1.00 65.12 391 VAL A N 1
ATOM 3065 C CA . VAL A 1 391 ? -2.178 -4.691 17.351 1.00 65.12 391 VAL A CA 1
ATOM 3066 C C . VAL A 1 391 ? -1.371 -3.880 18.364 1.00 65.12 391 VAL A C 1
ATOM 3068 O O . VAL A 1 391 ? -0.319 -3.337 18.035 1.00 65.12 391 VAL A O 1
ATOM 3071 N N . GLU A 1 392 ? -1.840 -3.799 19.607 1.00 64.88 392 GLU A N 1
ATOM 3072 C CA . GLU A 1 392 ? -1.124 -3.125 20.694 1.00 64.88 392 GLU A CA 1
ATOM 3073 C C . GLU A 1 392 ? 0.188 -3.838 21.017 1.00 64.88 392 GLU A C 1
ATOM 3075 O O . GLU A 1 392 ? 1.230 -3.189 21.098 1.00 64.88 392 GLU A O 1
ATOM 3080 N N . ARG A 1 393 ? 0.160 -5.173 21.104 1.00 75.56 393 ARG A N 1
ATOM 3081 C CA . ARG A 1 393 ? 1.366 -5.970 21.352 1.00 75.56 393 ARG A CA 1
ATOM 3082 C C . ARG A 1 393 ? 2.397 -5.808 20.238 1.00 75.56 393 ARG A C 1
ATOM 3084 O O . ARG A 1 393 ? 3.588 -5.700 20.515 1.00 75.56 393 ARG A O 1
ATOM 3091 N N . GLU A 1 394 ? 1.951 -5.757 18.986 1.00 76.06 394 GLU A N 1
ATOM 3092 C CA . GLU A 1 394 ? 2.818 -5.526 17.833 1.00 76.06 394 GLU A CA 1
ATOM 3093 C C . GLU A 1 394 ? 3.437 -4.123 17.850 1.00 76.06 394 GLU A C 1
ATOM 3095 O O . GLU A 1 394 ? 4.633 -3.990 17.601 1.00 76.06 394 GLU A O 1
ATOM 3100 N N . ARG A 1 395 ? 2.678 -3.083 18.226 1.00 74.75 395 ARG A N 1
ATOM 3101 C CA . ARG A 1 395 ? 3.231 -1.727 18.411 1.00 74.75 395 ARG A CA 1
ATOM 3102 C C . ARG A 1 395 ? 4.277 -1.681 19.520 1.00 74.75 395 ARG A C 1
ATOM 3104 O O . ARG A 1 395 ? 5.320 -1.057 19.331 1.00 74.75 395 ARG A O 1
ATOM 3111 N N . SER A 1 396 ? 4.021 -2.335 20.654 1.00 78.12 396 SER A N 1
ATOM 3112 C CA . SER A 1 396 ? 5.000 -2.454 21.742 1.00 78.12 396 SER A CA 1
ATOM 3113 C C . SER A 1 396 ? 6.271 -3.154 21.263 1.00 78.12 396 SER A C 1
ATOM 3115 O O . SER A 1 396 ? 7.372 -2.652 21.486 1.00 78.12 396 SER A O 1
ATOM 3117 N N . LEU A 1 397 ? 6.131 -4.252 20.513 1.00 83.12 397 LEU A N 1
ATOM 3118 C CA . LEU A 1 397 ? 7.266 -4.942 19.909 1.00 83.12 397 LEU A CA 1
ATOM 3119 C C . LEU A 1 397 ? 8.029 -4.060 18.925 1.00 83.12 397 LEU A C 1
ATOM 3121 O O . LEU A 1 397 ? 9.252 -4.005 18.995 1.00 83.12 397 LEU A O 1
ATOM 3125 N N . GLN A 1 398 ? 7.340 -3.333 18.052 1.00 79.56 398 GLN A N 1
ATOM 3126 C CA . GLN A 1 398 ? 7.982 -2.426 17.108 1.00 79.56 398 GLN A CA 1
ATOM 3127 C C . GLN A 1 398 ? 8.764 -1.322 17.833 1.00 79.56 398 GLN A C 1
ATOM 3129 O O . GLN A 1 398 ? 9.903 -1.033 17.469 1.00 79.56 398 GLN A O 1
ATOM 3134 N N . ALA A 1 399 ? 8.187 -0.739 18.887 1.00 80.00 399 ALA A N 1
ATOM 3135 C CA . ALA A 1 399 ? 8.858 0.264 19.708 1.00 80.00 399 ALA A CA 1
ATOM 3136 C C . ALA A 1 399 ? 10.086 -0.316 20.426 1.00 80.00 399 ALA A C 1
ATOM 3138 O O . ALA A 1 399 ? 11.143 0.320 20.446 1.00 80.00 399 ALA A O 1
ATOM 3139 N N . TYR A 1 400 ? 9.975 -1.527 20.975 1.00 84.81 400 TYR A N 1
ATOM 3140 C CA . TYR A 1 400 ? 11.093 -2.230 21.596 1.00 84.81 400 TYR A CA 1
ATOM 3141 C C . TYR A 1 400 ? 12.213 -2.501 20.582 1.00 84.81 400 TYR A C 1
ATOM 3143 O O . TYR A 1 400 ? 13.358 -2.122 20.822 1.00 84.81 400 TYR A O 1
ATOM 3151 N N . LEU A 1 401 ? 11.887 -3.072 19.419 1.00 87.81 401 LEU A N 1
ATOM 3152 C CA . LEU A 1 401 ? 12.861 -3.361 18.367 1.00 87.81 401 LEU A CA 1
ATOM 3153 C C . LEU A 1 401 ? 13.567 -2.088 17.889 1.00 87.81 401 LEU A C 1
ATOM 3155 O O . LEU A 1 401 ? 14.794 -2.065 17.821 1.00 87.81 401 LEU A O 1
ATOM 3159 N N . ALA A 1 402 ? 12.824 -1.010 17.635 1.00 82.50 402 ALA A N 1
ATOM 3160 C CA . ALA A 1 402 ? 13.405 0.234 17.145 1.00 82.50 402 ALA A CA 1
ATOM 3161 C C . ALA A 1 402 ? 14.299 0.917 18.192 1.00 82.50 402 ALA A C 1
ATOM 3163 O O . ALA A 1 402 ? 15.383 1.387 17.860 1.00 82.50 402 ALA A O 1
ATOM 3164 N N . THR A 1 403 ? 13.871 0.963 19.459 1.00 81.06 403 THR A N 1
ATOM 3165 C CA . THR A 1 403 ? 14.570 1.745 20.496 1.00 81.06 403 THR A CA 1
ATOM 3166 C C . THR A 1 403 ? 15.643 0.962 21.245 1.00 81.06 403 THR A C 1
ATOM 3168 O O . THR A 1 403 ? 16.675 1.534 21.587 1.00 81.06 403 THR A O 1
ATOM 3171 N N . GLN A 1 404 ? 15.412 -0.325 21.517 1.00 86.56 404 GLN A N 1
ATOM 3172 C CA . GLN A 1 404 ? 16.316 -1.164 22.311 1.00 86.56 404 GLN A CA 1
ATOM 3173 C C . GLN A 1 404 ? 17.204 -2.039 21.429 1.00 86.56 404 GLN A C 1
ATOM 3175 O O . GLN A 1 404 ? 18.367 -2.250 21.759 1.00 86.56 404 GLN A O 1
ATOM 3180 N N . CYS A 1 405 ? 16.678 -2.533 20.304 1.00 89.62 405 CYS A N 1
ATOM 3181 C CA . CYS A 1 405 ? 17.432 -3.399 19.393 1.00 89.62 405 CYS A CA 1
ATOM 3182 C C . CYS A 1 405 ? 18.009 -2.657 18.183 1.00 89.62 405 CYS A C 1
ATOM 3184 O O . CYS A 1 405 ? 18.826 -3.237 17.476 1.00 89.62 405 CYS A O 1
ATOM 3186 N N . LYS A 1 406 ? 17.591 -1.406 17.932 1.00 91.81 406 LYS A N 1
ATOM 3187 C CA . LYS A 1 406 ? 17.930 -0.640 16.721 1.00 91.81 406 LYS A CA 1
ATOM 3188 C C . LYS A 1 406 ? 17.581 -1.390 15.430 1.00 91.81 406 LYS A C 1
ATOM 3190 O O . LYS A 1 406 ? 18.284 -1.291 14.430 1.00 91.81 406 LYS A O 1
ATOM 3195 N N . VAL A 1 407 ? 16.481 -2.138 15.447 1.00 91.56 407 VAL A N 1
ATOM 3196 C CA . VAL A 1 407 ? 15.943 -2.845 14.283 1.00 91.56 407 VAL A CA 1
ATOM 3197 C C . VAL A 1 407 ? 14.575 -2.272 13.961 1.00 91.56 407 VAL A C 1
ATOM 3199 O O . VAL A 1 407 ? 13.691 -2.227 14.814 1.00 91.56 407 VAL A O 1
ATOM 3202 N N . VAL A 1 408 ? 14.379 -1.860 12.715 1.00 87.06 408 VAL A N 1
ATOM 3203 C CA . VAL A 1 408 ? 13.069 -1.429 12.223 1.00 87.06 408 VAL A CA 1
ATOM 3204 C C . VAL A 1 408 ? 12.505 -2.535 11.348 1.00 87.06 408 VAL A C 1
ATOM 3206 O O . VAL A 1 408 ? 13.115 -2.896 10.348 1.00 87.06 408 VAL A O 1
ATOM 3209 N N . LEU A 1 409 ? 11.335 -3.055 11.716 1.00 85.12 409 LEU A N 1
ATOM 3210 C CA . LEU A 1 409 ? 10.535 -3.949 10.879 1.00 85.12 409 LEU A CA 1
ATOM 3211 C C . LEU A 1 409 ? 9.310 -3.197 10.351 1.00 85.12 409 LEU A C 1
ATOM 3213 O O . LEU A 1 409 ? 8.779 -2.299 11.018 1.00 85.12 409 LEU A O 1
ATOM 3217 N N . GLY A 1 410 ? 8.853 -3.579 9.159 1.00 70.56 410 GLY A N 1
ATOM 3218 C CA . GLY A 1 410 ? 7.575 -3.121 8.625 1.00 70.56 410 GLY A CA 1
ATOM 3219 C C . GLY A 1 410 ? 6.447 -3.737 9.455 1.00 70.56 410 GLY A C 1
ATOM 3220 O O . GLY A 1 410 ? 6.528 -4.928 9.761 1.00 70.56 410 GLY A O 1
ATOM 3221 N N . PRO A 1 411 ? 5.425 -2.968 9.867 1.00 59.56 411 PRO A N 1
ATOM 3222 C CA . PRO A 1 411 ? 4.314 -3.538 10.617 1.00 59.56 411 PRO A CA 1
ATOM 3223 C C . PRO A 1 411 ? 3.558 -4.547 9.739 1.00 59.56 411 PRO A C 1
ATOM 3225 O O . PRO A 1 411 ? 3.278 -4.277 8.573 1.00 59.56 411 PRO A O 1
ATOM 3228 N N . GLY A 1 412 ? 3.208 -5.695 10.313 1.00 49.66 412 GLY A N 1
ATOM 3229 C CA . GLY A 1 412 ? 2.318 -6.700 9.736 1.00 49.66 412 GLY A CA 1
ATOM 3230 C C . GLY A 1 412 ? 0.834 -6.436 10.017 1.00 49.66 412 GLY A C 1
ATOM 3231 O O . GLY A 1 412 ? -0.003 -7.276 9.682 1.00 49.66 412 GLY A O 1
ATOM 3232 N N . ILE A 1 413 ? 0.480 -5.299 10.634 1.00 43.00 413 ILE A N 1
ATOM 3233 C CA . ILE A 1 413 ? -0.910 -4.999 10.995 1.00 43.00 413 ILE A CA 1
ATOM 3234 C C . ILE A 1 413 ? -1.797 -4.911 9.749 1.00 43.00 413 ILE A C 1
ATOM 3236 O O . ILE A 1 413 ? -1.788 -3.940 8.995 1.00 43.00 413 ILE A O 1
ATOM 3240 N N . ILE A 1 414 ? -2.664 -5.917 9.651 1.00 38.06 414 ILE A N 1
ATOM 3241 C CA . ILE A 1 414 ? -3.969 -5.890 8.997 1.00 38.06 414 ILE A CA 1
ATOM 3242 C C . ILE A 1 414 ? -4.797 -4.781 9.657 1.00 38.06 414 ILE A C 1
ATOM 3244 O O . ILE A 1 414 ? -5.266 -4.910 10.791 1.00 38.06 414 ILE A O 1
ATOM 3248 N N . ALA A 1 415 ? -4.976 -3.667 8.952 1.00 35.38 415 ALA A N 1
ATOM 3249 C CA . ALA A 1 415 ? -5.904 -2.620 9.347 1.00 35.38 415 ALA A CA 1
ATOM 3250 C C . ALA A 1 415 ? -7.328 -3.020 8.924 1.00 35.38 415 ALA A C 1
ATOM 3252 O O . ALA A 1 415 ? -7.735 -2.809 7.789 1.00 35.38 415 ALA A O 1
ATOM 3253 N N . GLY A 1 416 ? -8.093 -3.593 9.856 1.00 43.03 416 GLY A N 1
ATOM 3254 C CA . GLY A 1 416 ? -9.561 -3.698 9.791 1.00 43.03 416 GLY A CA 1
ATOM 3255 C C . GLY A 1 416 ? -10.252 -2.554 10.547 1.00 43.03 416 GLY A C 1
ATOM 3256 O O . GLY A 1 416 ? -11.303 -2.740 11.155 1.00 43.03 416 GLY A O 1
ATOM 3257 N N . GLY A 1 417 ? -9.602 -1.389 10.604 1.00 47.47 417 GLY A N 1
ATOM 3258 C CA . GLY A 1 417 ? -9.989 -0.249 11.429 1.00 47.47 417 GLY A CA 1
ATOM 3259 C C . GLY A 1 417 ? -11.146 0.537 10.832 1.00 47.47 417 GLY A C 1
ATOM 3260 O O . GLY A 1 417 ? -10.932 1.644 10.343 1.00 47.47 417 GLY A O 1
ATOM 3261 N N . VAL A 1 418 ? -12.362 -0.008 10.915 1.00 52.06 418 VAL A N 1
ATOM 3262 C CA . VAL A 1 418 ? -13.583 0.767 10.667 1.00 52.06 418 VAL A CA 1
ATOM 3263 C C . VAL A 1 418 ? -13.582 1.956 11.629 1.00 52.06 418 VAL A C 1
ATOM 3265 O O . VAL A 1 418 ? -13.794 1.811 12.832 1.00 52.06 418 VAL A O 1
ATOM 3268 N N . GLN A 1 419 ? -13.284 3.140 11.099 1.00 64.06 419 GLN A N 1
ATOM 3269 C CA . GLN A 1 419 ? -13.427 4.400 11.812 1.00 64.06 419 GLN A CA 1
ATOM 3270 C C . GLN A 1 419 ? -14.749 5.017 11.401 1.00 64.06 419 GLN A C 1
ATOM 3272 O O . GLN A 1 419 ? -15.038 5.142 10.214 1.00 64.06 419 GLN A O 1
ATOM 3277 N N . SER A 1 420 ? -15.532 5.447 12.381 1.00 68.44 420 SER A N 1
ATOM 3278 C CA . SER A 1 420 ? -16.749 6.182 12.094 1.00 68.44 420 SER A CA 1
ATOM 3279 C C . SER A 1 420 ? -17.007 7.254 13.126 1.00 68.44 420 SER A C 1
ATOM 3281 O O . SER A 1 420 ? -17.134 6.993 14.321 1.00 68.44 420 SER A O 1
ATOM 3283 N N . ASN A 1 421 ? -17.150 8.475 12.623 1.00 78.31 421 ASN A N 1
ATOM 3284 C CA . ASN A 1 421 ? -17.686 9.583 13.398 1.00 78.31 421 ASN A CA 1
ATOM 3285 C C . ASN A 1 421 ? -19.216 9.515 13.493 1.00 78.31 421 ASN A C 1
ATOM 3287 O O . ASN A 1 421 ? -19.777 10.086 14.425 1.00 78.31 421 ASN A O 1
ATOM 3291 N N . ALA A 1 422 ? -19.878 8.828 12.554 1.00 79.75 422 ALA A N 1
ATOM 3292 C CA . ALA A 1 422 ? -21.330 8.720 12.461 1.00 79.75 422 ALA A CA 1
ATOM 3293 C C . ALA A 1 422 ? -21.921 7.806 13.547 1.00 79.75 422 ALA A C 1
ATOM 3295 O O . ALA A 1 422 ? -23.060 8.005 13.963 1.00 79.75 422 ALA A O 1
ATOM 3296 N N . ALA A 1 423 ? -21.142 6.847 14.050 1.00 86.69 423 ALA A N 1
ATOM 3297 C CA . ALA A 1 423 ? -21.530 5.988 15.168 1.00 86.69 423 ALA A CA 1
ATOM 3298 C C . ALA A 1 423 ? -21.382 6.662 16.537 1.00 86.69 423 ALA A C 1
ATOM 3300 O O . ALA A 1 423 ? -21.883 6.156 17.545 1.00 86.69 423 ALA A O 1
ATOM 3301 N N . VAL A 1 424 ? -20.656 7.782 16.591 1.00 91.25 424 VAL A N 1
ATOM 3302 C CA . VAL A 1 424 ? -20.344 8.501 17.824 1.00 91.25 424 VAL A CA 1
ATOM 3303 C C . VAL A 1 424 ? -21.434 9.524 18.105 1.00 91.25 424 VAL A C 1
ATOM 3305 O O . VAL A 1 424 ? -21.788 10.350 17.265 1.00 91.25 424 VAL A O 1
ATOM 3308 N N . ARG A 1 425 ? -21.930 9.518 19.338 1.00 92.38 425 ARG A N 1
ATOM 3309 C CA . ARG A 1 425 ? -22.763 10.581 19.891 1.00 92.38 425 ARG A CA 1
ATOM 3310 C C . ARG A 1 425 ? -21.867 11.760 20.242 1.00 92.38 425 ARG A C 1
ATOM 3312 O O . ARG A 1 425 ? -21.375 11.867 21.364 1.00 92.38 425 ARG A O 1
ATOM 3319 N N . GLN A 1 426 ? -21.597 12.593 19.242 1.00 85.62 426 GLN A N 1
ATOM 3320 C CA . GLN A 1 426 ? -20.592 13.649 19.324 1.00 85.62 426 GLN A CA 1
ATOM 3321 C C . GLN A 1 426 ? -20.975 14.708 20.369 1.00 85.62 426 GLN A C 1
ATOM 3323 O O . GLN A 1 426 ? -22.056 15.303 20.262 1.00 85.62 426 GLN A O 1
ATOM 3328 N N . PRO A 1 427 ? -20.100 15.002 21.347 1.00 86.75 427 PRO A N 1
ATOM 3329 C CA . PRO A 1 427 ? -20.252 16.168 22.207 1.00 86.75 427 PRO A CA 1
ATOM 3330 C C . PRO A 1 427 ? -20.392 17.456 21.384 1.00 86.75 427 PRO A C 1
ATOM 3332 O O . PRO A 1 427 ? -19.762 17.615 20.340 1.00 86.75 427 PRO A O 1
ATOM 3335 N N . LEU A 1 428 ? -21.213 18.402 21.847 1.00 86.00 428 LEU A N 1
ATOM 3336 C CA . LEU A 1 428 ? -21.387 19.690 21.157 1.00 86.00 428 LEU A CA 1
ATOM 3337 C C . LEU A 1 428 ? -20.201 20.641 21.349 1.00 86.00 428 LEU A C 1
ATOM 3339 O O . LEU A 1 428 ? -20.032 21.581 20.574 1.00 86.00 428 LEU A O 1
ATOM 3343 N N . ASN A 1 429 ? -19.433 20.435 22.414 1.00 82.38 429 ASN A N 1
ATOM 3344 C CA . ASN A 1 429 ? -18.268 21.217 22.797 1.00 82.38 429 ASN A CA 1
ATOM 3345 C C . ASN A 1 429 ? -17.425 20.411 23.805 1.00 82.38 429 ASN A C 1
ATOM 3347 O O . ASN A 1 429 ? -17.799 19.309 24.206 1.00 82.38 429 ASN A O 1
ATOM 3351 N N . ASN A 1 430 ? -16.303 20.986 24.227 1.00 82.69 430 ASN A N 1
ATOM 3352 C CA . ASN A 1 430 ? -15.362 20.417 25.191 1.00 82.69 430 ASN A CA 1
ATOM 3353 C C . ASN A 1 430 ? -15.606 20.891 26.641 1.00 82.69 430 ASN A C 1
ATOM 3355 O O . ASN A 1 430 ? -14.682 20.877 27.450 1.00 82.69 430 ASN A O 1
ATOM 3359 N N . THR A 1 431 ? -16.817 21.344 26.982 1.00 89.50 431 THR A N 1
ATOM 3360 C CA . THR A 1 431 ? -17.142 21.741 28.361 1.00 89.50 431 THR A CA 1
ATOM 3361 C C . THR A 1 431 ? -17.209 20.491 29.240 1.00 89.50 431 THR A C 1
ATOM 3363 O O . THR A 1 431 ? -17.926 19.551 28.885 1.00 89.50 431 THR A O 1
ATOM 3366 N N . PRO A 1 432 ? -16.500 20.450 30.380 1.00 94.00 432 PRO A N 1
ATOM 3367 C CA . PRO A 1 432 ? -16.505 19.278 31.239 1.00 94.00 432 PRO A CA 1
ATOM 3368 C C . PRO A 1 432 ? -17.838 19.108 31.973 1.00 94.00 432 PRO A C 1
ATOM 3370 O O . PRO A 1 432 ? -18.523 20.073 32.315 1.00 94.00 432 PRO A O 1
ATOM 3373 N N . VAL A 1 433 ? -18.175 17.859 32.285 1.00 96.19 433 VAL A N 1
ATOM 3374 C CA . VAL A 1 433 ? -19.230 17.521 33.244 1.00 96.19 433 VAL A CA 1
ATOM 3375 C C . VAL A 1 433 ? -18.607 17.487 34.641 1.00 96.19 433 VAL A C 1
ATOM 3377 O O . VAL A 1 433 ? -17.678 16.726 34.885 1.00 96.19 433 VAL A O 1
ATOM 3380 N N . GLU A 1 434 ? -19.096 18.312 35.567 1.00 94.81 434 GLU A N 1
ATOM 3381 C CA . GLU A 1 434 ? -18.504 18.432 36.916 1.00 94.81 434 GLU A CA 1
ATOM 3382 C C . GLU A 1 434 ? -19.284 17.649 37.987 1.00 94.81 434 GLU A C 1
ATOM 3384 O O . GLU A 1 434 ? -18.719 17.163 38.966 1.00 94.81 434 GLU A O 1
ATOM 3389 N N . ALA A 1 435 ? -20.600 17.497 37.811 1.00 94.06 435 ALA A N 1
ATOM 3390 C CA . ALA A 1 435 ? -21.463 16.835 38.784 1.00 94.06 435 ALA A CA 1
ATOM 3391 C C . ALA A 1 435 ? -21.597 15.331 38.491 1.00 94.06 435 ALA A C 1
ATOM 3393 O O . ALA A 1 435 ? -22.226 14.936 37.508 1.00 94.06 435 ALA A O 1
ATOM 3394 N N . VAL A 1 436 ? -21.084 14.484 39.392 1.00 93.88 436 VAL A N 1
ATOM 3395 C CA . VAL A 1 436 ? -21.104 13.008 39.262 1.00 93.88 436 VAL A CA 1
ATOM 3396 C C . VAL A 1 436 ? -22.511 12.394 39.207 1.00 93.88 436 VAL A C 1
ATOM 3398 O O . VAL A 1 436 ? -22.681 11.263 38.758 1.00 93.88 436 VAL A O 1
ATOM 3401 N N . ASN A 1 437 ? -23.530 13.128 39.663 1.00 94.06 437 ASN A N 1
ATOM 3402 C CA . ASN A 1 437 ? -24.938 12.724 39.627 1.00 94.06 437 ASN A CA 1
ATOM 3403 C C . ASN A 1 437 ? -25.709 13.300 38.422 1.00 94.06 437 ASN A C 1
ATOM 3405 O O . ASN A 1 437 ? -26.915 13.081 38.307 1.00 94.06 437 ASN A O 1
ATOM 3409 N N . SER A 1 438 ? -25.040 14.034 37.528 1.00 95.31 438 SER A N 1
ATOM 3410 C CA . SER A 1 438 ? -25.656 14.611 36.333 1.00 95.31 438 SER A CA 1
ATOM 3411 C C . SER A 1 438 ? -26.047 13.536 35.321 1.00 95.31 438 SER A C 1
ATOM 3413 O O . SER A 1 438 ? -25.309 12.580 35.096 1.00 95.31 438 SER A O 1
ATOM 3415 N N . GLN A 1 439 ? -27.164 13.738 34.619 1.00 94.69 439 GLN A N 1
ATOM 3416 C CA . GLN A 1 439 ? -27.533 12.905 33.466 1.00 94.69 439 GLN A CA 1
ATOM 3417 C C . GLN A 1 439 ? -26.511 13.004 32.324 1.00 94.69 439 GLN A C 1
ATOM 3419 O O . GLN A 1 439 ? -26.337 12.047 31.573 1.00 94.69 439 GLN A O 1
ATOM 3424 N N . ALA A 1 440 ? -25.764 14.111 32.237 1.00 95.06 440 ALA A N 1
ATOM 3425 C CA . ALA A 1 440 ? -24.677 14.263 31.270 1.00 95.06 440 ALA A CA 1
ATOM 3426 C C . ALA A 1 440 ? -23.540 13.241 31.476 1.00 95.06 440 ALA A C 1
ATOM 3428 O O . ALA A 1 440 ? -22.743 13.027 30.566 1.00 95.06 440 ALA A O 1
ATOM 3429 N N . MET A 1 441 ? -23.485 12.557 32.629 1.00 95.19 441 MET A N 1
ATOM 3430 C CA . MET A 1 441 ? -22.537 11.464 32.862 1.00 95.19 441 MET A CA 1
ATOM 3431 C C . MET A 1 441 ? -22.742 10.270 31.924 1.00 95.19 441 MET A C 1
ATOM 3433 O O . MET A 1 441 ? -21.805 9.501 31.731 1.00 95.19 441 MET A O 1
ATOM 3437 N N . LEU A 1 442 ? -23.934 10.110 31.340 1.00 94.38 442 LEU A N 1
ATOM 3438 C CA . LEU A 1 442 ? -24.245 9.038 30.396 1.00 94.38 442 LEU A CA 1
ATOM 3439 C C . LEU A 1 442 ? -23.428 9.176 29.108 1.00 94.38 442 LEU A C 1
ATOM 3441 O O . LEU A 1 442 ? -22.457 8.455 28.917 1.00 94.38 442 LEU A O 1
ATOM 3445 N N . CYS A 1 443 ? -23.800 10.125 28.250 1.00 93.12 443 CYS A N 1
ATOM 3446 C CA . CYS A 1 443 ? -23.186 10.334 26.939 1.00 93.12 443 CYS A CA 1
ATOM 3447 C C . CYS A 1 443 ? -22.946 11.820 26.649 1.00 93.12 443 CYS A C 1
ATOM 3449 O O . CYS A 1 443 ? -23.107 12.255 25.514 1.00 93.12 443 CYS A O 1
ATOM 3451 N N . ASN A 1 444 ? -22.547 12.589 27.668 1.00 94.06 444 ASN A N 1
ATOM 3452 C CA . ASN A 1 444 ? -22.367 14.043 27.619 1.00 94.06 444 ASN A CA 1
ATOM 3453 C C . ASN A 1 444 ? -23.699 14.833 27.585 1.00 94.06 444 ASN A C 1
ATOM 3455 O O . ASN A 1 444 ? -24.792 14.266 27.548 1.00 94.06 444 ASN A O 1
ATOM 3459 N N . ASN A 1 445 ? -23.616 16.160 27.680 1.00 90.88 445 ASN A N 1
ATOM 3460 C CA . ASN A 1 445 ? -24.750 17.075 27.730 1.00 90.88 445 ASN A CA 1
ATOM 3461 C C . ASN A 1 445 ? -25.319 17.322 26.322 1.00 90.88 445 ASN A C 1
ATOM 3463 O O . ASN A 1 445 ? -24.736 18.076 25.544 1.00 90.88 445 ASN A O 1
ATOM 3467 N N . ASN A 1 446 ? -26.467 16.705 26.019 1.00 87.88 446 ASN A N 1
ATOM 3468 C CA . ASN A 1 446 ? -27.173 16.813 24.734 1.00 87.88 446 ASN A CA 1
ATOM 3469 C C . ASN A 1 446 ? -26.254 16.612 23.509 1.00 87.88 446 ASN A C 1
ATOM 3471 O O . ASN A 1 446 ? -26.154 17.511 22.671 1.00 87.88 446 ASN A O 1
ATOM 3475 N N . PRO A 1 447 ? -25.561 15.462 23.388 1.00 90.00 447 PRO A N 1
ATOM 3476 C CA . PRO A 1 447 ? -24.705 15.192 22.235 1.00 90.00 447 PRO A CA 1
ATOM 3477 C C . PRO A 1 447 ? -25.518 15.166 20.933 1.00 90.00 447 PRO A C 1
ATOM 3479 O O . PRO A 1 447 ? -26.729 14.919 20.938 1.00 90.00 447 PRO A O 1
ATOM 3482 N N . ARG A 1 448 ? -24.848 15.347 19.791 1.00 87.88 448 ARG A N 1
ATOM 3483 C CA . ARG A 1 448 ? -25.461 15.039 18.492 1.00 87.88 448 ARG A CA 1
ATOM 3484 C C . ARG A 1 448 ? -25.778 13.546 18.432 1.00 87.88 448 ARG A C 1
ATOM 3486 O O . ARG A 1 448 ? -24.982 12.725 18.885 1.00 87.88 448 ARG A O 1
ATOM 3493 N N . GLY A 1 449 ? -26.934 13.204 17.869 1.00 84.88 449 GLY A N 1
ATOM 3494 C CA . GLY A 1 449 ? -27.303 11.811 17.632 1.00 84.88 449 GLY A CA 1
ATOM 3495 C C . GLY A 1 449 ? -26.325 11.136 16.670 1.00 84.88 449 GLY A C 1
ATOM 3496 O O . GLY A 1 449 ? -25.857 11.765 15.722 1.00 84.88 449 GLY A O 1
ATOM 3497 N N . ALA A 1 450 ? -26.034 9.864 16.923 1.00 87.81 450 ALA A N 1
ATOM 3498 C CA . ALA A 1 450 ? -25.320 9.010 15.984 1.00 87.81 450 ALA A CA 1
ATOM 3499 C C . ALA A 1 450 ? -26.293 8.515 14.899 1.00 87.81 450 ALA A C 1
ATOM 3501 O O . ALA A 1 450 ? -27.443 8.188 15.203 1.00 87.81 450 ALA A O 1
ATOM 3502 N N . SER A 1 451 ? -25.841 8.466 13.647 1.00 86.12 451 SER A N 1
ATOM 3503 C CA . SER A 1 451 ? -26.642 8.042 12.490 1.00 86.12 451 SER A CA 1
ATOM 3504 C C . SER A 1 451 ? -26.417 6.584 12.092 1.00 86.12 451 SER A C 1
ATOM 3506 O O . SER A 1 451 ? -27.077 6.097 11.180 1.00 86.12 451 SER A O 1
ATOM 3508 N N . GLU A 1 452 ? -25.510 5.879 12.768 1.00 87.12 452 GLU A N 1
ATOM 3509 C CA . GLU A 1 452 ? -25.246 4.460 12.533 1.00 87.12 452 GLU A CA 1
ATOM 3510 C C . GLU A 1 452 ? -24.902 3.707 13.826 1.00 87.12 452 GLU A C 1
ATOM 3512 O O . GLU A 1 452 ? -24.686 4.298 14.890 1.00 87.12 452 GLU A O 1
ATOM 3517 N N . THR A 1 453 ? -24.841 2.383 13.705 1.00 85.50 453 THR A N 1
ATOM 3518 C CA . THR A 1 453 ? -24.364 1.451 14.727 1.00 85.50 453 THR A CA 1
ATOM 3519 C C . THR A 1 453 ? -23.336 0.535 14.066 1.00 85.50 453 THR A C 1
ATOM 3521 O O . THR A 1 453 ? -23.642 -0.094 13.053 1.00 85.50 453 THR A O 1
ATOM 3524 N N . ILE A 1 454 ? -22.120 0.452 14.612 1.00 81.69 454 ILE A N 1
ATOM 3525 C CA . ILE A 1 454 ? -21.040 -0.350 14.009 1.00 81.69 454 ILE A CA 1
ATOM 3526 C C . ILE A 1 454 ? -21.082 -1.774 14.549 1.00 81.69 454 ILE A C 1
ATOM 3528 O O . ILE A 1 454 ? -21.064 -1.981 15.761 1.00 81.69 454 ILE A O 1
ATOM 3532 N N . SER A 1 455 ? -21.055 -2.765 13.663 1.00 84.44 455 SER A N 1
ATOM 3533 C CA . SER A 1 455 ? -20.843 -4.154 14.073 1.00 84.44 455 SER A CA 1
ATOM 3534 C C . SER A 1 455 ? -19.373 -4.404 14.410 1.00 84.44 455 SER A C 1
ATOM 3536 O O . SER A 1 455 ? -18.491 -4.147 13.596 1.00 84.44 455 SER A O 1
ATOM 3538 N N . VAL A 1 456 ? -19.113 -4.926 15.606 1.00 82.06 456 VAL A N 1
ATOM 3539 C CA . VAL A 1 456 ? -17.777 -5.276 16.104 1.00 82.06 456 VAL A CA 1
ATOM 3540 C C . VAL A 1 456 ? -17.822 -6.676 16.704 1.00 82.06 456 VAL A C 1
ATOM 3542 O O . VAL A 1 456 ? -18.763 -7.021 17.412 1.00 82.06 456 VAL A O 1
ATOM 3545 N N . SER A 1 457 ? -16.832 -7.517 16.429 1.00 82.25 457 SER A N 1
ATOM 3546 C CA . SER A 1 457 ? -16.811 -8.864 17.007 1.00 82.25 457 SER A CA 1
ATOM 3547 C C . SER A 1 457 ? -16.277 -8.843 18.437 1.00 82.25 457 SER A C 1
ATOM 3549 O O . SER A 1 457 ? -15.322 -8.138 18.747 1.00 82.25 457 SER A O 1
ATOM 3551 N N . ALA A 1 458 ? -16.835 -9.658 19.328 1.00 83.19 458 ALA A N 1
ATOM 3552 C CA . ALA A 1 458 ? -16.218 -9.893 20.626 1.00 83.19 458 ALA A CA 1
ATOM 3553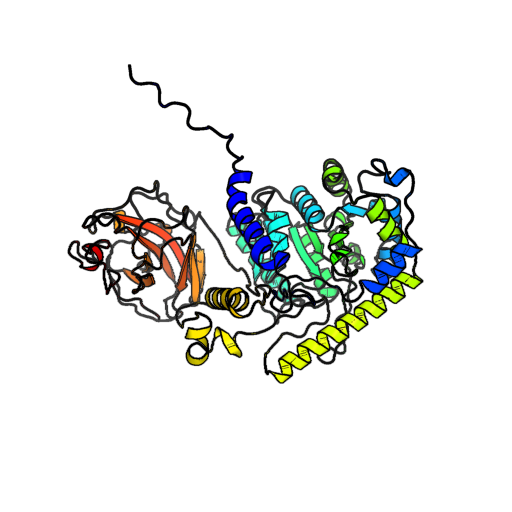 C C . ALA A 1 458 ? -14.774 -10.398 20.432 1.00 83.19 458 ALA A C 1
ATOM 3555 O O . ALA A 1 458 ? -14.493 -11.248 19.584 1.00 83.19 458 ALA A O 1
ATOM 3556 N N . GLY A 1 459 ? -13.833 -9.856 21.202 1.00 78.44 459 GLY A N 1
ATOM 3557 C CA . GLY A 1 459 ? -12.398 -10.068 21.010 1.00 78.44 459 GLY A CA 1
ATOM 3558 C C . GLY A 1 459 ? -11.727 -9.116 20.014 1.00 78.44 459 GLY A C 1
ATOM 3559 O O . GLY A 1 459 ? -10.508 -9.197 19.871 1.00 78.44 459 GLY A O 1
ATOM 3560 N N . SER A 1 460 ? -12.464 -8.228 19.337 1.00 70.69 460 SER A N 1
ATOM 3561 C CA . SER A 1 460 ? -11.873 -7.180 18.498 1.00 70.69 460 SER A CA 1
ATOM 3562 C C . SER A 1 460 ? -11.473 -5.949 19.315 1.00 70.69 460 SER A C 1
ATOM 3564 O O . SER A 1 460 ? -12.011 -5.681 20.394 1.00 70.69 460 SER A O 1
ATOM 3566 N N . THR A 1 461 ? -10.539 -5.170 18.771 1.00 81.62 461 THR A N 1
ATOM 3567 C CA . THR A 1 461 ? -10.167 -3.858 19.307 1.00 81.62 461 THR A CA 1
ATOM 3568 C C . THR A 1 461 ? -11.266 -2.841 19.034 1.00 81.62 461 THR A C 1
ATOM 3570 O O . THR A 1 461 ? -11.764 -2.742 17.914 1.00 81.62 461 THR A O 1
ATOM 3573 N N . VAL A 1 462 ? -11.599 -2.043 20.041 1.00 85.06 462 VAL A N 1
ATOM 3574 C CA . VAL A 1 462 ? -12.467 -0.869 19.942 1.00 85.06 462 VAL A CA 1
ATOM 3575 C C . VAL A 1 462 ? -11.843 0.295 20.694 1.00 85.06 462 VAL A C 1
ATOM 3577 O O . VAL A 1 462 ? -10.995 0.112 21.563 1.00 85.06 462 VAL A O 1
ATOM 3580 N N . GLY A 1 463 ? -12.245 1.516 20.374 1.00 89.81 463 GLY A N 1
ATOM 3581 C CA . GLY A 1 463 ? -11.714 2.686 21.052 1.00 89.81 463 GLY A CA 1
ATOM 3582 C C . GLY A 1 463 ? -12.195 3.982 20.438 1.00 89.81 463 GLY A C 1
ATOM 3583 O O . GLY A 1 463 ? -12.944 3.987 19.465 1.00 89.81 463 GLY A O 1
ATOM 3584 N N . PHE A 1 464 ? -11.718 5.083 20.999 1.00 87.88 464 PHE A N 1
ATOM 3585 C CA . PHE A 1 464 ? -11.999 6.420 20.500 1.00 87.88 464 PHE A CA 1
ATOM 3586 C C . PHE A 1 464 ? -10.702 7.072 20.057 1.00 87.88 464 PHE A C 1
ATOM 3588 O O . PHE A 1 464 ? -9.749 7.171 20.834 1.00 87.88 464 PHE A O 1
ATOM 3595 N N . LYS A 1 465 ? -10.688 7.548 18.811 1.00 80.75 465 LYS A N 1
ATOM 3596 C CA . LYS A 1 465 ? -9.751 8.581 18.381 1.00 80.75 465 LYS A CA 1
ATOM 3597 C C . LYS A 1 465 ? -10.245 9.907 18.946 1.00 80.75 465 LYS A C 1
ATOM 3599 O O . LYS A 1 465 ? -11.419 10.237 18.791 1.00 80.75 465 LYS A O 1
ATOM 3604 N N . LEU A 1 466 ? -9.365 10.626 19.625 1.00 79.81 466 LEU A N 1
ATOM 3605 C CA . LEU A 1 466 ? -9.706 11.878 20.284 1.00 79.81 466 LEU A CA 1
ATOM 3606 C C . LEU A 1 466 ? -9.515 13.045 19.306 1.00 79.81 466 LEU A C 1
ATOM 3608 O O . LEU A 1 466 ? -8.647 13.002 18.433 1.00 79.81 466 LEU A O 1
ATOM 3612 N N . ASP A 1 467 ? -10.345 14.075 19.440 1.00 70.81 467 ASP A N 1
ATOM 3613 C CA . ASP A 1 467 ? -10.248 15.325 18.677 1.00 70.81 467 ASP A CA 1
ATOM 3614 C C . ASP A 1 467 ? -9.006 16.142 19.064 1.00 70.81 467 ASP A C 1
ATOM 3616 O O . ASP A 1 467 ? -8.485 16.918 18.261 1.00 70.81 467 ASP A O 1
ATOM 3620 N N . ASN A 1 468 ? -8.508 15.926 20.281 1.00 73.31 468 ASN A N 1
ATOM 3621 C CA . ASN A 1 468 ? -7.261 16.468 20.783 1.00 73.31 468 ASN A CA 1
ATOM 3622 C C . ASN A 1 468 ? -6.536 15.448 21.673 1.00 73.31 468 ASN A C 1
ATOM 3624 O O . ASN A 1 468 ? -7.124 14.521 22.228 1.00 73.31 468 ASN A O 1
ATOM 3628 N N . THR A 1 469 ? -5.236 15.642 21.832 1.00 79.31 469 THR A N 1
ATOM 3629 C CA . THR A 1 469 ? -4.412 14.873 22.755 1.00 79.31 469 THR A CA 1
ATOM 3630 C C . THR A 1 469 ? -4.815 15.158 24.207 1.00 79.31 469 THR A C 1
ATOM 3632 O O . THR A 1 469 ? -5.074 16.303 24.570 1.00 79.31 469 THR A O 1
ATOM 3635 N N . LEU A 1 470 ? -4.820 14.143 25.072 1.00 82.75 470 LEU A N 1
ATOM 3636 C CA . LEU A 1 470 ? -5.118 14.304 26.496 1.00 82.75 470 LEU A CA 1
ATOM 3637 C C . LEU A 1 470 ? -4.006 15.076 27.220 1.00 82.75 470 LEU A C 1
ATOM 3639 O O . LEU A 1 470 ? -2.926 14.545 27.487 1.00 82.75 470 LEU A O 1
ATOM 3643 N N . TYR A 1 471 ? -4.293 16.330 27.571 1.00 83.75 471 TYR A N 1
ATOM 3644 C CA . TYR A 1 471 ? -3.391 17.199 28.338 1.00 83.75 471 TYR A CA 1
ATOM 3645 C C . TYR A 1 471 ? -3.855 17.434 29.784 1.00 83.75 471 TYR A C 1
ATOM 3647 O O . TYR A 1 471 ? -3.052 17.816 30.637 1.00 83.75 471 TYR A O 1
ATOM 3655 N N . HIS A 1 472 ? -5.129 17.180 30.098 1.00 90.62 472 HIS A N 1
ATOM 3656 C CA . HIS A 1 472 ? -5.619 17.221 31.473 1.00 90.62 472 HIS A CA 1
ATOM 3657 C C . HIS A 1 472 ? -5.127 15.993 32.246 1.00 90.62 472 HIS A C 1
ATOM 365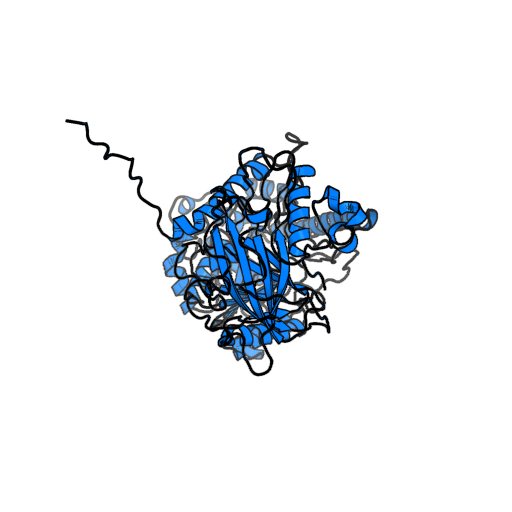9 O O . HIS A 1 472 ? -5.428 14.857 31.893 1.00 90.62 472 HIS A O 1
ATOM 3665 N N . GLN A 1 473 ? -4.377 16.220 33.325 1.00 94.75 473 GLN A N 1
ATOM 3666 C CA . GLN A 1 473 ? -3.845 15.145 34.164 1.00 94.75 473 GLN A CA 1
ATOM 3667 C C . GLN A 1 473 ? -4.981 14.395 34.868 1.00 94.75 473 GLN A C 1
ATOM 3669 O O . GLN A 1 473 ? -5.728 15.006 35.630 1.00 94.75 473 GLN A O 1
ATOM 3674 N N . GLY A 1 474 ? -5.093 13.087 34.635 1.00 96.69 474 GLY A N 1
ATOM 3675 C CA . GLY A 1 474 ? -6.010 12.202 35.356 1.00 96.69 474 GLY A CA 1
ATOM 3676 C C . GLY A 1 474 ? -6.337 10.914 34.590 1.00 96.69 474 GLY A C 1
ATOM 3677 O O . GLY A 1 474 ? -5.842 10.733 33.474 1.00 96.69 474 GLY A O 1
ATOM 3678 N N . PRO A 1 475 ? -7.099 9.980 35.179 1.00 98.06 475 PRO A N 1
ATOM 3679 C CA . PRO A 1 475 ? -7.326 8.661 34.596 1.00 98.06 475 PRO A CA 1
ATOM 3680 C C . PRO A 1 475 ? -8.310 8.689 33.422 1.00 98.06 475 PRO A C 1
ATOM 3682 O O . PRO A 1 475 ? -8.982 9.691 33.164 1.00 98.06 475 PRO A O 1
ATOM 3685 N N . ALA A 1 476 ? -8.436 7.548 32.749 1.00 98.19 476 ALA A N 1
ATOM 3686 C CA . ALA A 1 476 ? -9.489 7.299 31.771 1.00 98.19 476 ALA A CA 1
ATOM 3687 C C . ALA A 1 476 ? -10.062 5.886 31.921 1.00 98.19 476 ALA A C 1
ATOM 3689 O O . ALA A 1 476 ? -9.407 5.009 32.484 1.00 98.19 476 ALA A O 1
ATOM 3690 N N . ALA A 1 477 ? -11.267 5.658 31.404 1.00 98.12 477 ALA A N 1
ATOM 3691 C CA . ALA A 1 477 ? -11.896 4.343 31.379 1.00 98.12 477 ALA A CA 1
ATOM 3692 C C . ALA A 1 477 ? -12.838 4.174 30.180 1.00 98.12 477 ALA A C 1
ATOM 3694 O O . ALA A 1 477 ? -13.377 5.147 29.647 1.00 98.12 477 ALA A O 1
ATOM 3695 N N . ILE A 1 478 ? -13.045 2.919 29.775 1.00 98.06 478 ILE A N 1
ATOM 3696 C CA . ILE A 1 478 ? -14.022 2.532 28.752 1.00 98.06 478 ILE A CA 1
ATOM 3697 C C . ILE A 1 478 ? -15.027 1.552 29.357 1.00 98.06 478 ILE A C 1
ATOM 3699 O O . ILE A 1 478 ? -14.657 0.615 30.069 1.00 98.06 478 ILE A O 1
ATOM 3703 N N . TYR A 1 479 ? -16.303 1.765 29.045 1.00 98.38 479 TYR A N 1
ATOM 3704 C CA . TYR A 1 479 ? -17.432 0.969 29.511 1.00 98.38 479 TYR A CA 1
ATOM 3705 C C . TYR A 1 479 ? -18.264 0.464 28.339 1.00 98.38 479 TYR A C 1
ATOM 3707 O O . TYR A 1 479 ? -18.407 1.143 27.322 1.00 98.38 479 TYR A O 1
ATOM 3715 N N . LEU A 1 480 ? -18.887 -0.692 28.535 1.00 98.25 480 LEU A N 1
ATOM 3716 C CA . LEU A 1 480 ? -19.969 -1.190 27.698 1.00 98.25 480 LEU A CA 1
ATOM 3717 C C . LEU A 1 480 ? -21.281 -1.112 28.475 1.00 98.25 480 LEU A C 1
ATOM 3719 O O . LEU A 1 480 ? -21.388 -1.631 29.584 1.00 98.25 480 LEU A O 1
ATOM 3723 N N . GLY A 1 481 ? -22.275 -0.453 27.889 1.00 97.81 481 GLY A N 1
ATOM 3724 C CA . GLY A 1 481 ? -23.652 -0.417 28.364 1.00 97.81 481 GLY A CA 1
ATOM 3725 C C . GLY A 1 481 ? -24.497 -1.348 27.513 1.00 97.81 481 GLY A C 1
ATOM 3726 O O . GLY A 1 481 ? -24.685 -1.069 26.333 1.00 97.81 481 GLY A O 1
ATOM 3727 N N . GLN A 1 482 ? -24.987 -2.450 28.081 1.00 96.62 482 GLN A N 1
ATOM 3728 C CA . GLN A 1 482 ? -25.825 -3.388 27.330 1.00 96.62 482 GLN A CA 1
ATOM 3729 C C . GLN A 1 482 ? -27.217 -2.795 27.111 1.00 96.62 482 GLN A C 1
ATOM 3731 O O . GLN A 1 482 ? -27.906 -2.475 28.083 1.00 96.62 482 GLN A O 1
ATOM 3736 N N . VAL A 1 483 ? -27.644 -2.690 25.851 1.00 96.62 483 VAL A N 1
ATOM 3737 C CA . VAL A 1 483 ? -28.975 -2.178 25.516 1.00 96.62 483 VAL A CA 1
ATOM 3738 C C . VAL A 1 483 ? -30.042 -3.147 26.050 1.00 96.62 483 VAL A C 1
ATOM 3740 O O . VAL A 1 483 ? -29.952 -4.354 25.806 1.00 96.62 483 VAL A O 1
ATOM 3743 N N . PRO A 1 484 ? -31.053 -2.663 26.798 1.00 94.06 484 PRO A N 1
ATOM 3744 C CA . PRO A 1 484 ? -32.137 -3.508 27.287 1.00 94.06 484 PRO A CA 1
ATOM 3745 C C . PRO A 1 484 ? -32.920 -4.172 26.149 1.00 94.06 484 PRO A C 1
ATOM 3747 O O . PRO A 1 484 ? -33.131 -3.576 25.094 1.00 94.06 484 PRO A O 1
ATOM 3750 N N . GLY A 1 485 ? -33.413 -5.390 26.389 1.00 89.94 485 GLY A N 1
ATOM 3751 C CA . GLY A 1 485 ? -34.218 -6.122 25.409 1.00 89.94 485 GLY A CA 1
ATOM 3752 C C . GLY A 1 485 ? -35.417 -5.306 24.911 1.00 89.94 485 GLY A C 1
ATOM 3753 O O . GLY A 1 485 ? -36.129 -4.688 25.702 1.00 89.94 485 GLY A O 1
ATOM 3754 N N . GLY A 1 486 ? -35.627 -5.302 23.592 1.00 85.81 486 GLY A N 1
ATOM 3755 C CA . GLY A 1 486 ? -36.686 -4.528 22.933 1.00 85.81 486 GLY A CA 1
ATOM 3756 C C . GLY A 1 486 ? -36.331 -3.067 22.632 1.00 85.81 486 GLY A C 1
ATOM 3757 O O . GLY A 1 486 ? -37.178 -2.345 22.114 1.00 85.81 486 GLY A O 1
ATOM 3758 N N . GLN A 1 487 ? -35.105 -2.624 22.930 1.00 92.69 487 GLN A N 1
ATOM 3759 C CA . GLN A 1 487 ? -34.575 -1.321 22.517 1.00 92.69 487 GLN A CA 1
ATOM 3760 C C . GLN A 1 487 ? -33.418 -1.493 21.526 1.00 92.69 487 GLN A C 1
ATOM 3762 O O . GLN A 1 487 ? -32.844 -2.573 21.414 1.00 92.69 487 GLN A O 1
ATOM 3767 N N . ALA A 1 488 ? -33.070 -0.412 20.828 1.00 89.06 488 ALA A N 1
ATOM 3768 C CA . ALA A 1 488 ? -31.893 -0.336 19.967 1.00 89.06 488 ALA A CA 1
ATOM 3769 C C . ALA A 1 488 ? -30.863 0.636 20.554 1.00 89.06 488 ALA A C 1
ATOM 3771 O O . ALA A 1 488 ? -31.231 1.584 21.264 1.00 89.06 488 ALA A O 1
ATOM 3772 N N . ALA A 1 489 ? -29.584 0.462 20.199 1.00 90.38 489 ALA A N 1
ATOM 3773 C CA . ALA A 1 489 ? -28.535 1.407 20.594 1.00 90.38 489 ALA A CA 1
ATOM 3774 C C . ALA A 1 489 ? -28.882 2.849 20.193 1.00 90.38 489 ALA A C 1
ATOM 3776 O O . ALA A 1 489 ? -28.623 3.762 20.966 1.00 90.38 489 ALA A O 1
ATOM 3777 N N . ALA A 1 490 ? -29.543 3.053 19.049 1.00 87.62 490 ALA A N 1
ATOM 3778 C CA . ALA A 1 490 ? -29.956 4.367 18.549 1.00 87.62 490 ALA A CA 1
ATOM 3779 C C . ALA A 1 490 ? -30.918 5.132 19.479 1.00 87.62 490 ALA A C 1
ATOM 3781 O O . ALA A 1 490 ? -30.831 6.353 19.586 1.00 87.62 490 ALA A O 1
ATOM 3782 N N . SER A 1 491 ? -31.829 4.432 20.161 1.00 89.00 491 SER A N 1
ATOM 3783 C CA . SER A 1 491 ? -32.898 5.053 20.958 1.00 89.00 491 SER A CA 1
ATOM 3784 C C . SER A 1 491 ? -32.632 5.042 22.461 1.00 89.00 491 SER A C 1
ATOM 3786 O O . SER A 1 491 ? -33.264 5.791 23.205 1.00 89.00 491 SER A O 1
ATOM 3788 N N . TRP A 1 492 ? -31.728 4.184 22.936 1.00 94.31 492 TRP A N 1
ATOM 3789 C CA . TRP A 1 492 ? -31.446 4.070 24.362 1.00 94.31 492 TRP A CA 1
ATOM 3790 C C . TRP A 1 492 ? -30.496 5.180 24.830 1.00 94.31 492 TRP A C 1
ATOM 3792 O O . TRP A 1 492 ? -29.427 5.405 24.260 1.00 94.31 492 TRP A O 1
ATOM 3802 N N . ASN A 1 493 ? -30.869 5.888 25.896 1.00 90.69 493 ASN A N 1
ATOM 3803 C CA . ASN A 1 493 ? -30.072 6.985 26.457 1.00 90.69 493 ASN A CA 1
ATOM 3804 C C . ASN A 1 493 ? -28.944 6.509 27.390 1.00 90.69 493 ASN A C 1
ATOM 3806 O O . ASN A 1 493 ? -28.120 7.323 27.799 1.00 90.69 493 ASN A O 1
ATOM 3810 N N . GLY A 1 494 ? -28.902 5.215 27.718 1.00 93.06 494 GLY A N 1
ATOM 3811 C CA . GLY A 1 494 ? -27.911 4.641 28.621 1.00 93.06 494 GLY A CA 1
ATOM 3812 C C . GLY A 1 494 ? -28.341 4.561 30.089 1.00 93.06 494 GLY A C 1
ATOM 3813 O O . GLY A 1 494 ? -27.568 4.090 30.915 1.00 93.06 494 GLY A O 1
ATOM 3814 N N . ALA A 1 495 ? -29.538 5.019 30.460 1.00 92.62 495 ALA A N 1
ATOM 3815 C CA . ALA A 1 495 ? -29.958 5.033 31.860 1.00 92.62 495 ALA A CA 1
ATOM 3816 C C . ALA A 1 495 ? -30.182 3.617 32.430 1.00 92.62 495 ALA A C 1
ATOM 3818 O O . ALA A 1 495 ? -30.652 2.712 31.735 1.00 92.62 495 ALA A O 1
ATOM 3819 N N . GLY A 1 496 ? -29.912 3.463 33.730 1.00 91.62 496 GLY A N 1
ATOM 3820 C CA . GLY A 1 496 ? -30.122 2.228 34.492 1.00 91.62 496 GLY A CA 1
ATOM 3821 C C . GLY A 1 496 ? -28.845 1.420 34.741 1.00 91.62 496 GLY A C 1
ATOM 3822 O O . GLY A 1 496 ? -27.746 1.808 34.342 1.00 91.62 496 GLY A O 1
ATOM 3823 N N . SER A 1 497 ? -28.997 0.283 35.429 1.00 94.31 497 SER A N 1
ATOM 3824 C CA . SER A 1 497 ? -27.879 -0.602 35.783 1.00 94.31 497 SER A CA 1
ATOM 3825 C C . SER A 1 497 ? -27.511 -1.524 34.621 1.00 94.31 497 SER A C 1
ATOM 3827 O O . SER A 1 497 ? -27.914 -2.687 34.564 1.00 94.31 497 SER A O 1
ATOM 3829 N N . ALA A 1 498 ? -26.789 -0.969 33.653 1.00 96.00 498 ALA A N 1
ATOM 3830 C CA . ALA A 1 498 ? -26.483 -1.627 32.385 1.00 96.00 498 ALA A CA 1
ATOM 3831 C C . ALA A 1 498 ? -24.991 -1.616 32.022 1.00 96.00 498 ALA A C 1
ATOM 3833 O O . ALA A 1 498 ? -24.599 -2.283 31.063 1.00 96.00 498 ALA A O 1
ATOM 3834 N N . TRP A 1 499 ? -24.171 -0.879 32.775 1.00 98.06 499 TRP A N 1
ATOM 3835 C CA . TRP A 1 499 ? -22.792 -0.569 32.410 1.00 98.06 499 TRP A CA 1
ATOM 3836 C C . TRP A 1 499 ? -21.792 -1.453 33.130 1.00 98.06 499 TRP A C 1
ATOM 3838 O O . TRP A 1 499 ? -21.919 -1.677 34.327 1.00 98.06 499 TRP A O 1
ATOM 3848 N N . PHE A 1 500 ? -20.748 -1.880 32.436 1.00 98.00 500 PHE A N 1
ATOM 3849 C CA . PHE A 1 500 ? -19.586 -2.525 33.037 1.00 98.00 500 PHE A CA 1
ATOM 3850 C C . PHE A 1 500 ? -18.311 -1.984 32.396 1.00 98.00 500 PHE A C 1
ATOM 3852 O O . PHE A 1 500 ? -18.291 -1.638 31.214 1.00 98.00 500 PHE A O 1
ATOM 3859 N N . LYS A 1 501 ? -17.256 -1.853 33.200 1.00 98.25 501 LYS A N 1
ATOM 3860 C CA . LYS A 1 501 ? -15.966 -1.313 32.765 1.00 98.25 501 LYS A CA 1
ATOM 3861 C C . LYS A 1 501 ? -15.180 -2.408 32.048 1.00 98.25 501 LYS A C 1
ATOM 3863 O O . LYS A 1 501 ? -15.081 -3.511 32.575 1.00 98.25 501 LYS A O 1
ATOM 3868 N N . ILE A 1 502 ? -14.614 -2.100 30.886 1.00 97.44 502 ILE A N 1
ATOM 3869 C CA . ILE A 1 502 ? -13.779 -3.029 30.105 1.00 97.44 502 ILE A CA 1
ATOM 3870 C C . ILE A 1 502 ? -12.323 -2.571 29.977 1.00 97.44 502 ILE A C 1
ATOM 3872 O O . ILE A 1 502 ? -11.476 -3.369 29.601 1.00 97.44 502 ILE A O 1
ATOM 3876 N N . ALA A 1 503 ? -12.013 -1.319 30.329 1.00 97.38 503 ALA A N 1
ATOM 3877 C CA . ALA A 1 503 ? -10.638 -0.828 30.393 1.00 97.38 503 ALA A CA 1
ATOM 3878 C C . ALA A 1 503 ? -10.498 0.357 31.344 1.00 97.38 503 ALA A C 1
ATOM 3880 O O . ALA A 1 503 ? -11.449 1.124 31.527 1.00 97.38 503 ALA A O 1
ATOM 3881 N N . GLU A 1 504 ? -9.293 0.545 31.879 1.00 97.88 504 GLU A N 1
ATOM 3882 C CA . GLU A 1 504 ? -8.895 1.765 32.575 1.00 97.88 504 GLU A CA 1
ATOM 3883 C C . GLU A 1 504 ? -7.411 2.088 32.411 1.00 97.88 504 GLU A C 1
ATOM 3885 O O . GLU A 1 504 ? -6.574 1.206 32.244 1.00 97.88 504 GLU A O 1
ATOM 3890 N N . TRP A 1 505 ? -7.100 3.377 32.516 1.00 97.75 505 TRP A N 1
ATOM 3891 C CA . TRP A 1 505 ? -5.752 3.927 32.537 1.00 97.75 505 TRP A CA 1
ATOM 3892 C C . TRP A 1 505 ? -5.554 4.693 33.837 1.00 97.75 505 TRP A C 1
ATOM 3894 O O . TRP A 1 505 ? -6.216 5.703 34.087 1.00 97.75 505 TRP A O 1
ATOM 3904 N N . GLY A 1 506 ? -4.641 4.198 34.670 1.00 95.56 506 GLY A N 1
ATOM 3905 C CA . GLY A 1 506 ? -4.309 4.780 35.967 1.00 95.56 506 GLY A CA 1
ATOM 3906 C C . GLY A 1 506 ? -3.061 5.663 35.937 1.00 95.56 506 GLY A C 1
ATOM 3907 O O . GLY A 1 506 ? -2.717 6.284 34.925 1.00 95.56 506 GLY A O 1
ATOM 3908 N N . ALA A 1 507 ? -2.360 5.701 37.068 1.00 93.44 507 ALA A N 1
ATOM 3909 C CA . ALA A 1 507 ? -1.091 6.401 37.224 1.00 93.44 507 ALA A CA 1
ATOM 3910 C C . ALA A 1 507 ? 0.066 5.419 37.443 1.00 93.44 507 ALA A C 1
ATOM 3912 O O . ALA A 1 507 ? -0.108 4.365 38.052 1.00 93.44 507 ALA A O 1
ATOM 3913 N N . ARG A 1 508 ? 1.254 5.800 36.970 1.00 92.38 508 ARG A N 1
ATOM 3914 C CA . ARG A 1 508 ? 2.533 5.236 37.412 1.00 92.38 508 ARG A CA 1
ATOM 3915 C C . ARG A 1 508 ? 3.089 6.070 38.561 1.00 92.38 508 ARG A C 1
ATOM 3917 O O . ARG A 1 508 ? 2.766 7.251 38.674 1.00 92.38 508 ARG A O 1
ATOM 3924 N N . PHE A 1 509 ? 3.936 5.459 39.381 1.00 92.88 509 PHE A N 1
ATOM 3925 C CA . PHE A 1 509 ? 4.586 6.090 40.530 1.00 92.88 509 PHE A CA 1
ATOM 3926 C C . PHE A 1 509 ? 6.103 6.051 40.334 1.00 92.88 509 PHE A C 1
ATOM 3928 O O . PHE A 1 509 ? 6.617 5.100 39.752 1.00 92.88 509 PHE A O 1
ATOM 3935 N N . ASN A 1 510 ? 6.809 7.063 40.845 1.00 86.06 510 ASN A N 1
ATOM 3936 C CA . ASN A 1 510 ? 8.266 7.235 40.728 1.00 86.06 510 ASN A CA 1
ATOM 3937 C C . ASN A 1 510 ? 8.791 7.431 39.283 1.00 86.06 510 ASN A C 1
ATOM 3939 O O . ASN A 1 510 ? 9.527 6.583 38.780 1.00 86.06 510 ASN A O 1
ATOM 3943 N N . PRO A 1 511 ? 8.485 8.564 38.618 1.00 86.38 511 PRO A N 1
ATOM 3944 C CA . PRO A 1 511 ? 7.695 9.703 39.100 1.00 86.38 511 PRO A CA 1
ATOM 3945 C C . PRO A 1 511 ? 6.180 9.473 38.975 1.00 86.38 511 PRO A C 1
ATOM 3947 O O . PRO A 1 511 ? 5.728 8.685 38.145 1.00 86.38 511 PRO A O 1
ATOM 3950 N N . PHE A 1 512 ? 5.390 10.164 39.809 1.00 91.88 512 PHE A N 1
ATOM 3951 C CA . PHE A 1 512 ? 3.928 10.136 39.701 1.00 91.88 512 PHE A CA 1
ATOM 3952 C C . PHE A 1 512 ? 3.478 10.761 38.379 1.00 91.88 512 PHE A C 1
ATOM 3954 O O . PHE A 1 512 ? 3.760 11.931 38.116 1.00 91.88 512 PHE A O 1
ATOM 3961 N N . GLN A 1 513 ? 2.773 9.989 37.555 1.00 92.88 513 GLN A N 1
ATOM 3962 C CA . GLN A 1 513 ? 2.250 10.467 36.280 1.00 92.88 513 GLN A CA 1
ATOM 3963 C C . GLN A 1 513 ? 1.070 9.619 35.814 1.00 92.88 513 GLN A C 1
ATOM 3965 O O . GLN A 1 513 ? 1.130 8.390 35.844 1.00 92.88 513 GLN A O 1
ATOM 3970 N N . PHE A 1 514 ? 0.014 10.261 35.315 1.00 94.69 514 PHE A N 1
ATOM 3971 C CA . PHE A 1 514 ? -1.074 9.543 34.655 1.00 94.69 514 PHE A CA 1
ATOM 3972 C C . PHE A 1 514 ? -0.621 8.978 33.309 1.00 94.69 514 PHE A C 1
ATOM 3974 O O . PHE A 1 514 ? 0.017 9.661 32.510 1.00 94.69 514 PHE A O 1
ATOM 3981 N N . THR A 1 515 ? -0.982 7.723 33.055 1.00 92.44 515 THR A N 1
ATOM 3982 C CA . THR A 1 515 ? -0.624 6.995 31.824 1.00 92.44 515 THR A CA 1
ATOM 3983 C C . THR A 1 515 ? -1.375 7.491 30.588 1.00 92.44 515 THR A C 1
ATOM 3985 O O . THR A 1 515 ? -0.980 7.197 29.467 1.00 92.44 515 THR A O 1
ATOM 3988 N N . THR A 1 516 ? -2.420 8.290 30.793 1.00 90.75 516 THR A N 1
ATOM 3989 C CA . THR A 1 516 ? -3.227 8.937 29.753 1.00 90.75 516 THR A CA 1
ATOM 3990 C C . THR A 1 516 ? -2.556 10.154 29.126 1.00 90.75 516 THR A C 1
ATOM 3992 O O . THR A 1 516 ? -2.992 10.613 28.071 1.00 90.75 516 THR A O 1
ATOM 3995 N N . GLN A 1 517 ? -1.524 10.712 29.768 1.00 85.75 517 GLN A N 1
ATOM 3996 C CA . GLN A 1 517 ? -0.925 11.961 29.325 1.00 85.75 517 GLN A CA 1
ATOM 3997 C C . GLN A 1 517 ? -0.338 11.814 27.919 1.00 85.75 517 GLN A C 1
ATOM 3999 O O . GLN A 1 517 ? 0.439 10.902 27.646 1.00 85.75 517 GLN A O 1
ATOM 4004 N N . ASN A 1 518 ? -0.675 12.762 27.051 1.00 82.88 518 ASN A N 1
ATOM 4005 C CA . ASN A 1 518 ? -0.256 12.815 25.655 1.00 82.88 518 ASN A CA 1
ATOM 4006 C C . ASN A 1 518 ? -0.821 11.705 24.746 1.00 82.88 518 ASN A C 1
ATOM 4008 O O . ASN A 1 518 ? -0.373 11.572 23.606 1.00 82.88 518 ASN A O 1
ATOM 4012 N N . LEU A 1 519 ? -1.823 10.941 25.195 1.00 71.44 519 LEU A N 1
ATOM 4013 C CA . LEU A 1 519 ? -2.529 10.005 24.320 1.00 71.44 519 LEU A CA 1
ATOM 4014 C C . LEU A 1 519 ? -3.543 10.743 23.436 1.00 71.44 519 LEU A C 1
ATOM 4016 O O . LEU A 1 519 ? -4.298 11.588 23.910 1.00 71.44 519 LEU A O 1
ATOM 4020 N N . SER A 1 520 ? -3.583 10.396 22.150 1.00 80.94 520 SER A N 1
ATOM 4021 C CA . SER A 1 520 ? -4.572 10.877 21.167 1.00 80.94 520 SER A CA 1
ATOM 4022 C C . SER A 1 520 ? -5.620 9.817 20.805 1.00 80.94 520 SER A C 1
ATOM 4024 O O . SER A 1 520 ? -6.502 10.042 19.975 1.00 80.94 520 SER A O 1
ATOM 4026 N N . GLN A 1 521 ? -5.528 8.645 21.430 1.00 83.69 521 GLN A N 1
ATOM 4027 C CA . GLN A 1 521 ? -6.454 7.536 21.272 1.00 83.69 521 GLN A CA 1
ATOM 4028 C C . GLN A 1 521 ? -6.488 6.726 22.567 1.00 83.69 521 GLN A C 1
ATOM 4030 O O . GLN A 1 521 ? -5.459 6.543 23.217 1.00 83.69 521 GLN A O 1
ATOM 4035 N N . LEU A 1 522 ? -7.666 6.212 22.906 1.00 84.69 522 LEU A N 1
ATOM 4036 C CA . LEU A 1 522 ? -7.849 5.215 23.957 1.00 84.69 522 LEU A CA 1
ATOM 4037 C C . LEU A 1 522 ? -8.550 4.005 23.340 1.00 84.69 522 LEU A C 1
ATOM 4039 O O . LEU A 1 522 ? -9.657 4.135 22.812 1.00 84.69 522 LEU A O 1
ATOM 4043 N N . SER A 1 523 ? -7.882 2.853 23.358 1.00 89.12 523 SER A N 1
ATOM 4044 C CA . SER A 1 523 ? -8.365 1.598 22.778 1.00 89.12 523 SER A CA 1
ATOM 4045 C C . SER A 1 523 ? -8.290 0.453 23.773 1.00 89.12 523 SER A C 1
ATOM 4047 O O . SER A 1 523 ? -7.503 0.471 24.709 1.00 89.12 523 SER A O 1
ATOM 4049 N N . THR A 1 524 ? -9.147 -0.536 23.581 1.00 90.12 524 THR A N 1
ATOM 4050 C CA . THR A 1 524 ? -9.158 -1.770 24.354 1.00 90.12 524 THR A CA 1
ATOM 4051 C C . THR A 1 524 ? -9.778 -2.892 23.531 1.00 90.12 524 THR A C 1
ATOM 4053 O O . THR A 1 524 ? -10.282 -2.673 22.430 1.00 90.12 524 THR A O 1
ATOM 4056 N N . THR A 1 525 ? -9.755 -4.103 24.062 1.00 85.94 525 THR A N 1
ATOM 4057 C CA . THR A 1 525 ? -10.366 -5.280 23.455 1.00 85.94 525 THR A CA 1
ATOM 4058 C C . THR A 1 525 ? -11.727 -5.527 24.087 1.00 85.94 525 THR A C 1
ATOM 4060 O O . THR A 1 525 ? -11.844 -5.545 25.310 1.00 85.94 525 THR A O 1
ATOM 4063 N N . ILE A 1 526 ? -12.760 -5.775 23.280 1.00 91.00 526 ILE A N 1
ATOM 4064 C CA . ILE A 1 526 ? -14.031 -6.274 23.821 1.00 91.00 526 ILE A CA 1
ATOM 4065 C C . ILE A 1 526 ? -13.781 -7.680 24.385 1.00 91.00 526 ILE A C 1
ATOM 4067 O O . ILE A 1 526 ? -13.352 -8.545 23.618 1.00 91.00 526 ILE A O 1
ATOM 4071 N N . PRO A 1 527 ? -14.060 -7.969 25.670 1.00 94.12 527 PRO A N 1
ATOM 4072 C CA . PRO A 1 527 ? -13.882 -9.315 26.207 1.00 94.12 527 PRO A CA 1
ATOM 4073 C C . PRO A 1 527 ? -14.634 -10.364 25.378 1.00 94.12 527 PRO A C 1
ATOM 4075 O O . PRO A 1 527 ? -15.798 -10.157 25.036 1.00 94.12 527 PRO A O 1
ATOM 4078 N N . ARG A 1 528 ? -14.005 -11.504 25.058 1.00 88.75 528 ARG A N 1
ATOM 4079 C CA . ARG A 1 528 ? -14.603 -12.536 24.177 1.00 88.75 528 ARG A CA 1
ATOM 4080 C C . ARG A 1 528 ? -15.939 -13.077 24.697 1.00 88.75 528 ARG A C 1
ATOM 4082 O O . ARG A 1 528 ? -16.826 -13.397 23.914 1.00 88.75 528 ARG A O 1
ATOM 4089 N N . ASN A 1 529 ? -16.100 -13.129 26.016 1.00 91.62 529 ASN A N 1
ATOM 4090 C CA . ASN A 1 529 ? -17.328 -13.589 26.659 1.00 91.62 529 ASN A CA 1
ATOM 4091 C C . ASN A 1 529 ? -18.434 -12.527 26.714 1.00 91.62 529 ASN A C 1
ATOM 4093 O O . ASN A 1 529 ? -19.509 -12.820 27.236 1.00 91.62 529 ASN A O 1
ATOM 4097 N N . THR A 1 530 ? -18.204 -11.309 26.205 1.00 95.81 530 THR A N 1
ATOM 4098 C CA . THR A 1 530 ? -19.244 -10.272 26.115 1.00 95.81 530 THR A CA 1
ATOM 4099 C C . THR A 1 530 ? -20.420 -10.831 25.323 1.00 95.81 530 THR A C 1
ATOM 4101 O O . THR A 1 530 ? -20.185 -11.301 24.213 1.00 95.81 530 THR A O 1
ATOM 4104 N N . PRO A 1 531 ? -21.657 -10.808 25.844 1.00 96.06 531 PRO A N 1
ATOM 4105 C CA . PRO A 1 531 ? -22.812 -11.260 25.083 1.00 96.06 531 PRO A CA 1
ATOM 4106 C C . PRO A 1 531 ? -22.957 -10.531 23.750 1.00 96.06 531 PRO A C 1
ATOM 4108 O O . PRO A 1 531 ? -22.661 -9.345 23.638 1.00 96.06 531 PRO A O 1
ATOM 4111 N N . SER A 1 532 ? -23.429 -11.241 22.729 1.00 95.69 532 SER A N 1
ATOM 4112 C CA . SER A 1 532 ? -23.799 -10.577 21.477 1.00 95.69 532 SER A CA 1
ATOM 4113 C C . SER A 1 532 ? -25.027 -9.688 21.699 1.00 95.69 532 SER A C 1
ATOM 4115 O O . SER A 1 532 ? -25.917 -10.037 22.479 1.00 95.69 532 SER A O 1
ATOM 4117 N N . GLY A 1 533 ? -25.094 -8.559 21.000 1.00 95.38 533 GLY A N 1
ATOM 4118 C CA . GLY A 1 533 ? -26.214 -7.623 21.082 1.00 95.38 533 GLY A CA 1
ATOM 4119 C C . GLY A 1 533 ? -25.790 -6.175 20.895 1.00 95.38 533 GLY A C 1
ATOM 4120 O O . GLY A 1 533 ? -24.629 -5.886 20.621 1.00 95.38 533 GLY A O 1
ATOM 4121 N N . ASP A 1 534 ? -26.739 -5.262 21.055 1.00 96.94 534 ASP A N 1
ATOM 4122 C CA . ASP A 1 534 ? -26.484 -3.829 20.960 1.00 96.94 534 ASP A CA 1
ATOM 4123 C C . ASP A 1 534 ? -25.900 -3.272 22.264 1.00 96.94 534 ASP A C 1
ATOM 4125 O O . ASP A 1 534 ? -26.337 -3.610 23.371 1.00 96.94 534 ASP A O 1
ATOM 4129 N N . TYR A 1 535 ? -24.930 -2.371 22.122 1.00 97.75 535 TYR A N 1
ATOM 4130 C CA . TYR A 1 535 ? -24.268 -1.694 23.226 1.00 97.75 535 TYR A CA 1
ATOM 4131 C C . TYR A 1 535 ? -24.070 -0.206 22.937 1.00 97.75 535 TYR A C 1
ATOM 4133 O O . TYR A 1 535 ? -23.884 0.226 21.797 1.00 97.75 535 TYR A O 1
ATOM 4141 N N . LEU A 1 536 ? -24.021 0.577 24.013 1.00 97.88 536 LEU A N 1
ATOM 4142 C CA . LEU A 1 536 ? -23.308 1.848 24.008 1.00 97.88 536 LEU A CA 1
ATOM 4143 C C . LEU A 1 536 ? -21.888 1.612 24.519 1.00 97.88 536 LEU A C 1
ATOM 4145 O O . LEU A 1 536 ? -21.696 1.159 25.647 1.00 97.88 536 LEU A O 1
ATOM 4149 N N . LEU A 1 537 ? -20.893 1.933 23.700 1.00 97.62 537 LEU A N 1
ATOM 4150 C CA . LEU A 1 537 ? -19.499 2.023 24.120 1.00 97.62 537 LEU A CA 1
ATOM 4151 C C . LEU A 1 537 ? -19.272 3.433 24.661 1.00 97.62 537 LEU A C 1
ATOM 4153 O O . LEU A 1 537 ? -19.468 4.397 23.930 1.00 97.62 537 LEU A O 1
ATOM 4157 N N . ARG A 1 538 ? -18.875 3.581 25.922 1.00 97.56 538 ARG A N 1
ATOM 4158 C CA . ARG A 1 538 ? -18.668 4.885 26.564 1.00 97.56 538 ARG A CA 1
ATOM 4159 C C . ARG A 1 538 ? -17.215 5.053 26.957 1.00 97.56 538 ARG A C 1
ATOM 4161 O O . ARG A 1 538 ? -16.653 4.173 27.602 1.00 97.56 538 ARG A O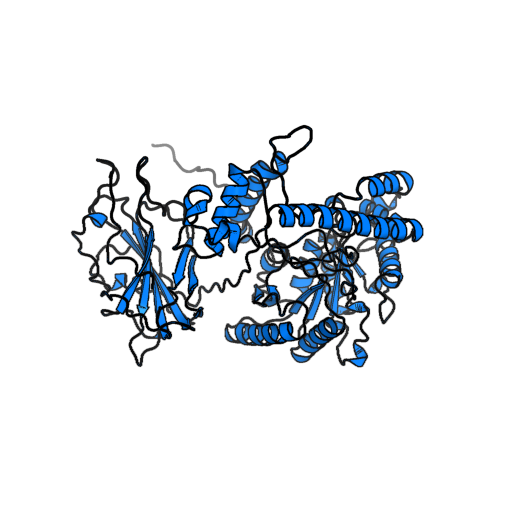 1
ATOM 4168 N N . ILE A 1 539 ? -16.646 6.203 26.628 1.00 96.44 539 ILE A N 1
ATOM 4169 C CA . ILE A 1 539 ? -15.335 6.638 27.103 1.00 96.44 539 ILE A CA 1
ATOM 4170 C C . ILE A 1 539 ? -15.493 7.762 28.118 1.00 96.44 539 ILE A C 1
ATOM 4172 O O . ILE A 1 539 ? -16.352 8.632 27.962 1.00 96.44 539 ILE A O 1
ATOM 4176 N N . GLU A 1 540 ? -14.644 7.755 29.139 1.00 95.88 540 GLU A N 1
ATOM 4177 C CA . GLU A 1 540 ? -14.470 8.890 30.035 1.00 95.88 540 GLU A CA 1
ATOM 4178 C C . GLU A 1 540 ? -12.995 9.183 30.293 1.00 95.88 540 GLU A C 1
ATOM 4180 O O . GLU A 1 540 ? -12.195 8.267 30.484 1.00 95.88 540 GLU A O 1
ATOM 4185 N N . GLN A 1 541 ? -12.658 10.468 30.349 1.00 96.81 541 GLN A N 1
ATOM 4186 C CA . GLN A 1 541 ? -11.416 10.969 30.924 1.00 96.81 541 GLN A CA 1
ATOM 4187 C C . GLN A 1 541 ? -11.759 11.909 32.081 1.00 96.81 541 GLN A C 1
ATOM 4189 O O . GLN A 1 541 ? -12.659 12.741 31.960 1.00 96.81 541 GLN A O 1
ATOM 4194 N N . ILE A 1 542 ? -11.066 11.751 33.209 1.00 97.50 542 ILE A N 1
ATOM 4195 C CA . ILE A 1 542 ? -11.290 12.553 34.414 1.00 97.50 542 ILE A CA 1
ATOM 4196 C C . ILE A 1 542 ? -10.098 13.487 34.592 1.00 97.50 542 ILE A C 1
ATOM 4198 O O . ILE A 1 542 ? -9.020 13.050 34.973 1.00 97.50 542 ILE A O 1
ATOM 4202 N N . GLY A 1 543 ? -10.272 14.780 34.339 1.00 96.88 543 GLY A N 1
ATOM 4203 C CA . GLY A 1 543 ? -9.285 15.807 34.646 1.00 96.88 543 GLY A CA 1
ATOM 4204 C C . GLY A 1 543 ? -9.248 16.118 36.144 1.00 96.88 543 GLY A C 1
ATOM 4205 O O . GLY A 1 543 ? -10.234 16.584 36.706 1.00 96.88 543 GLY A O 1
ATOM 4206 N N . LEU A 1 544 ? -8.087 15.918 36.770 1.00 96.50 544 LEU A N 1
ATOM 4207 C CA . LEU A 1 544 ? -7.814 16.147 38.199 1.00 96.50 544 LEU A CA 1
ATOM 4208 C C . LEU A 1 544 ? -6.814 17.291 38.447 1.00 96.50 544 LEU A C 1
ATOM 4210 O O . LEU A 1 544 ? -6.350 17.502 39.564 1.00 96.50 544 LEU A O 1
ATOM 4214 N N . HIS A 1 545 ? -6.484 18.048 37.400 1.00 92.50 545 HIS A N 1
ATOM 4215 C CA . HIS A 1 545 ? -5.568 19.192 37.451 1.00 92.50 545 HIS A CA 1
ATOM 4216 C C . HIS A 1 545 ? -6.081 20.369 38.303 1.00 92.50 545 HIS A C 1
ATOM 4218 O O . HIS A 1 545 ? -5.306 21.250 38.662 1.00 92.50 545 HIS A O 1
ATOM 4224 N N . VAL A 1 546 ? -7.371 20.396 38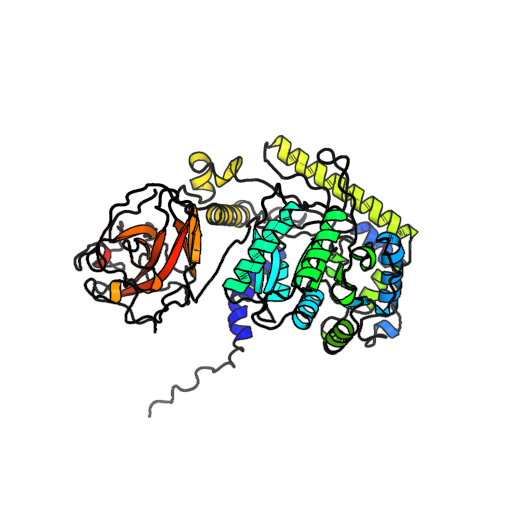.651 1.00 91.31 546 VAL A N 1
ATOM 4225 C CA . VAL A 1 546 ? -7.914 21.315 39.657 1.00 91.31 546 VAL A CA 1
ATOM 4226 C C . VAL A 1 546 ? -8.256 20.508 40.903 1.00 91.31 546 VAL A C 1
ATOM 4228 O O . VAL A 1 546 ? -9.205 19.724 40.910 1.00 91.31 546 VAL A O 1
ATOM 4231 N N . ALA A 1 547 ? -7.478 20.700 41.970 1.00 87.06 547 ALA A N 1
ATOM 4232 C CA . ALA A 1 547 ? -7.655 19.961 43.216 1.00 87.06 547 ALA A CA 1
ATOM 4233 C C . ALA A 1 547 ? -9.091 20.108 43.757 1.00 87.06 547 ALA A C 1
ATOM 4235 O O . ALA A 1 547 ? -9.599 21.221 43.916 1.00 87.06 547 ALA A O 1
ATOM 4236 N N . GLY A 1 548 ? -9.745 18.974 44.027 1.00 87.19 548 GLY A N 1
ATOM 4237 C CA . GLY A 1 548 ? -11.112 18.917 44.554 1.00 87.19 548 GLY A CA 1
ATOM 4238 C C . GLY A 1 548 ? -12.224 19.294 43.565 1.00 87.19 548 GLY A C 1
ATOM 4239 O O . GLY A 1 548 ? -13.379 19.375 43.976 1.00 87.19 548 GLY A O 1
ATOM 4240 N N . LYS A 1 549 ? -11.909 19.530 42.283 1.00 93.00 549 LYS A N 1
ATOM 4241 C CA . LYS A 1 549 ? -12.886 19.854 41.230 1.00 93.00 549 LYS A CA 1
ATOM 4242 C C . LYS A 1 549 ? -12.672 18.955 40.004 1.00 93.00 549 LYS A C 1
ATOM 4244 O O . LYS A 1 549 ? -12.130 19.423 39.001 1.00 93.00 549 LYS A O 1
ATOM 4249 N N . PRO A 1 550 ? -13.042 17.663 40.085 1.00 95.81 550 PRO A N 1
ATOM 4250 C CA . PRO A 1 550 ? -12.874 16.737 38.972 1.00 95.81 550 PRO A CA 1
ATOM 4251 C C . PRO A 1 550 ? -13.710 17.175 37.763 1.00 95.81 550 PRO A C 1
ATOM 4253 O O . PRO A 1 550 ? -14.849 17.619 37.904 1.00 95.81 550 PRO A O 1
ATOM 4256 N N . GLN A 1 551 ? -13.142 17.014 36.573 1.00 96.50 551 GLN A N 1
ATOM 4257 C CA . GLN A 1 551 ? -13.769 17.374 35.304 1.00 96.50 551 GLN A CA 1
ATOM 4258 C C . GLN A 1 551 ? -13.898 16.144 34.412 1.00 96.50 551 GLN A C 1
ATOM 4260 O O . GLN A 1 551 ? -12.887 15.552 34.049 1.00 96.50 551 GLN A O 1
ATOM 4265 N N . TYR A 1 552 ? -15.117 15.758 34.040 1.00 97.19 552 TYR A N 1
ATOM 4266 C CA . TYR A 1 552 ? -15.350 14.599 33.181 1.00 97.19 552 TYR A CA 1
ATOM 4267 C C . TYR A 1 552 ? -15.511 15.003 31.718 1.00 97.19 552 TYR A C 1
ATOM 4269 O O . TYR A 1 552 ? -16.357 15.831 31.375 1.00 97.19 552 TYR A O 1
ATOM 4277 N N . TYR A 1 553 ? -14.751 14.343 30.852 1.00 95.31 553 TYR A N 1
ATOM 4278 C CA . TYR A 1 553 ? -14.846 14.436 29.400 1.00 95.31 553 TYR A CA 1
ATOM 4279 C C . TYR A 1 553 ? -15.359 13.100 28.875 1.00 95.31 553 TYR A C 1
ATOM 4281 O O . TYR A 1 553 ? -14.708 12.071 29.050 1.00 95.31 553 TYR A O 1
ATOM 4289 N N . ILE A 1 554 ? -16.565 13.104 28.307 1.00 95.62 554 ILE A N 1
ATOM 4290 C CA . ILE A 1 554 ? -17.333 11.884 28.029 1.00 95.62 554 ILE A CA 1
ATOM 4291 C C . ILE A 1 554 ? -17.777 11.873 26.572 1.00 95.62 554 ILE A C 1
ATOM 4293 O O . ILE A 1 554 ? -18.210 12.896 26.038 1.00 95.62 554 ILE A O 1
ATOM 4297 N N . SER A 1 555 ? -17.725 10.698 25.953 1.00 94.06 555 SER A N 1
ATOM 4298 C CA . SER A 1 555 ? -18.363 10.430 24.666 1.00 94.06 555 SER A CA 1
ATOM 4299 C C . SER A 1 555 ? -18.910 9.002 24.633 1.00 94.06 555 SER A C 1
ATOM 4301 O O . SER A 1 555 ? -18.475 8.139 25.398 1.00 94.06 555 SER A O 1
ATOM 4303 N N . CYS A 1 556 ? -19.876 8.755 23.752 1.00 95.94 556 CYS A N 1
ATOM 4304 C CA . CYS A 1 556 ? -20.440 7.430 23.521 1.00 95.94 556 CYS A CA 1
ATOM 4305 C C . CYS A 1 556 ? -20.432 7.091 22.036 1.00 95.94 556 CYS A C 1
ATOM 4307 O O . CYS A 1 556 ? -20.601 7.972 21.200 1.00 95.94 556 CYS A O 1
ATOM 4309 N N . ALA A 1 557 ? -20.343 5.809 21.715 1.00 95.88 557 ALA A N 1
ATOM 4310 C CA . ALA A 1 557 ? -20.561 5.266 20.385 1.00 95.88 557 ALA A CA 1
ATOM 4311 C C . ALA A 1 557 ? -21.589 4.130 20.431 1.00 95.88 557 ALA A C 1
ATOM 4313 O O . ALA A 1 557 ? -21.743 3.462 21.454 1.00 95.88 557 ALA A O 1
ATOM 4314 N N . GLN A 1 558 ? -22.299 3.927 19.326 1.00 94.44 558 GLN A N 1
ATOM 4315 C CA . GLN A 1 558 ? -23.282 2.858 19.164 1.00 94.44 558 GLN A CA 1
ATOM 4316 C C . GLN A 1 558 ? -22.624 1.691 18.438 1.00 94.44 558 GLN A C 1
ATOM 4318 O O . GLN A 1 558 ? -22.123 1.858 17.324 1.00 94.44 558 GLN A O 1
ATOM 4323 N N . ILE A 1 559 ? -22.623 0.515 19.062 1.00 95.44 559 ILE A N 1
ATOM 4324 C CA . ILE A 1 559 ? -22.040 -0.692 18.476 1.00 95.44 559 ILE A CA 1
ATOM 4325 C C . ILE A 1 559 ? -22.974 -1.892 18.639 1.00 95.44 559 ILE A C 1
ATOM 4327 O O . ILE A 1 559 ? -23.745 -1.965 19.595 1.00 95.44 559 ILE A O 1
ATOM 4331 N N . THR A 1 560 ? -22.857 -2.859 17.738 1.00 94.25 560 THR A N 1
ATOM 4332 C CA . THR A 1 560 ? -23.448 -4.191 17.872 1.00 94.25 560 THR A CA 1
ATOM 4333 C C . THR A 1 560 ? -22.308 -5.184 18.046 1.00 94.25 560 THR A C 1
ATOM 4335 O O . THR A 1 560 ? -21.478 -5.348 17.155 1.00 94.25 560 THR A O 1
ATOM 4338 N N . VAL A 1 561 ? -22.248 -5.841 19.202 1.00 92.94 561 VAL A N 1
ATOM 4339 C CA . VAL A 1 561 ? -21.268 -6.894 19.473 1.00 92.94 561 VAL A CA 1
ATOM 4340 C C . VAL A 1 561 ? -21.745 -8.197 18.834 1.00 92.94 561 VAL A C 1
ATOM 4342 O O . VAL A 1 561 ? -22.859 -8.650 19.100 1.00 92.94 561 VAL A O 1
ATOM 4345 N N . THR A 1 562 ? -20.902 -8.814 18.007 1.00 88.50 562 THR A N 1
ATOM 4346 C CA . THR A 1 562 ? -21.168 -10.091 17.325 1.00 88.50 562 THR A CA 1
ATOM 4347 C C . THR A 1 562 ? -20.192 -11.179 17.771 1.00 88.50 562 THR A C 1
ATOM 4349 O O . THR A 1 562 ? -19.101 -10.887 18.253 1.00 88.50 562 THR A O 1
ATOM 4352 N N . GLY A 1 563 ? -20.566 -12.457 17.641 1.00 83.19 563 GLY A N 1
ATOM 4353 C CA . GLY A 1 563 ? -19.674 -13.576 17.994 1.00 83.19 563 GLY A CA 1
ATOM 4354 C C . GLY A 1 563 ? -19.298 -13.647 19.482 1.00 83.19 563 GLY A C 1
ATOM 4355 O O . GLY A 1 563 ? -18.272 -14.221 19.835 1.00 83.19 563 GLY A O 1
ATOM 4356 N N . GLY A 1 564 ? -20.108 -13.026 20.337 1.00 84.56 564 GLY A N 1
ATOM 4357 C CA . GLY A 1 564 ? -19.932 -12.958 21.782 1.00 84.56 564 GLY A CA 1
ATOM 4358 C C . GLY A 1 564 ? -20.368 -14.212 22.545 1.00 84.56 564 GLY A C 1
ATOM 4359 O O . GLY A 1 564 ? -21.180 -14.994 22.049 1.00 84.56 564 GLY A O 1
ATOM 4360 N N . GLY A 1 565 ? -19.840 -14.390 23.760 1.00 87.25 565 GLY A N 1
ATOM 4361 C CA . GLY A 1 565 ? -20.143 -15.518 24.653 1.00 87.25 565 GLY A CA 1
ATOM 4362 C C . GLY A 1 565 ? -21.366 -15.320 25.561 1.00 87.25 565 GLY A C 1
ATOM 4363 O O . GLY A 1 565 ? -22.269 -14.540 25.275 1.00 87.25 565 GLY A O 1
ATOM 4364 N N . SER A 1 566 ? -21.408 -16.045 26.682 1.00 93.06 566 SER A N 1
ATOM 4365 C CA . SER A 1 566 ? -22.510 -16.015 27.662 1.00 93.06 566 SER A CA 1
ATOM 4366 C C . SER A 1 566 ? -22.122 -15.348 28.989 1.00 93.06 566 SER A C 1
ATOM 4368 O O . SER A 1 566 ? -22.621 -15.732 30.048 1.00 93.06 566 SER A O 1
ATOM 4370 N N . GLY A 1 567 ? -21.179 -14.402 28.958 1.00 93.38 567 GLY A N 1
ATOM 4371 C CA . GLY A 1 567 ? -20.680 -13.715 30.147 1.00 93.38 567 GLY A CA 1
ATOM 4372 C C . GLY A 1 567 ? -21.753 -12.868 30.834 1.00 93.38 567 GLY A C 1
ATOM 4373 O O . GLY A 1 567 ? -22.635 -12.303 30.188 1.00 93.38 567 GLY A O 1
ATOM 4374 N N . ASN A 1 568 ? -21.663 -12.751 32.159 1.00 94.62 568 ASN A N 1
ATOM 4375 C CA . ASN A 1 568 ? -22.563 -11.924 32.964 1.00 94.62 568 ASN A CA 1
ATOM 4376 C C . ASN A 1 568 ? -21.752 -10.913 33.795 1.00 94.62 568 ASN A C 1
ATOM 4378 O O . ASN A 1 568 ? -21.467 -11.177 34.967 1.00 94.62 568 ASN A O 1
ATOM 4382 N N . PRO A 1 569 ? -21.319 -9.789 33.194 1.00 94.56 569 PRO A N 1
ATOM 4383 C CA . PRO A 1 569 ? -20.496 -8.806 33.886 1.00 94.56 569 PRO A CA 1
ATOM 4384 C C . PRO A 1 569 ? -21.259 -8.137 35.040 1.00 94.56 569 PRO A C 1
ATOM 4386 O O . PRO A 1 569 ? -22.469 -7.912 34.928 1.00 94.56 569 PRO A O 1
ATOM 4389 N N . PRO A 1 570 ? -20.576 -7.751 36.134 1.00 93.00 570 PRO A N 1
ATOM 4390 C CA . PRO A 1 570 ? -21.187 -6.950 37.187 1.00 93.00 570 PRO A CA 1
ATOM 4391 C C . PRO A 1 570 ? -21.549 -5.563 36.641 1.00 93.00 570 PRO A C 1
ATOM 4393 O O . PRO A 1 570 ? -20.677 -4.807 36.211 1.00 93.00 570 PRO A O 1
ATOM 4396 N N . LYS A 1 571 ? -22.845 -5.233 36.657 1.00 96.12 571 LYS A N 1
ATOM 4397 C CA . LYS A 1 571 ? -23.372 -3.983 36.094 1.00 96.12 571 LYS A CA 1
ATOM 4398 C C . LYS A 1 571 ? -23.540 -2.901 37.157 1.00 96.12 571 LYS A C 1
ATOM 4400 O O . LYS A 1 571 ? -23.959 -3.179 38.279 1.00 96.12 571 LYS A O 1
ATOM 4405 N N . VAL A 1 572 ? -23.267 -1.662 36.766 1.00 97.25 572 VAL A N 1
ATOM 4406 C CA . VAL A 1 572 ? -23.475 -0.441 37.551 1.00 97.25 572 VAL A CA 1
ATOM 4407 C C . VAL A 1 572 ? -24.387 0.534 36.807 1.00 97.25 572 VAL A C 1
ATOM 4409 O O . VAL A 1 572 ? -24.588 0.432 35.593 1.00 97.25 572 VAL A O 1
ATOM 4412 N N . SER A 1 573 ? -24.939 1.498 37.547 1.00 96.69 573 SER A N 1
ATOM 4413 C CA . SER A 1 573 ? -25.709 2.610 36.980 1.00 96.69 573 SER A CA 1
ATOM 4414 C C . SER A 1 573 ? -24.819 3.817 36.705 1.00 96.69 573 SER A C 1
ATOM 4416 O O . SER A 1 573 ? -23.960 4.155 37.517 1.00 96.69 573 SER A O 1
ATOM 4418 N N . ILE A 1 574 ? -25.051 4.492 35.582 1.00 95.50 574 ILE A N 1
ATOM 4419 C CA . ILE A 1 574 ? -24.461 5.799 35.278 1.00 95.50 574 ILE A CA 1
ATOM 4420 C C . ILE A 1 574 ? -25.624 6.788 35.073 1.00 95.50 574 ILE A C 1
ATOM 4422 O O . ILE A 1 574 ? -26.532 6.469 34.308 1.00 95.50 574 ILE A O 1
ATOM 4426 N N . PRO A 1 575 ? -25.646 7.954 35.749 1.00 94.88 575 PRO A N 1
ATOM 4427 C CA . PRO A 1 575 ? -24.821 8.290 36.915 1.00 94.88 575 PRO A CA 1
ATOM 4428 C C . PRO A 1 575 ? -25.075 7.342 38.108 1.00 94.88 575 PRO A C 1
ATOM 4430 O O . PRO A 1 575 ? -26.091 6.652 38.159 1.00 94.88 575 PRO A O 1
ATOM 4433 N N . GLY A 1 576 ? -24.155 7.324 39.080 1.00 92.62 576 GLY A N 1
ATOM 4434 C CA . GLY A 1 576 ? -24.312 6.581 40.344 1.00 92.62 576 GLY A CA 1
ATOM 4435 C C . GLY A 1 576 ? -23.235 5.536 40.646 1.00 92.62 576 GLY A C 1
ATOM 4436 O O . GLY A 1 576 ? -23.172 5.046 41.768 1.00 92.62 576 GLY A O 1
ATOM 4437 N N . TYR A 1 577 ? -22.361 5.218 39.688 1.00 94.62 577 TYR A N 1
ATOM 4438 C CA . TYR A 1 577 ? -21.265 4.261 39.887 1.00 94.62 577 TYR A CA 1
ATOM 4439 C C . TYR A 1 577 ? -20.122 4.791 40.771 1.00 94.62 577 TYR A C 1
ATOM 4441 O O . TYR A 1 577 ? -19.286 4.007 41.219 1.00 94.62 577 TYR A O 1
ATOM 4449 N N . VAL A 1 578 ? -20.070 6.106 41.000 1.00 94.44 578 VAL A N 1
ATOM 4450 C CA . VAL A 1 578 ? -19.025 6.789 41.769 1.00 94.44 578 VAL A CA 1
ATOM 4451 C C . VAL A 1 578 ? -19.647 7.851 42.681 1.00 94.44 578 VAL A C 1
ATOM 4453 O O . VAL A 1 578 ? -20.589 8.545 42.294 1.00 94.44 578 VAL A O 1
ATOM 4456 N N . SER A 1 579 ? -19.132 7.967 43.908 1.00 92.75 579 SER A N 1
ATOM 4457 C CA . SER A 1 579 ? -19.531 9.009 44.864 1.00 92.75 579 SER A CA 1
ATOM 4458 C C . SER A 1 579 ? -18.743 10.296 44.622 1.00 92.75 579 SER A C 1
ATOM 4460 O O . SER A 1 579 ? -17.564 10.247 44.286 1.00 92.75 579 SER A O 1
ATOM 4462 N N . ALA A 1 580 ? -19.341 11.460 44.895 1.00 91.00 580 ALA A N 1
ATOM 4463 C CA . ALA A 1 580 ? -18.621 12.740 44.870 1.00 91.00 580 ALA A CA 1
ATOM 4464 C C . ALA A 1 580 ? -17.461 12.786 45.886 1.00 91.00 580 ALA A C 1
ATOM 4466 O O . ALA A 1 580 ? -16.529 13.566 45.730 1.00 91.00 580 ALA A O 1
ATOM 4467 N N . SER A 1 581 ? -17.522 11.942 46.920 1.00 92.19 581 SER A N 1
ATOM 4468 C CA . SER A 1 581 ? -16.497 11.799 47.956 1.00 92.19 581 SER A CA 1
ATOM 4469 C C . SER A 1 581 ? -15.473 10.694 47.663 1.00 92.19 581 SER A C 1
ATOM 4471 O O . SER A 1 581 ? -14.754 10.293 48.577 1.00 92.19 581 SER A O 1
ATOM 4473 N N . ASP A 1 582 ? -15.450 10.130 46.451 1.00 95.31 582 ASP A N 1
ATOM 4474 C CA . ASP A 1 582 ? -14.497 9.076 46.092 1.00 95.31 582 ASP A CA 1
ATOM 4475 C C . ASP A 1 582 ? -13.046 9.593 46.228 1.00 95.31 582 ASP A C 1
ATOM 4477 O O . ASP A 1 582 ? -12.721 10.655 45.681 1.00 95.31 582 ASP A O 1
ATOM 4481 N N . PRO A 1 583 ? -12.152 8.880 46.943 1.00 93.31 583 PRO A N 1
ATOM 4482 C CA . PRO A 1 583 ? -10.770 9.319 47.135 1.00 93.31 583 PRO A CA 1
ATOM 4483 C C . PRO A 1 583 ? -10.006 9.556 45.826 1.00 93.31 583 PRO A C 1
ATOM 4485 O O . PRO A 1 583 ? -9.159 10.447 45.768 1.00 93.31 583 PRO A O 1
ATOM 4488 N N . GLY A 1 584 ? -10.316 8.802 44.766 1.00 93.69 584 GLY A N 1
ATOM 4489 C CA . GLY A 1 584 ? -9.707 8.963 43.447 1.00 93.69 584 GLY A CA 1
ATOM 4490 C C . GLY A 1 584 ? -10.146 10.238 42.719 1.00 93.69 584 GLY A C 1
ATOM 4491 O O . GLY A 1 584 ? -9.457 10.667 41.793 1.00 93.69 584 GLY A O 1
ATOM 4492 N N . LEU A 1 585 ? -11.245 10.870 43.150 1.00 94.81 585 LEU A N 1
ATOM 4493 C CA . LEU A 1 585 ? -11.706 12.179 42.670 1.00 94.81 585 LEU A CA 1
ATOM 4494 C C . LEU A 1 585 ? -11.229 13.337 43.552 1.00 94.81 585 LEU A C 1
ATOM 4496 O O . LEU A 1 585 ? -10.995 14.437 43.055 1.00 94.81 585 LEU A O 1
ATOM 4500 N N . ALA A 1 586 ? -11.086 13.095 44.856 1.00 90.50 586 ALA A N 1
ATOM 4501 C CA . ALA A 1 586 ? -10.664 14.099 45.831 1.00 90.50 586 ALA A CA 1
ATOM 4502 C C . ALA A 1 586 ? -9.134 14.271 45.928 1.00 90.50 586 ALA A C 1
ATOM 4504 O O . ALA A 1 586 ? -8.663 15.145 46.658 1.00 90.50 586 ALA A O 1
ATOM 4505 N N . VAL A 1 587 ? -8.353 13.441 45.227 1.00 91.00 587 VAL A N 1
ATOM 4506 C CA . VAL A 1 587 ? -6.886 13.451 45.300 1.00 91.00 587 VAL A CA 1
ATOM 4507 C C . VAL A 1 587 ? -6.294 14.812 44.901 1.00 91.00 587 VAL A C 1
ATOM 4509 O O . VAL A 1 587 ? -6.688 15.425 43.909 1.00 91.00 587 VAL A O 1
ATOM 4512 N N . ASN A 1 588 ? -5.297 15.276 45.658 1.00 92.50 588 ASN A N 1
ATOM 4513 C CA . ASN A 1 588 ? -4.432 16.380 45.246 1.00 92.50 588 ASN A CA 1
ATOM 4514 C C . ASN A 1 588 ? -3.197 15.798 44.551 1.00 92.50 588 ASN A C 1
ATOM 4516 O O . ASN A 1 588 ? -2.389 15.125 45.183 1.00 92.50 588 ASN A O 1
ATOM 4520 N N . ILE A 1 589 ? -3.060 16.053 43.251 1.00 93.75 589 ILE A N 1
ATOM 4521 C CA . ILE A 1 589 ? -1.989 15.468 42.433 1.00 93.75 589 ILE A CA 1
ATOM 4522 C C . ILE A 1 589 ? -0.660 16.234 42.518 1.00 93.75 589 ILE A C 1
ATOM 4524 O O . ILE A 1 589 ? 0.341 15.777 41.971 1.00 93.75 589 ILE A O 1
ATOM 4528 N N . TYR A 1 590 ? -0.642 17.389 43.193 1.00 92.31 590 TYR A N 1
ATOM 4529 C CA . TYR A 1 590 ? 0.525 18.268 43.281 1.00 92.31 590 TYR A CA 1
ATOM 4530 C C . TYR A 1 590 ? 1.246 18.170 44.623 1.00 92.31 590 TYR A C 1
ATOM 4532 O O . TYR A 1 590 ? 2.475 18.146 44.647 1.00 92.31 590 TYR A O 1
ATOM 4540 N N . ASN A 1 591 ? 0.511 18.150 45.742 1.00 88.62 591 ASN A N 1
ATOM 4541 C CA . ASN A 1 591 ? 1.127 18.122 47.068 1.00 88.62 591 ASN A CA 1
ATOM 4542 C C . ASN A 1 591 ? 0.183 17.580 48.171 1.00 88.62 591 ASN A C 1
ATOM 4544 O O . ASN A 1 591 ? -0.892 18.156 48.364 1.00 88.62 591 ASN A O 1
ATOM 4548 N N . PRO A 1 592 ? 0.595 16.557 48.949 1.00 90.38 592 PRO A N 1
ATOM 4549 C CA . PRO A 1 592 ? 1.746 15.690 48.681 1.00 90.38 592 PRO A CA 1
ATOM 4550 C C . PRO A 1 592 ? 1.542 14.916 47.373 1.00 90.38 592 PRO A C 1
ATOM 4552 O O . PRO A 1 592 ? 0.420 14.540 47.044 1.00 90.38 592 PRO A O 1
ATOM 4555 N N . VAL A 1 593 ? 2.622 14.690 46.621 1.00 91.69 593 VAL A N 1
ATOM 4556 C CA . VAL A 1 593 ? 2.557 13.903 45.381 1.00 91.69 593 VAL A CA 1
ATOM 4557 C C . VAL A 1 593 ? 2.072 12.483 45.717 1.00 91.69 593 VAL A C 1
ATOM 4559 O O . VAL A 1 593 ? 2.667 11.847 46.594 1.00 91.69 593 VAL A O 1
ATOM 4562 N N . PRO A 1 594 ? 1.020 11.964 45.056 1.00 92.69 594 PRO A N 1
ATOM 4563 C CA . PRO A 1 594 ? 0.480 10.652 45.387 1.00 92.69 594 PRO A CA 1
ATOM 4564 C C . PRO A 1 594 ? 1.496 9.527 45.166 1.00 92.69 594 PRO A C 1
ATOM 4566 O O . PRO A 1 594 ? 2.144 9.441 44.124 1.00 92.69 594 PRO A O 1
ATOM 4569 N N . THR A 1 595 ? 1.591 8.621 46.137 1.00 93.75 595 THR A N 1
ATOM 4570 C CA . THR A 1 595 ? 2.386 7.381 46.048 1.00 93.75 595 THR A CA 1
ATOM 4571 C C . THR A 1 595 ? 1.540 6.161 45.681 1.00 93.75 595 THR A C 1
ATOM 4573 O O . THR A 1 595 ? 2.076 5.085 45.431 1.00 93.75 595 THR A O 1
ATOM 4576 N N . SER A 1 596 ? 0.218 6.325 45.643 1.00 93.81 596 SER A N 1
ATOM 4577 C CA . SER A 1 596 ? -0.748 5.349 45.145 1.00 93.81 596 SER A CA 1
ATOM 4578 C C . SER A 1 596 ? -1.960 6.082 44.563 1.00 93.81 596 SER A C 1
ATOM 4580 O O . SER A 1 596 ? -2.220 7.240 44.897 1.00 93.81 596 SER A O 1
ATOM 4582 N N . TYR A 1 597 ? -2.684 5.427 43.658 1.00 95.25 597 TYR A N 1
ATOM 4583 C CA . TYR A 1 597 ? -3.881 5.956 43.013 1.00 95.25 597 TYR A CA 1
ATOM 4584 C C . TYR A 1 597 ? -4.753 4.790 42.555 1.00 95.25 597 TYR A C 1
ATOM 4586 O O . TYR A 1 597 ? -4.245 3.833 41.975 1.00 95.25 597 TYR A O 1
ATOM 4594 N N . THR A 1 598 ? -6.055 4.876 42.811 1.00 95.94 598 THR A N 1
ATOM 4595 C CA . THR A 1 598 ? -7.052 3.915 42.325 1.00 95.94 598 THR A CA 1
ATOM 4596 C C . THR A 1 598 ? -7.986 4.647 41.376 1.00 95.94 598 THR A C 1
ATOM 4598 O O . THR A 1 598 ? -8.491 5.715 41.724 1.00 95.94 598 THR A O 1
ATOM 4601 N N . VAL A 1 599 ? -8.197 4.094 40.181 1.00 97.38 599 VAL A N 1
ATOM 4602 C CA . VAL A 1 599 ? -9.145 4.663 39.219 1.00 97.38 599 VAL A CA 1
ATOM 4603 C C . VAL A 1 599 ? -10.564 4.526 39.788 1.00 97.38 599 VAL A C 1
ATOM 4605 O O . VAL A 1 599 ? -10.941 3.419 40.180 1.00 97.38 599 VAL A O 1
ATOM 4608 N N . PRO A 1 600 ? -11.366 5.605 39.840 1.00 96.12 600 PRO A N 1
ATOM 4609 C CA . PRO A 1 600 ? -12.729 5.534 40.353 1.00 96.12 600 PRO A CA 1
ATOM 4610 C C . PRO A 1 600 ? -13.625 4.542 39.591 1.00 96.12 600 PRO A C 1
ATOM 4612 O O . PRO A 1 600 ? -13.453 4.283 38.393 1.00 96.12 600 PRO A O 1
ATOM 4615 N N . GLY A 1 601 ? -14.632 4.012 40.288 1.00 94.75 601 GLY A N 1
ATOM 4616 C CA . GLY A 1 601 ? -15.669 3.150 39.714 1.00 94.75 601 GLY A CA 1
ATOM 4617 C C . GLY A 1 601 ? -15.432 1.638 39.849 1.00 94.75 601 GLY A C 1
ATOM 4618 O O . GLY A 1 601 ? -14.583 1.206 40.629 1.00 94.75 601 GLY A O 1
ATOM 4619 N N . PRO A 1 602 ? -16.210 0.799 39.131 1.00 95.44 602 PRO A N 1
ATOM 4620 C CA . PRO A 1 602 ? -16.115 -0.656 39.246 1.00 95.44 602 PRO A CA 1
ATOM 4621 C C . PRO A 1 602 ? -14.776 -1.176 38.711 1.00 95.44 602 PRO A C 1
ATOM 4623 O O . PRO A 1 602 ? -14.098 -0.495 37.943 1.00 95.44 602 PRO A O 1
ATOM 4626 N N . ARG A 1 603 ? -14.415 -2.411 39.073 1.00 95.62 603 ARG A N 1
ATOM 4627 C CA . ARG A 1 603 ? -13.253 -3.096 38.484 1.00 95.62 603 ARG A CA 1
ATOM 4628 C C . ARG A 1 603 ? -13.478 -3.378 36.997 1.00 95.62 603 ARG A C 1
ATOM 4630 O O . ARG A 1 603 ? -14.616 -3.588 36.576 1.00 95.62 603 ARG A O 1
ATOM 4637 N N . VAL A 1 604 ? -12.386 -3.427 36.234 1.00 96.75 604 VAL A N 1
ATOM 4638 C CA . VAL A 1 604 ? -12.397 -3.901 34.845 1.00 96.75 604 VAL A CA 1
ATOM 4639 C C . VAL A 1 604 ? -12.871 -5.353 34.803 1.00 96.75 604 VAL A C 1
ATOM 4641 O O . VAL A 1 604 ? -12.370 -6.202 35.540 1.00 96.75 604 VAL A O 1
ATOM 4644 N N . TRP A 1 605 ? -13.845 -5.632 33.943 1.00 96.00 605 TRP A N 1
ATOM 4645 C CA . TRP A 1 605 ? -14.278 -6.979 33.616 1.00 96.00 605 TRP A CA 1
ATOM 4646 C C . TRP A 1 605 ? -13.532 -7.470 32.376 1.00 96.00 605 TRP A C 1
ATOM 4648 O O . TRP A 1 605 ? -13.588 -6.842 31.321 1.00 96.00 605 TRP A O 1
ATOM 4658 N N . THR A 1 606 ? -12.840 -8.598 32.510 1.00 86.38 606 THR A N 1
ATOM 4659 C CA . THR A 1 606 ? -11.932 -9.139 31.487 1.00 86.38 606 THR A CA 1
ATOM 4660 C C . THR A 1 606 ? -12.529 -10.292 30.675 1.00 86.38 606 THR A C 1
ATOM 4662 O O . THR A 1 606 ? -11.865 -10.794 29.769 1.00 86.38 606 THR A O 1
ATOM 4665 N N . GLY A 1 607 ? -13.782 -10.684 30.950 1.00 82.56 607 GLY A N 1
ATOM 4666 C CA . GLY A 1 607 ? -14.481 -11.786 30.271 1.00 82.56 607 GLY A CA 1
ATOM 4667 C C . GLY A 1 607 ? -14.826 -12.953 31.178 1.00 82.56 607 GLY A C 1
ATOM 4668 O O . GLY A 1 607 ? -13.986 -13.307 32.027 1.00 82.56 607 GLY A O 1
#